Protein AF-0000000079763597 (afdb_homodimer)

Sequence (606 aa):
MRILIYGAGVIGSLYAALFAEAGYDTSIYARGKRFEALRNNGLLYKKNQEVIKAEIRILGELPNDDIYDFVLLTVRENQLYEALTELKNNKSNTIVTMINSLDSYNKWENIVGKGRILPAFPGAGGSINDDGILDAALTPRLIQPTTFAEISGNKSERTKQFSEILRHAHIPYQKVTDMHLWQLCHLAMVVPIADAYYESDDPEKVEKEWKIMRKTAERLKRNFNFLRKQKGKLSPWKMNIFRFLPLSFLTIMLAVTFGSSFGDKFMYQHAMKAPDEMRELHKQFYAYMKRMKKCGCKAKKVLMRILIYGAGVIGSLYAALFAEAGYDTSIYARGKRFEALRNNGLLYKKNQEVIKAEIRILGELPNDDIYDFVLLTVRENQLYEALTELKNNKSNTIVTMINSLDSYNKWENIVGKGRILPAFPGAGGSINDDGILDAALTPRLIQPTTFAEISGNKSERTKQFSEILRHAHIPYQKVTDMHLWQLCHLAMVVPIADAYYESDDPEKVEKEWKIMRKTAERLKRNFNFLRKQKGKLSPWKMNIFRFLPLSFLTIMLAVTFGSSFGDKFMYQHAMKAPDEMRELHKQFYAYMKRMKKCGCKAKKVL

Secondary structure (DSSP, 8-state):
-EEEEE--SHHHHHHHHHHHHTT-EEEEE--HHHHHHHHHH--EEEETTEEEE---EEES---TT---SEEEE---GGGHHHHHHHHTT---S-EEEE----S-HHHHHHHH-TT-EEEEE--EEEEE-TTS-EEEEEPPTTT--EEE--TTS---HHHHHHHHHHHHTT--EEE-S-HHHHHHHHHHHHHHHHHHHHH-SSGGGGGG-HHHHHHHHHHHHHHHHHHHHHHSS-SSGGGGHHHHS-HHHHHHHHHHHHTBHHHIIIIIHHHHH-HHHHHHHHHHHHHHHHHHHHHT-------/-EEEEE--SHHHHHHHHHHHHTT-EEEEE--HHHHHHHHHH--EEEETTEEEE---EEES---TT---SEEEE---GGGHHHHHHHHTT---S-EEEE----S-HHHHHHHH-TT-EEEEE--EEEEE-TTS-EEEEEPPTTT--EEE--TTS---HHHHHHHHHHHHTT--EEE-S-HHHHHHHHHHHHHHHHHHHHH-SSGGGGGG-HHHHHHHHHHHHHHHHHHHHHHSS-SSGGGGHHHHS-HHHHHHHHHHHHTBHHHIIIIIHHHHH-HHHHHHHHHHHHHHHHHHHHHT-------

Solvent-accessible surface area (backbone atoms only — not comparable to full-atom values): 31583 Å² total; per-residue (Å²): 114,37,36,34,26,41,28,69,44,58,68,20,44,50,52,44,38,37,38,22,72,54,65,40,52,30,34,38,36,31,58,72,71,60,30,52,49,34,72,74,70,41,54,35,32,51,54,97,92,36,81,43,72,45,74,61,45,82,32,81,70,80,61,38,82,64,65,32,68,34,33,38,37,30,48,56,61,88,44,43,66,64,53,42,58,70,44,29,69,34,63,42,56,32,37,32,35,38,42,70,64,89,68,63,65,64,66,54,25,70,56,50,35,82,84,25,64,32,48,26,34,72,22,58,34,31,41,62,44,96,87,60,40,30,48,52,48,69,40,55,60,89,77,38,28,25,34,33,21,37,85,85,28,54,89,48,71,65,59,51,51,53,50,48,54,32,53,68,38,70,42,53,64,50,78,48,52,50,46,66,54,28,38,51,46,46,47,44,50,51,38,44,55,41,48,42,37,72,71,37,97,49,47,89,56,36,40,74,37,55,69,54,32,42,51,35,33,51,48,34,26,52,43,48,47,49,44,32,68,43,63,73,54,64,38,59,66,75,63,52,50,54,56,69,48,53,66,69,58,43,20,50,52,45,23,38,33,50,42,10,56,61,24,40,35,58,45,48,40,49,43,71,72,37,48,70,52,51,52,50,50,40,52,52,50,54,49,49,52,51,51,41,62,72,62,71,47,58,72,66,79,81,120,113,39,38,34,26,43,28,69,44,57,67,21,44,50,53,44,39,37,39,22,73,55,67,40,51,30,34,38,36,31,56,70,71,60,30,52,49,37,72,74,71,41,52,34,32,52,54,94,91,36,82,43,73,45,73,60,42,82,31,83,71,79,60,38,82,64,66,31,66,35,32,38,36,29,48,56,59,87,44,41,66,64,51,42,57,69,45,31,70,33,63,41,58,33,36,33,35,39,42,70,66,90,68,61,65,63,66,54,26,72,56,49,36,80,86,26,63,32,49,27,34,71,22,58,35,31,40,62,45,94,87,59,40,31,48,55,48,70,41,55,57,89,77,39,27,23,34,34,20,37,85,86,28,52,89,49,70,66,60,53,52,52,49,49,53,32,53,68,36,70,43,51,66,49,78,48,51,51,47,67,53,28,37,51,46,47,45,44,52,50,39,44,56,43,48,43,38,72,73,36,96,49,46,88,57,36,42,74,38,56,70,53,32,42,51,35,33,51,48,34,27,50,42,48,48,49,45,31,68,41,65,72,52,62,38,60,65,75,62,53,50,52,56,69,48,52,65,68,56,43,19,51,52,45,24,39,34,50,42,10,56,63,25,41,36,59,43,47,40,48,42,73,73,38,48,69,52,51,51,52,50,40,54,52,50,54,48,48,53,52,52,39,63,73,62,69,45,58,72,68,81,82,122

Structure (mmCIF, N/CA/C/O backbone):
data_AF-0000000079763597-model_v1
#
loop_
_entity.id
_entity.type
_entity.pdbx_description
1 polymer 'Ketopantoate reductase family protein'
#
loop_
_atom_site.group_PDB
_atom_site.id
_atom_site.type_symbol
_atom_site.label_atom_id
_atom_site.label_alt_id
_atom_site.label_comp_id
_atom_site.label_asym_id
_atom_site.label_entity_id
_atom_site.label_seq_id
_atom_site.pdbx_PDB_ins_code
_atom_site.Cartn_x
_atom_site.Cartn_y
_atom_site.Cartn_z
_atom_site.occupancy
_atom_site.B_iso_or_equiv
_atom_site.auth_seq_id
_atom_site.auth_comp_id
_atom_site.auth_asym_id
_atom_site.auth_atom_id
_atom_site.pdbx_PDB_model_num
ATOM 1 N N . MET A 1 1 ? -4.863 -27.062 -29.078 1 92.56 1 MET A N 1
ATOM 2 C CA . MET A 1 1 ? -4.227 -27.375 -27.797 1 92.56 1 MET A CA 1
ATOM 3 C C . MET A 1 1 ? -5.27 -27.609 -26.719 1 92.56 1 MET A C 1
ATOM 5 O O . MET A 1 1 ? -6.27 -26.891 -26.641 1 92.56 1 MET A O 1
ATOM 9 N N . ARG A 1 2 ? -5.059 -28.719 -25.984 1 97.38 2 ARG A N 1
ATOM 10 C CA . ARG A 1 2 ? -5.965 -29.078 -24.906 1 97.38 2 ARG A CA 1
ATOM 11 C C . ARG A 1 2 ? -5.312 -28.859 -23.547 1 97.38 2 ARG A C 1
ATOM 13 O O . ARG A 1 2 ? -4.184 -29.297 -23.312 1 97.38 2 ARG A O 1
ATOM 20 N N . ILE A 1 3 ? -6.027 -28.125 -22.688 1 98.62 3 ILE A N 1
ATOM 21 C CA . ILE A 1 3 ? -5.492 -27.781 -21.375 1 98.62 3 ILE A CA 1
ATOM 22 C C . ILE A 1 3 ? -6.406 -28.328 -20.281 1 98.62 3 ILE A C 1
ATOM 24 O O . ILE A 1 3 ? -7.625 -28.141 -20.344 1 98.62 3 ILE A O 1
ATOM 28 N N . LEU A 1 4 ? -5.863 -29.031 -19.375 1 98.75 4 LEU A N 1
ATOM 29 C CA . LEU A 1 4 ? -6.602 -29.5 -18.203 1 98.75 4 LEU A CA 1
ATOM 30 C C . LEU A 1 4 ? -6.195 -28.719 -16.953 1 98.75 4 LEU A C 1
ATOM 32 O O . LEU A 1 4 ? -5.004 -28.578 -16.672 1 98.75 4 LEU A O 1
ATOM 36 N N . ILE A 1 5 ? -7.195 -28.203 -16.281 1 98.81 5 ILE A N 1
ATOM 37 C CA . ILE A 1 5 ? -6.988 -27.641 -14.961 1 98.81 5 ILE A CA 1
ATOM 38 C C . ILE A 1 5 ? -7.359 -28.672 -13.891 1 98.81 5 ILE A C 1
ATOM 40 O O . ILE A 1 5 ? -8.523 -29.047 -13.773 1 98.81 5 ILE A O 1
ATOM 44 N N . TYR A 1 6 ? -6.355 -29.109 -13.188 1 98.5 6 TYR A N 1
ATOM 45 C CA . TYR A 1 6 ? -6.594 -30 -12.062 1 98.5 6 TYR A CA 1
ATOM 46 C C . TYR A 1 6 ? -6.68 -29.219 -10.758 1 98.5 6 TYR A C 1
ATOM 48 O O . TYR A 1 6 ? -5.652 -28.828 -10.188 1 98.5 6 TYR A O 1
ATOM 56 N N . GLY A 1 7 ? -7.867 -29.062 -10.203 1 97 7 GLY A N 1
ATOM 57 C CA . GLY A 1 7 ? -8.141 -28.219 -9.047 1 97 7 GLY A CA 1
ATOM 58 C C . GLY A 1 7 ? -8.984 -27 -9.391 1 97 7 GLY A C 1
ATOM 59 O O . GLY A 1 7 ? -8.508 -26.078 -10.07 1 97 7 GLY A O 1
ATOM 60 N N . ALA A 1 8 ? -10.172 -26.938 -8.805 1 97.62 8 ALA A N 1
ATOM 61 C CA . ALA A 1 8 ? -11.133 -25.891 -9.172 1 97.62 8 ALA A CA 1
ATOM 62 C C . ALA A 1 8 ? -11.258 -24.844 -8.07 1 97.62 8 ALA A C 1
ATOM 64 O O . ALA A 1 8 ? -12.352 -24.359 -7.797 1 97.62 8 ALA A O 1
ATOM 65 N N . GLY A 1 9 ? -10.109 -24.578 -7.398 1 96.94 9 GLY A N 1
ATOM 66 C CA . GLY A 1 9 ? -10.055 -23.469 -6.473 1 96.94 9 GLY A CA 1
ATOM 67 C C . GLY A 1 9 ? -9.898 -22.125 -7.172 1 96.94 9 GLY A C 1
ATOM 68 O O . GLY A 1 9 ? -10.203 -22 -8.359 1 96.94 9 GLY A O 1
ATOM 69 N N . VAL A 1 10 ? -9.469 -21.188 -6.438 1 98 10 VAL A N 1
ATOM 70 C CA . VAL A 1 10 ? -9.375 -19.812 -6.91 1 98 10 VAL A CA 1
ATOM 71 C C . VAL A 1 10 ? -8.438 -19.75 -8.117 1 98 10 VAL A C 1
ATOM 73 O O . VAL A 1 10 ? -8.82 -19.25 -9.18 1 98 10 VAL A O 1
ATOM 76 N N . ILE A 1 11 ? -7.223 -20.281 -7.977 1 98.44 11 ILE A N 1
ATOM 77 C CA . ILE A 1 11 ? -6.195 -20.203 -9.008 1 98.44 11 ILE A CA 1
ATOM 78 C C . ILE A 1 11 ? -6.645 -20.984 -10.242 1 98.44 11 ILE A C 1
ATOM 80 O O . ILE A 1 11 ? -6.637 -20.453 -11.352 1 98.44 11 ILE A O 1
ATOM 84 N N . GLY A 1 12 ? -7.078 -22.172 -10.023 1 98.69 12 GLY A N 1
ATOM 85 C CA . GLY A 1 12 ? -7.496 -23 -11.133 1 98.69 12 GLY A CA 1
ATOM 86 C C . GLY A 1 12 ? -8.664 -22.422 -11.906 1 98.69 12 GLY A C 1
ATOM 87 O O . GLY A 1 12 ? -8.664 -22.422 -13.141 1 98.69 12 GLY A O 1
ATOM 88 N N . SER A 1 13 ? -9.633 -21.938 -11.195 1 98.69 13 SER A N 1
ATOM 89 C CA . SER A 1 13 ? -10.82 -21.359 -11.82 1 98.69 13 SER A CA 1
ATOM 90 C C . SER A 1 13 ? -10.461 -20.125 -12.656 1 98.69 13 SER A C 1
ATOM 92 O O . SER A 1 13 ? -10.969 -19.953 -13.766 1 98.69 13 SER A O 1
ATOM 94 N N . LEU A 1 14 ? -9.602 -19.328 -12.125 1 98.69 14 LEU A N 1
ATOM 95 C CA . LEU A 1 14 ? -9.211 -18.141 -12.867 1 98.69 14 LEU A CA 1
ATOM 96 C C . LEU A 1 14 ? -8.477 -18.5 -14.148 1 98.69 14 LEU A C 1
ATOM 98 O O . LEU A 1 14 ? -8.797 -18 -15.219 1 98.69 14 LEU A O 1
ATOM 102 N N . TYR A 1 15 ? -7.508 -19.406 -14.047 1 98.81 15 TYR A N 1
ATOM 103 C CA . TYR A 1 15 ? -6.723 -19.797 -15.219 1 98.81 15 TYR A CA 1
ATOM 104 C C . TYR A 1 15 ? -7.59 -20.516 -16.234 1 98.81 15 TYR A C 1
ATOM 106 O O . TYR A 1 15 ? -7.422 -20.328 -17.453 1 98.81 15 TYR A O 1
ATOM 114 N N . ALA A 1 16 ? -8.523 -21.312 -15.766 1 98.75 16 ALA A N 1
ATOM 115 C CA . ALA A 1 16 ? -9.461 -21.969 -16.672 1 98.75 16 ALA A CA 1
ATOM 116 C C . ALA A 1 16 ? -10.258 -20.938 -17.469 1 98.75 16 ALA A C 1
ATOM 118 O O . ALA A 1 16 ? -10.375 -21.047 -18.703 1 98.75 16 ALA A O 1
ATOM 119 N N . ALA A 1 17 ? -10.797 -19.953 -16.766 1 98.5 17 ALA A N 1
ATOM 120 C CA . ALA A 1 17 ? -11.594 -18.922 -17.406 1 98.5 17 ALA A CA 1
ATOM 121 C C . ALA A 1 17 ? -10.766 -18.156 -18.438 1 98.5 17 ALA A C 1
ATOM 123 O O . ALA A 1 17 ? -11.242 -17.875 -19.547 1 98.5 17 ALA A O 1
ATOM 124 N N . LEU A 1 18 ? -9.531 -17.859 -18.141 1 98.5 18 LEU A N 1
ATOM 125 C CA . LEU A 1 18 ? -8.68 -17.062 -19.016 1 98.5 18 LEU A CA 1
ATOM 126 C C . LEU A 1 18 ? -8.281 -17.859 -20.25 1 98.5 18 LEU A C 1
ATOM 128 O O . LEU A 1 18 ? -8.281 -17.312 -21.359 1 98.5 18 LEU A O 1
ATOM 132 N N . PHE A 1 19 ? -7.953 -19.109 -20.094 1 98.69 19 PHE A N 1
ATOM 133 C CA . PHE A 1 19 ? -7.605 -19.938 -21.234 1 98.69 19 PHE A CA 1
ATOM 134 C C . PHE A 1 19 ? -8.812 -20.141 -22.141 1 98.69 19 PHE A C 1
ATOM 136 O O . PHE A 1 19 ? -8.68 -20.125 -23.359 1 98.69 19 PHE A O 1
ATOM 143 N N . ALA A 1 20 ? -9.961 -20.328 -21.516 1 98.25 20 ALA A N 1
ATOM 144 C CA . ALA A 1 20 ? -11.188 -20.484 -22.297 1 98.25 20 ALA A CA 1
ATOM 145 C C . ALA A 1 20 ? -11.477 -19.219 -23.109 1 98.25 20 ALA A C 1
ATOM 147 O O . ALA A 1 20 ? -11.828 -19.297 -24.297 1 98.25 20 ALA A O 1
ATOM 148 N N . GLU A 1 21 ? -11.32 -18.109 -22.5 1 97.5 21 GLU A N 1
ATOM 149 C CA . GLU A 1 21 ? -11.531 -16.844 -23.172 1 97.5 21 GLU A CA 1
ATOM 150 C C . GLU A 1 21 ? -10.586 -16.672 -24.359 1 97.5 21 GLU A C 1
ATOM 152 O O . GLU A 1 21 ? -10.945 -16.062 -25.375 1 97.5 21 GLU A O 1
ATOM 157 N N . ALA A 1 22 ? -9.383 -17.203 -24.203 1 98 22 ALA A N 1
ATOM 158 C CA . ALA A 1 22 ? -8.375 -17.109 -25.25 1 98 22 ALA A CA 1
ATOM 159 C C . ALA A 1 22 ? -8.633 -18.125 -26.359 1 98 22 ALA A C 1
ATOM 161 O O . ALA A 1 22 ? -7.926 -18.141 -27.359 1 98 22 ALA A O 1
ATOM 162 N N . GLY A 1 23 ? -9.602 -19.031 -26.172 1 97.75 23 GLY A N 1
ATOM 163 C CA . GLY A 1 23 ? -10.023 -19.938 -27.234 1 97.75 23 GLY A CA 1
ATOM 164 C C . GLY A 1 23 ? -9.445 -21.328 -27.109 1 97.75 23 GLY A C 1
ATOM 165 O O . GLY A 1 23 ? -9.633 -22.172 -27.984 1 97.75 23 GLY A O 1
ATOM 166 N N . TYR A 1 24 ? -8.812 -21.625 -26.047 1 98.44 24 TYR A N 1
ATOM 167 C CA . TYR A 1 24 ? -8.234 -22.953 -25.875 1 98.44 24 TYR A CA 1
ATOM 168 C C . TYR A 1 24 ? -9.289 -23.938 -25.391 1 98.44 24 TYR A C 1
ATOM 170 O O . TYR A 1 24 ? -10.227 -23.578 -24.688 1 98.44 24 TYR A O 1
ATOM 178 N N . ASP A 1 25 ? -9.133 -25.172 -25.844 1 98.44 25 ASP A N 1
ATOM 179 C CA . ASP A 1 25 ? -9.953 -26.266 -25.297 1 98.44 25 ASP A CA 1
ATOM 180 C C . ASP A 1 25 ? -9.578 -26.562 -23.844 1 98.44 25 ASP A C 1
ATOM 182 O O . ASP A 1 25 ? -8.633 -27.312 -23.578 1 98.44 25 ASP A O 1
ATOM 186 N N . THR A 1 26 ? -10.398 -26 -22.938 1 98.69 26 THR A N 1
ATOM 187 C CA . THR A 1 26 ? -10.031 -26 -21.531 1 98.69 26 THR A CA 1
ATOM 188 C C . THR A 1 26 ? -11.023 -26.844 -20.719 1 98.69 26 THR A C 1
ATOM 190 O O . THR A 1 26 ? -12.234 -26.672 -20.844 1 98.69 26 THR A O 1
ATOM 193 N N . SER A 1 27 ? -10.508 -27.781 -19.984 1 98.56 27 SER A N 1
ATOM 194 C CA . SER A 1 27 ? -11.289 -28.594 -19.047 1 98.56 27 SER A CA 1
ATOM 195 C C . SER A 1 27 ? -10.852 -28.359 -17.609 1 98.56 27 SER A C 1
ATOM 197 O O . SER A 1 27 ? -9.68 -28.094 -17.344 1 98.56 27 SER A O 1
ATOM 199 N N . ILE A 1 28 ? -11.805 -28.422 -16.734 1 98.62 28 ILE A N 1
ATOM 200 C CA . ILE A 1 28 ? -11.508 -28.281 -15.312 1 98.62 28 ILE A CA 1
ATOM 201 C C . ILE A 1 28 ? -12.023 -29.516 -14.555 1 98.62 28 ILE A C 1
ATOM 203 O O . ILE A 1 28 ? -13.164 -29.938 -14.75 1 98.62 28 ILE A O 1
ATOM 207 N N . TYR A 1 29 ? -11.109 -30.094 -13.828 1 98.12 29 TYR A N 1
ATOM 208 C CA . TYR A 1 29 ? -11.438 -31.266 -13.016 1 98.12 29 TYR A CA 1
ATOM 209 C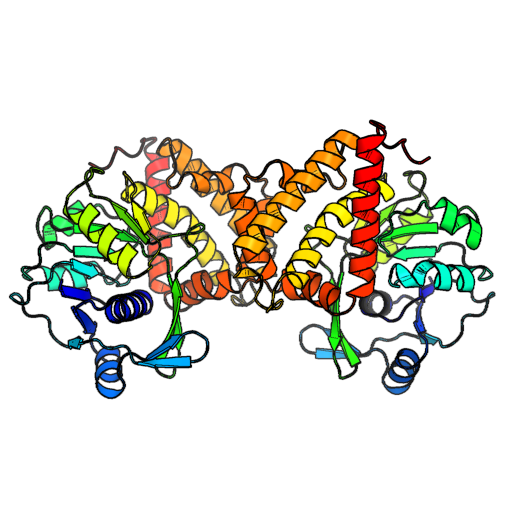 C . TYR A 1 29 ? -11.719 -30.859 -11.57 1 98.12 29 TYR A C 1
ATOM 211 O O . TYR A 1 29 ? -10.898 -30.188 -10.938 1 98.12 29 TYR A O 1
ATOM 219 N N . ALA A 1 30 ? -12.898 -31.188 -11.07 1 96.38 30 ALA A N 1
ATOM 220 C CA . ALA A 1 30 ? -13.344 -30.875 -9.719 1 96.38 30 ALA A CA 1
ATOM 221 C C . ALA A 1 30 ? -13.953 -32.094 -9.039 1 96.38 30 ALA A C 1
ATOM 223 O O . ALA A 1 30 ? -14.266 -33.094 -9.703 1 96.38 30 ALA A O 1
ATOM 224 N N . ARG A 1 31 ? -14.023 -31.938 -7.746 1 94.56 31 ARG A N 1
ATOM 225 C CA . ARG A 1 31 ? -14.609 -33.031 -6.961 1 94.56 31 ARG A CA 1
ATOM 226 C C . ARG A 1 31 ? -15.547 -32.469 -5.895 1 94.56 31 ARG A C 1
ATOM 228 O O . ARG A 1 31 ? -15.562 -31.266 -5.625 1 94.56 31 ARG A O 1
ATOM 235 N N . GLY A 1 32 ? -16.406 -33.344 -5.383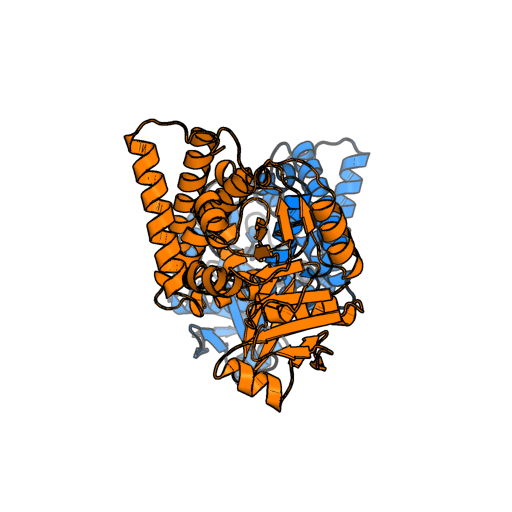 1 94.19 32 GLY A N 1
ATOM 236 C CA . GLY A 1 32 ? -17.234 -33.031 -4.234 1 94.19 32 GLY A CA 1
ATOM 237 C C . GLY A 1 32 ? -18.188 -31.875 -4.492 1 94.19 32 GLY A C 1
ATOM 238 O O . GLY A 1 32 ? -18.828 -31.812 -5.543 1 94.19 32 GLY A O 1
ATOM 239 N N . LYS A 1 33 ? -18.266 -31.031 -3.443 1 94.5 33 LYS A N 1
ATOM 240 C CA . LYS A 1 33 ? -19.219 -29.922 -3.471 1 94.5 33 LYS A CA 1
ATOM 241 C C . LYS A 1 33 ? -18.906 -28.953 -4.605 1 94.5 33 LYS A C 1
ATOM 243 O O . LYS A 1 33 ? -19.812 -28.391 -5.223 1 94.5 33 LYS A O 1
ATOM 248 N N . ARG A 1 34 ? -17.625 -28.828 -4.793 1 95.81 34 ARG A N 1
ATOM 249 C CA . ARG A 1 34 ? -17.234 -27.906 -5.852 1 95.81 34 ARG A CA 1
ATOM 250 C C . ARG A 1 34 ? -17.656 -28.422 -7.223 1 95.81 34 ARG A C 1
ATOM 252 O O . ARG A 1 34 ? -18.109 -27.656 -8.078 1 95.81 34 ARG A O 1
ATOM 259 N N . PHE A 1 35 ? -17.547 -29.688 -7.469 1 96.94 35 PHE A N 1
ATOM 260 C CA . PHE A 1 35 ? -17.984 -30.297 -8.719 1 96.94 35 PHE A CA 1
ATOM 261 C C . PHE A 1 35 ? -19.469 -30.094 -8.938 1 96.94 35 PHE A C 1
ATOM 263 O O . PHE A 1 35 ? -19.906 -29.688 -10.023 1 96.94 35 PHE A O 1
ATOM 270 N N . GLU A 1 36 ? -20.172 -30.281 -7.922 1 96.69 36 GLU A N 1
ATOM 271 C CA . GLU A 1 36 ? -21.625 -30.125 -8.008 1 96.69 36 GLU A CA 1
ATOM 272 C C . GLU A 1 36 ? -22 -28.672 -8.328 1 96.69 36 GLU A C 1
ATOM 274 O O . GLU A 1 36 ? -22.875 -28.438 -9.172 1 96.69 36 GLU A O 1
ATOM 279 N N . ALA A 1 37 ? -21.328 -27.766 -7.688 1 96.5 37 ALA A N 1
ATOM 280 C CA . ALA A 1 37 ? -21.594 -26.359 -7.914 1 96.5 37 ALA A CA 1
ATOM 281 C C . ALA A 1 37 ? -21.297 -25.953 -9.359 1 96.5 37 ALA A C 1
ATOM 283 O O . ALA A 1 37 ? -22.078 -25.25 -9.992 1 96.5 37 ALA A O 1
ATOM 284 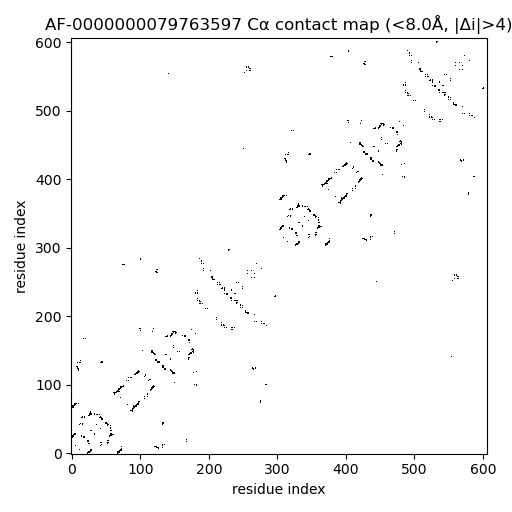N N . LEU A 1 38 ? -20.188 -26.484 -9.828 1 97.75 38 LEU A N 1
ATOM 285 C CA . LEU A 1 38 ? -19.766 -26.141 -11.188 1 97.75 38 LEU A CA 1
ATOM 286 C C . LEU A 1 38 ? -20.672 -26.797 -12.219 1 97.75 38 LEU A C 1
ATOM 288 O O . LEU A 1 38 ? -21 -26.188 -13.25 1 97.75 38 LEU A O 1
ATOM 292 N N . ARG A 1 39 ? -21.109 -27.953 -11.977 1 96.69 39 ARG A N 1
ATOM 293 C CA . ARG A 1 39 ? -22 -28.672 -12.883 1 96.69 39 ARG A CA 1
ATOM 294 C C . ARG A 1 39 ? -23.359 -27.984 -12.992 1 96.69 39 ARG A C 1
ATOM 296 O O . ARG A 1 39 ? -23.938 -27.906 -14.078 1 96.69 39 ARG A O 1
ATOM 303 N N . ASN A 1 40 ? -23.812 -27.484 -11.938 1 96.81 40 ASN A N 1
ATOM 304 C CA . ASN A 1 40 ? -25.141 -26.891 -11.875 1 96.81 40 ASN A CA 1
ATOM 305 C C . ASN A 1 40 ? -25.141 -25.469 -12.422 1 96.81 40 ASN A C 1
ATOM 307 O O . ASN A 1 40 ? -26.094 -25.062 -13.102 1 96.81 40 ASN A O 1
ATOM 311 N N . ASN A 1 41 ? -24.078 -24.688 -12.094 1 96.94 41 ASN A N 1
ATOM 312 C CA . ASN A 1 41 ? -24.125 -23.25 -12.359 1 96.94 41 ASN A CA 1
ATOM 313 C C . ASN A 1 41 ? -23.094 -22.844 -13.398 1 96.94 41 ASN A C 1
ATOM 315 O O . ASN A 1 41 ? -23.188 -21.75 -13.969 1 96.94 41 ASN A O 1
ATOM 319 N N . GLY A 1 42 ? -22.109 -23.781 -13.602 1 98 42 GLY A N 1
ATOM 320 C CA . GLY A 1 42 ? -20.953 -23.359 -14.375 1 98 42 GLY A CA 1
ATOM 321 C C . GLY A 1 42 ? -19.938 -22.578 -13.57 1 98 42 GLY A C 1
ATOM 322 O O . GLY A 1 42 ? -20.156 -22.328 -12.375 1 98 42 GLY A O 1
ATOM 323 N N . LEU A 1 43 ? -18.859 -22.281 -14.266 1 98.56 43 LEU A N 1
ATOM 324 C CA . LEU A 1 43 ? -17.859 -21.422 -13.633 1 98.56 43 LEU A CA 1
ATOM 325 C C . LEU A 1 43 ? -18.188 -19.953 -13.844 1 98.56 43 LEU A C 1
ATOM 327 O O . LEU A 1 43 ? -17.969 -19.406 -14.93 1 98.56 43 LEU A O 1
ATOM 331 N N . LEU A 1 44 ? -18.703 -19.328 -12.789 1 98.44 44 LEU A N 1
ATOM 332 C CA . LEU A 1 44 ? -19.031 -17.906 -12.797 1 98.44 44 LEU A CA 1
ATOM 333 C C . LEU A 1 44 ? -17.906 -17.078 -12.188 1 98.44 44 LEU A C 1
ATOM 335 O O . LEU A 1 44 ? -17.359 -17.438 -11.141 1 98.44 44 LEU A O 1
ATOM 339 N N . TYR A 1 45 ? -17.5 -16.031 -12.867 1 98.06 45 TYR A N 1
ATOM 340 C CA . TYR A 1 45 ? -16.422 -15.195 -12.336 1 98.06 45 TYR A CA 1
ATOM 341 C C . TYR A 1 45 ? -16.672 -13.719 -12.641 1 98.06 45 TYR A C 1
ATOM 343 O O . TYR A 1 45 ? -17.359 -13.391 -13.609 1 98.06 45 TYR A O 1
ATOM 351 N N . LYS A 1 46 ? -16.203 -12.875 -11.789 1 96.69 46 LYS A N 1
ATOM 352 C CA . LYS A 1 46 ? -16.359 -11.43 -11.953 1 96.69 46 LYS A CA 1
ATOM 353 C C . LYS A 1 46 ? -15.32 -10.883 -12.938 1 96.69 46 LYS A C 1
ATOM 355 O O . LYS A 1 46 ? -14.125 -11.148 -12.805 1 96.69 46 LYS A O 1
ATOM 360 N N . LYS A 1 47 ? -15.781 -10.156 -13.93 1 92.94 47 LYS A N 1
ATOM 361 C CA . LYS A 1 47 ? -14.961 -9.445 -14.914 1 92.94 47 LYS A CA 1
ATOM 362 C C . LYS A 1 47 ? -15.539 -8.07 -15.211 1 92.94 47 LYS A C 1
ATOM 364 O O . LYS A 1 47 ? -16.672 -7.945 -15.656 1 92.94 47 LYS A O 1
ATOM 369 N N . ASN A 1 48 ? -14.75 -6.965 -14.969 1 86.5 48 ASN A N 1
ATOM 370 C CA . ASN A 1 48 ? -15.18 -5.594 -15.211 1 86.5 48 ASN A CA 1
ATOM 371 C C . ASN A 1 48 ? -16.531 -5.305 -14.562 1 86.5 48 ASN A C 1
ATOM 373 O O . ASN A 1 48 ? -17.438 -4.793 -15.219 1 86.5 48 ASN A O 1
ATOM 377 N N . GLN A 1 49 ? -16.766 -5.812 -13.391 1 85.88 49 GLN A N 1
ATOM 378 C CA . GLN A 1 49 ? -17.938 -5.543 -12.57 1 85.88 49 GLN A CA 1
ATOM 379 C C . GLN A 1 49 ? -19.141 -6.34 -13.055 1 85.88 49 GLN A C 1
ATOM 381 O O . GLN A 1 49 ? -20.266 -6.105 -12.609 1 85.88 49 GLN A O 1
ATOM 386 N N . GLU A 1 50 ? -18.922 -7.238 -13.977 1 95 50 GLU A N 1
ATOM 387 C CA . GLU A 1 50 ? -19.969 -8.141 -14.438 1 95 50 GLU A CA 1
ATOM 388 C C . GLU A 1 50 ? -19.641 -9.594 -14.078 1 95 50 GLU A C 1
ATOM 390 O O . GLU A 1 50 ? -18.484 -9.945 -13.875 1 95 50 GLU A O 1
ATOM 395 N N . VAL A 1 51 ? -20.719 -10.367 -13.953 1 97.25 51 VAL A N 1
ATOM 396 C CA . VAL A 1 51 ? -20.562 -11.797 -13.719 1 97.25 51 VAL A CA 1
ATOM 397 C C . VAL A 1 51 ? -20.703 -12.562 -15.039 1 97.25 51 VAL A C 1
ATOM 399 O O . VAL A 1 51 ? -21.719 -12.445 -15.719 1 97.25 51 VAL A O 1
ATOM 402 N N . ILE A 1 52 ? -19.672 -13.297 -15.367 1 97.25 52 ILE A N 1
ATOM 403 C CA . ILE A 1 52 ? -19.625 -14.016 -16.641 1 97.25 52 ILE A CA 1
ATOM 404 C C . ILE A 1 52 ? -19.469 -15.516 -16.375 1 97.25 52 ILE A C 1
ATOM 406 O O . ILE A 1 52 ? -18.875 -15.922 -15.375 1 97.25 52 ILE A O 1
ATOM 410 N N . LYS A 1 53 ? -20.031 -16.266 -17.297 1 98.06 53 LYS A N 1
ATOM 411 C CA . LYS A 1 53 ? -19.859 -17.703 -17.25 1 98.06 53 LYS A CA 1
ATOM 412 C C . LYS A 1 53 ? -18.781 -18.172 -18.219 1 98.06 53 LYS A C 1
ATOM 414 O O . LYS A 1 53 ? -18.828 -17.859 -19.406 1 98.06 53 LYS A O 1
ATOM 419 N N . ALA A 1 54 ? -17.781 -18.906 -17.719 1 98.12 54 ALA A N 1
ATOM 420 C CA . ALA A 1 54 ? -16.688 -19.375 -18.547 1 98.12 54 ALA A CA 1
ATOM 421 C C . ALA A 1 54 ? -17.125 -20.531 -19.438 1 98.12 54 ALA A C 1
ATOM 423 O O . ALA A 1 54 ? -17.922 -21.375 -19.016 1 98.12 54 ALA A O 1
ATOM 424 N N . GLU A 1 55 ? -16.625 -20.562 -20.641 1 97.5 55 GLU A N 1
ATOM 425 C CA . GLU A 1 55 ? -16.891 -21.656 -21.562 1 97.5 55 GLU A CA 1
ATOM 426 C C . GLU A 1 55 ? -15.883 -22.781 -21.391 1 97.5 55 GLU A C 1
ATOM 428 O O . GLU A 1 55 ? -14.977 -22.938 -22.219 1 97.5 55 GLU A O 1
ATOM 433 N N . ILE A 1 56 ? -16.109 -23.625 -20.453 1 98.25 56 ILE A N 1
ATOM 434 C CA . ILE A 1 56 ? -15.172 -24.688 -20.141 1 98.25 56 ILE A CA 1
ATOM 435 C C . ILE A 1 56 ? -15.922 -26.016 -19.969 1 98.25 56 ILE A C 1
ATOM 437 O O . ILE A 1 56 ? -17.141 -26.016 -19.828 1 98.25 56 ILE A O 1
ATOM 441 N N . ARG A 1 57 ? -15.203 -27.062 -20.078 1 97.94 57 ARG A N 1
ATOM 442 C CA . ARG A 1 57 ? -15.742 -28.375 -19.766 1 97.94 57 ARG A CA 1
ATOM 443 C C . ARG A 1 57 ? -15.484 -28.766 -18.312 1 97.94 57 ARG A C 1
ATOM 445 O O . ARG A 1 57 ? -14.359 -28.641 -17.828 1 97.94 57 ARG A O 1
ATOM 452 N N . ILE A 1 58 ? -16.562 -29.203 -17.672 1 98.25 58 ILE A N 1
ATOM 453 C CA . ILE A 1 58 ? -16.453 -29.609 -16.266 1 98.25 58 ILE A CA 1
ATOM 454 C C . ILE A 1 58 ? -16.359 -31.125 -16.188 1 98.25 58 ILE A C 1
ATOM 456 O O . ILE A 1 58 ? -17.234 -31.828 -16.688 1 98.25 58 ILE A O 1
ATOM 460 N N . LEU A 1 59 ? -15.273 -31.578 -15.555 1 97.81 59 LEU A N 1
ATOM 461 C CA . LEU A 1 59 ? -15.031 -33.031 -15.469 1 97.81 59 LEU A CA 1
ATOM 462 C C . LEU A 1 59 ? -15.148 -33.5 -14.023 1 97.81 59 LEU A C 1
ATOM 464 O O . LEU A 1 59 ? -14.609 -32.875 -13.109 1 97.81 59 LEU A O 1
ATOM 468 N N . GLY A 1 60 ? -15.773 -34.656 -13.805 1 96.06 60 GLY A N 1
ATOM 469 C CA . GLY A 1 60 ? -15.844 -35.281 -12.5 1 96.06 60 GLY A CA 1
ATOM 470 C C . GLY A 1 60 ? -14.945 -36.5 -12.391 1 96.06 60 GLY A C 1
ATOM 471 O O . GLY A 1 60 ? -14.805 -37.062 -11.305 1 96.06 60 GLY A O 1
ATOM 472 N N . GLU A 1 61 ? -14.391 -36.844 -13.477 1 94.88 61 GLU A N 1
ATOM 473 C CA . GLU A 1 61 ? -13.445 -37.938 -13.562 1 94.88 61 GLU A CA 1
ATOM 474 C C . GLU A 1 61 ? -12.336 -37.656 -14.562 1 94.88 61 GLU A C 1
ATOM 476 O O . GLU A 1 61 ? -12.5 -36.812 -15.445 1 94.88 61 GLU A O 1
ATOM 481 N N . LEU A 1 62 ? -11.227 -38.312 -14.328 1 94.88 62 LEU A N 1
ATOM 482 C CA . LEU A 1 62 ? -10.07 -38.094 -15.195 1 94.88 62 LEU A CA 1
ATOM 483 C C . LEU A 1 62 ? -9.531 -39.406 -15.719 1 94.88 62 LEU A C 1
ATOM 485 O O . LEU A 1 62 ? -8.562 -39.938 -15.18 1 94.88 62 LEU A O 1
ATOM 489 N N . PRO A 1 63 ? -10.031 -39.781 -16.875 1 94.06 63 PRO A N 1
ATOM 490 C CA . PRO A 1 63 ? -9.508 -41.031 -17.453 1 94.06 63 PRO A CA 1
ATOM 491 C C . PRO A 1 63 ? -8.031 -40.938 -17.812 1 94.06 63 PRO A C 1
ATOM 493 O O . PRO A 1 63 ? -7.582 -39.875 -18.297 1 94.06 63 PRO A O 1
ATOM 496 N N . ASN A 1 64 ? -7.363 -42.062 -17.781 1 95.19 64 ASN A N 1
ATOM 497 C CA . ASN A 1 64 ? -5.926 -42.094 -18.031 1 95.19 64 ASN A CA 1
ATOM 498 C C . ASN A 1 64 ? -5.598 -41.781 -19.484 1 95.19 64 ASN A C 1
ATOM 500 O O . ASN A 1 64 ? -4.531 -41.25 -19.781 1 95.19 64 ASN A O 1
ATOM 504 N N . ASP A 1 65 ? -6.496 -42.062 -20.359 1 95.38 65 ASP A N 1
ATOM 505 C CA . ASP A 1 65 ? -6.211 -41.969 -21.797 1 95.38 65 ASP A CA 1
ATOM 506 C C . ASP A 1 65 ? -6.676 -40.594 -22.344 1 95.38 65 ASP A C 1
ATOM 508 O O . ASP A 1 65 ? -6.547 -40.344 -23.531 1 95.38 65 ASP A O 1
ATOM 512 N N . ASP A 1 66 ? -7.25 -39.844 -21.484 1 95.19 66 ASP A N 1
ATOM 513 C CA . ASP A 1 66 ? -7.555 -38.469 -21.875 1 95.19 66 ASP A CA 1
ATOM 514 C C . ASP A 1 66 ? -6.309 -37.594 -21.797 1 95.19 66 ASP A C 1
ATOM 516 O O . ASP A 1 66 ? -5.941 -37.094 -20.734 1 95.19 66 ASP A O 1
ATOM 520 N N . ILE A 1 67 ? -5.723 -37.344 -22.969 1 97.38 67 ILE A N 1
ATOM 521 C CA . ILE A 1 67 ? -4.395 -36.75 -23.031 1 97.38 67 ILE A CA 1
ATOM 522 C C . ILE A 1 67 ? -4.52 -35.25 -23.266 1 97.38 67 ILE A C 1
ATOM 524 O O . ILE A 1 67 ? -5.293 -34.812 -24.109 1 97.38 67 ILE A O 1
ATOM 528 N N . TYR A 1 68 ? -3.818 -34.5 -22.516 1 98.25 68 TYR A N 1
ATOM 529 C CA . TYR A 1 68 ? -3.768 -33.062 -22.609 1 98.25 68 TYR A CA 1
ATOM 530 C C . TYR A 1 68 ? -2.354 -32.562 -22.906 1 98.25 68 TYR A C 1
ATOM 532 O O . TYR A 1 68 ? -1.378 -33.25 -22.578 1 98.25 68 TYR A O 1
ATOM 540 N N . ASP A 1 69 ? -2.256 -31.438 -23.578 1 98.25 69 ASP A N 1
ATOM 541 C CA . ASP A 1 69 ? -0.948 -30.828 -23.828 1 98.25 69 ASP A CA 1
ATOM 542 C C . ASP A 1 69 ? -0.32 -30.328 -22.531 1 98.25 69 ASP A C 1
ATOM 544 O O . ASP A 1 69 ? 0.891 -30.453 -22.344 1 98.25 69 ASP A O 1
ATOM 548 N N . PHE A 1 70 ? -1.103 -29.766 -21.719 1 98.69 70 PHE A N 1
ATOM 549 C CA . PHE A 1 70 ? -0.688 -29.297 -20.406 1 98.69 70 PHE A CA 1
ATOM 550 C C . PHE A 1 70 ? -1.746 -29.609 -19.344 1 98.69 70 PHE A C 1
ATOM 552 O O . PHE A 1 70 ? -2.936 -29.375 -19.562 1 98.69 70 PHE A O 1
ATOM 559 N N . VAL A 1 71 ? -1.305 -30.141 -18.281 1 98.75 71 VAL A N 1
ATOM 560 C CA . VAL A 1 71 ? -2.105 -30.297 -17.078 1 98.75 71 VAL A CA 1
ATOM 561 C C . VAL A 1 71 ? -1.621 -29.312 -16 1 98.75 71 VAL A C 1
ATOM 563 O O . VAL A 1 71 ? -0.531 -29.484 -15.453 1 98.75 71 VAL A O 1
ATOM 566 N N . LEU A 1 72 ? -2.398 -28.297 -15.703 1 98.88 72 LEU A N 1
ATOM 567 C CA . LEU A 1 72 ? -2.053 -27.375 -14.617 1 98.88 72 LEU A CA 1
ATOM 568 C C . LEU A 1 72 ? -2.572 -27.891 -13.281 1 98.88 72 LEU A C 1
ATOM 570 O O . LEU A 1 72 ? -3.783 -28.016 -13.086 1 98.88 72 LEU A O 1
ATOM 574 N N . LEU A 1 73 ? -1.646 -28.234 -12.469 1 98.62 73 LEU A N 1
ATOM 575 C CA . LEU A 1 73 ? -1.979 -28.688 -11.125 1 98.62 73 LEU A CA 1
ATOM 576 C C . LEU A 1 73 ? -2.1 -27.516 -10.156 1 98.62 73 LEU A C 1
ATOM 578 O O . LEU A 1 73 ? -1.093 -27.016 -9.648 1 98.62 73 LEU A O 1
ATOM 582 N N . THR A 1 74 ? -3.336 -27.094 -9.844 1 98.31 74 THR A N 1
ATOM 583 C CA . THR A 1 74 ? -3.617 -25.891 -9.055 1 98.31 74 THR A CA 1
ATOM 584 C C . THR A 1 74 ? -4.293 -26.25 -7.742 1 98.31 74 THR A C 1
ATOM 586 O O . THR A 1 74 ? -5.418 -25.828 -7.473 1 98.31 74 THR A O 1
ATOM 589 N N . VAL A 1 75 ? -3.609 -27.016 -6.895 1 97.06 75 VAL A N 1
ATOM 590 C CA . VAL A 1 75 ? -4.102 -27.406 -5.582 1 97.06 75 VAL A CA 1
ATOM 591 C C . VAL A 1 75 ? -3.186 -26.844 -4.496 1 97.06 75 VAL A C 1
ATOM 593 O O . VAL A 1 75 ? -2.09 -26.359 -4.785 1 97.06 75 VAL A O 1
ATOM 596 N N . ARG A 1 76 ? -3.672 -26.922 -3.293 1 95.25 76 ARG A N 1
ATOM 597 C CA . ARG A 1 76 ? -2.852 -26.531 -2.15 1 95.25 76 ARG A CA 1
ATOM 598 C C . ARG A 1 76 ? -1.723 -27.531 -1.921 1 95.25 76 ARG A C 1
ATOM 600 O O . ARG A 1 76 ? -1.813 -28.688 -2.342 1 95.25 76 ARG A O 1
ATOM 607 N N . GLU A 1 77 ? -0.719 -27.109 -1.305 1 95.25 77 GLU A N 1
ATOM 608 C CA . GLU A 1 77 ? 0.453 -27.938 -1.069 1 95.25 77 GLU A CA 1
ATOM 609 C C . GLU A 1 77 ? 0.08 -29.219 -0.312 1 95.25 77 GLU A C 1
ATOM 611 O O . GLU A 1 77 ? 0.616 -30.281 -0.59 1 95.25 77 GLU A O 1
ATOM 616 N N . ASN A 1 78 ? -0.897 -29.125 0.565 1 93.81 78 ASN A N 1
ATOM 617 C CA . ASN A 1 78 ? -1.257 -30.281 1.374 1 93.81 78 ASN A CA 1
ATOM 618 C C . ASN A 1 78 ? -2.123 -31.266 0.592 1 93.81 78 ASN A C 1
ATOM 620 O O . ASN A 1 78 ? -2.451 -32.344 1.09 1 93.81 78 ASN A O 1
ATOM 624 N N . GLN A 1 79 ? -2.428 -30.953 -0.604 1 95.44 79 GLN A N 1
ATOM 625 C CA . GLN A 1 79 ? -3.178 -31.844 -1.484 1 95.44 79 GLN A CA 1
ATOM 626 C C . GLN A 1 79 ? -2.311 -32.344 -2.639 1 95.44 79 GLN A C 1
ATOM 628 O O . GLN A 1 79 ? -2.779 -33.094 -3.502 1 95.44 79 GLN A O 1
ATOM 633 N N . LEU A 1 80 ? -1.103 -31.938 -2.666 1 96.94 80 LEU A N 1
ATOM 634 C CA . LEU A 1 80 ? -0.196 -32.156 -3.789 1 96.94 80 LEU A CA 1
ATOM 635 C C . LEU A 1 80 ? 0.004 -33.625 -4.051 1 96.94 80 LEU A C 1
ATOM 637 O O . LEU A 1 80 ? -0.201 -34.125 -5.168 1 96.94 80 LEU A O 1
ATOM 641 N N . TYR A 1 81 ? 0.292 -34.375 -3.08 1 97.38 81 TYR A N 1
ATOM 642 C CA . TYR A 1 81 ? 0.668 -35.781 -3.271 1 97.38 81 TYR A CA 1
ATOM 643 C C . TYR A 1 81 ? -0.545 -36.625 -3.633 1 97.38 81 TYR A C 1
ATOM 645 O O . TYR A 1 81 ? -0.435 -37.594 -4.402 1 97.38 81 TYR A O 1
ATOM 653 N N . GLU A 1 82 ? -1.668 -36.281 -3.039 1 97 82 GLU A N 1
ATOM 654 C CA . GLU A 1 82 ? -2.898 -36.938 -3.463 1 97 82 GLU A CA 1
ATOM 655 C C . GLU A 1 82 ? -3.18 -36.688 -4.941 1 97 82 GLU A C 1
ATOM 657 O O . GLU A 1 82 ? -3.551 -37.594 -5.672 1 97 82 GLU A O 1
ATOM 662 N N . ALA A 1 83 ? -3.01 -35.5 -5.379 1 97.5 83 ALA A N 1
ATOM 663 C CA . ALA A 1 83 ? -3.238 -35.125 -6.773 1 97.5 83 ALA A CA 1
ATOM 664 C C . ALA A 1 83 ? -2.248 -35.812 -7.699 1 97.5 83 ALA A C 1
ATOM 666 O O . ALA A 1 83 ? -2.633 -36.344 -8.75 1 97.5 83 ALA A O 1
ATOM 667 N N . LEU A 1 84 ? -0.969 -35.875 -7.324 1 98.19 84 LEU A N 1
ATOM 668 C CA . LEU A 1 84 ? 0.054 -36.531 -8.125 1 98.19 84 LEU A CA 1
ATOM 669 C C . LEU A 1 84 ? -0.245 -38.031 -8.273 1 98.19 84 LEU A C 1
ATOM 671 O O . LEU A 1 84 ? -0.086 -38.594 -9.352 1 98.19 84 LEU A O 1
ATOM 675 N N . THR A 1 85 ? -0.692 -38.594 -7.203 1 97.94 85 THR A N 1
ATOM 676 C CA . THR A 1 85 ? -1.023 -40 -7.223 1 97.94 85 THR A CA 1
ATOM 677 C C . THR A 1 85 ? -2.168 -40.281 -8.195 1 97.94 85 THR A C 1
ATOM 679 O O . THR A 1 85 ? -2.137 -41.25 -8.938 1 97.94 85 THR A O 1
ATOM 682 N N . GLU A 1 86 ? -3.109 -39.406 -8.18 1 96.62 86 GLU A N 1
ATOM 683 C CA . GLU A 1 86 ? -4.246 -39.562 -9.086 1 96.62 86 GLU A CA 1
ATOM 684 C C . GLU A 1 86 ? -3.82 -39.375 -10.539 1 96.62 86 GLU A C 1
ATOM 686 O O . GLU A 1 86 ? -4.395 -40 -11.438 1 96.62 86 GLU A O 1
ATOM 691 N N . LEU A 1 87 ? -2.789 -38.625 -10.805 1 97.44 87 LEU A N 1
ATOM 692 C CA . LEU A 1 87 ? -2.332 -38.312 -12.156 1 97.44 87 LEU A CA 1
ATOM 693 C C . LEU A 1 87 ? -1.271 -39.312 -12.609 1 97.44 87 LEU A C 1
ATOM 695 O O . LEU A 1 87 ? -0.814 -39.281 -13.758 1 97.44 87 LEU A O 1
ATOM 699 N N . LYS A 1 88 ? -0.934 -40.188 -11.781 1 97.44 88 LYS A N 1
ATOM 700 C CA . LYS A 1 88 ? 0.188 -41.094 -12 1 97.44 88 LYS A CA 1
ATOM 701 C C . LYS A 1 88 ? 0.061 -41.812 -13.336 1 97.44 88 LYS A C 1
ATOM 703 O O . LYS A 1 88 ? 1.023 -41.906 -14.102 1 97.44 88 LYS A O 1
ATOM 708 N N . ASN A 1 89 ? -1.16 -42.25 -13.633 1 95.69 89 ASN A N 1
ATOM 709 C CA . ASN A 1 89 ? -1.336 -43.125 -14.797 1 95.69 89 ASN A CA 1
ATOM 710 C C . ASN A 1 89 ? -1.913 -42.344 -15.984 1 95.69 89 ASN A C 1
ATOM 712 O O . ASN A 1 89 ? -2.092 -42.906 -17.062 1 95.69 89 ASN A O 1
ATOM 716 N N . ASN A 1 90 ? -2.246 -41.062 -15.688 1 96.81 90 ASN A N 1
ATOM 717 C CA . ASN A 1 90 ? -2.662 -40.219 -16.828 1 96.81 90 ASN A CA 1
ATOM 718 C C . ASN A 1 90 ? -1.536 -40.062 -17.844 1 96.81 90 ASN A C 1
ATOM 720 O O . ASN A 1 90 ? -0.38 -39.875 -17.469 1 96.81 90 ASN A O 1
ATOM 724 N N . LYS A 1 91 ? -1.824 -40.094 -19.109 1 96.5 91 LYS A N 1
ATOM 725 C CA . LYS A 1 91 ? -0.797 -40.188 -20.141 1 96.5 91 LYS A CA 1
ATOM 726 C C . LYS A 1 91 ? -0.35 -38.812 -20.625 1 96.5 91 LYS A C 1
ATOM 728 O O . LYS A 1 91 ? 0.514 -38.719 -21.5 1 96.5 91 LYS A O 1
ATOM 733 N N . SER A 1 92 ? -0.921 -37.75 -20.109 1 96.88 92 SER A N 1
ATOM 734 C CA . SER A 1 92 ? -0.438 -36.406 -20.453 1 96.88 92 SER A CA 1
ATOM 735 C C . SER A 1 92 ? 1.033 -36.25 -20.078 1 96.88 92 SER A C 1
ATOM 737 O O . SER A 1 92 ? 1.471 -36.719 -19.031 1 96.88 92 SER A O 1
ATOM 739 N N . ASN A 1 93 ? 1.771 -35.562 -20.875 1 94.88 93 ASN A N 1
ATOM 740 C CA . ASN A 1 93 ? 3.225 -35.562 -20.734 1 94.88 93 ASN A CA 1
ATOM 741 C C . ASN A 1 93 ? 3.703 -34.406 -19.844 1 94.88 93 ASN A C 1
ATOM 743 O O . ASN A 1 93 ? 4.824 -34.438 -19.328 1 94.88 93 ASN A O 1
ATOM 747 N N . THR A 1 94 ? 2.916 -33.375 -19.766 1 98.31 94 THR A N 1
ATOM 748 C CA . THR A 1 94 ? 3.404 -32.219 -19.031 1 98.31 94 THR A CA 1
ATOM 749 C C . THR A 1 94 ? 2.436 -31.828 -17.906 1 98.31 94 THR A C 1
ATOM 751 O O . THR A 1 94 ? 1.292 -31.453 -18.172 1 98.31 94 THR A O 1
ATOM 754 N N . ILE A 1 95 ? 2.934 -31.953 -16.719 1 98.69 95 ILE A N 1
ATOM 755 C CA . ILE A 1 95 ? 2.219 -31.5 -15.531 1 98.69 95 ILE A CA 1
ATOM 756 C C . ILE A 1 95 ? 2.873 -30.234 -14.984 1 98.69 95 ILE A C 1
ATOM 758 O O . ILE A 1 95 ? 4.004 -30.281 -14.484 1 98.69 95 ILE A O 1
ATOM 762 N N . VAL A 1 96 ? 2.146 -29.109 -15.148 1 98.88 96 VAL A N 1
ATOM 763 C CA . VAL A 1 96 ? 2.619 -27.844 -14.617 1 98.88 96 VAL A CA 1
ATOM 764 C C . VAL A 1 96 ? 2.17 -27.688 -13.164 1 98.88 96 VAL A C 1
ATOM 766 O O . VAL A 1 96 ? 0.984 -27.484 -12.898 1 98.88 96 VAL A O 1
ATOM 769 N N . THR A 1 97 ? 3.105 -27.734 -12.227 1 98.62 97 THR A N 1
ATOM 770 C CA . THR A 1 97 ? 2.752 -27.656 -10.812 1 98.62 97 THR A CA 1
ATOM 771 C C . THR A 1 97 ? 2.695 -26.203 -10.352 1 98.62 97 THR A C 1
ATOM 773 O O . THR A 1 97 ? 3.732 -25.594 -10.102 1 98.62 97 THR A O 1
ATOM 776 N N . MET A 1 98 ? 1.498 -25.703 -10.172 1 97.94 98 MET A N 1
ATOM 777 C CA . MET A 1 98 ? 1.248 -24.328 -9.758 1 97.94 98 MET A CA 1
ATOM 778 C C . MET A 1 98 ? 1.142 -24.219 -8.242 1 97.94 98 MET A C 1
ATOM 780 O O . MET A 1 98 ? 0.129 -23.766 -7.715 1 97.94 98 MET A O 1
ATOM 784 N N . ILE A 1 99 ? 2.203 -24.688 -7.555 1 95.88 99 ILE A N 1
ATOM 785 C CA . ILE A 1 99 ? 2.201 -24.844 -6.105 1 95.88 99 ILE A CA 1
ATOM 786 C C . ILE A 1 99 ? 3.537 -24.375 -5.535 1 95.88 99 ILE A C 1
ATOM 788 O O . ILE A 1 99 ? 4.551 -24.359 -6.238 1 95.88 99 ILE A O 1
ATOM 792 N N . ASN A 1 100 ? 3.422 -23.906 -4.316 1 95.31 100 ASN A N 1
ATOM 793 C CA . ASN A 1 100 ? 4.668 -23.656 -3.598 1 95.31 100 ASN A CA 1
ATOM 794 C C . ASN A 1 100 ? 5.016 -24.797 -2.662 1 95.31 100 ASN A C 1
ATOM 796 O O . ASN A 1 100 ? 4.152 -25.297 -1.934 1 95.31 100 ASN A O 1
ATOM 800 N N . SER A 1 101 ? 6.168 -25.359 -2.795 1 94.5 101 SER A N 1
ATOM 801 C CA . SER A 1 101 ? 6.641 -26.469 -1.982 1 94.5 101 SER A CA 1
ATOM 802 C C . SER A 1 101 ? 8.148 -26.406 -1.771 1 94.5 101 SER A C 1
ATOM 804 O O . SER A 1 101 ? 8.875 -25.906 -2.629 1 94.5 101 SER A O 1
ATOM 806 N N . LEU A 1 102 ? 8.562 -26.922 -0.646 1 95.12 102 LEU A N 1
ATOM 807 C CA . LEU A 1 102 ? 9.992 -27.016 -0.362 1 95.12 102 LEU A CA 1
ATOM 808 C C . LEU A 1 102 ? 10.539 -28.375 -0.782 1 95.12 102 LEU A C 1
ATOM 810 O O . LEU A 1 102 ? 11.758 -28.562 -0.803 1 95.12 102 LEU A O 1
ATOM 814 N N . ASP A 1 103 ? 9.711 -29.219 -1.19 1 94.5 103 ASP A N 1
ATOM 815 C CA . ASP A 1 103 ? 10.125 -30.578 -1.521 1 94.5 103 ASP A CA 1
ATOM 816 C C . ASP A 1 103 ? 10.93 -30.609 -2.818 1 94.5 103 ASP A C 1
ATOM 818 O O . ASP A 1 103 ? 10.758 -29.75 -3.68 1 94.5 103 ASP A O 1
ATOM 822 N N . SER A 1 104 ? 11.742 -31.625 -2.869 1 95.06 104 SER A N 1
ATOM 823 C CA . SER A 1 104 ? 12.461 -31.859 -4.117 1 95.06 104 SER A CA 1
ATOM 824 C C . SER A 1 104 ? 11.516 -32.375 -5.203 1 95.06 104 SER A C 1
ATOM 826 O O . SER A 1 104 ? 10.625 -33.188 -4.926 1 95.06 104 SER A O 1
ATOM 828 N N . TYR A 1 105 ? 11.797 -31.984 -6.379 1 97.25 105 TYR A N 1
ATOM 829 C CA . TYR A 1 105 ? 10.945 -32.406 -7.496 1 97.25 105 TYR A CA 1
ATOM 830 C C . TYR A 1 105 ? 11.125 -33.875 -7.793 1 97.25 105 TYR A C 1
ATOM 832 O O . TYR A 1 105 ? 10.266 -34.5 -8.422 1 97.25 105 TYR A O 1
ATOM 840 N N . ASN A 1 106 ? 12.211 -34.375 -7.305 1 96.75 106 ASN A N 1
ATOM 841 C CA . ASN A 1 106 ? 12.422 -35.812 -7.457 1 96.75 106 ASN A CA 1
ATOM 842 C C . ASN A 1 106 ? 11.305 -36.625 -6.801 1 96.75 106 ASN A C 1
ATOM 844 O O . ASN A 1 106 ? 10.906 -37.688 -7.309 1 96.75 106 ASN A O 1
ATOM 848 N N . LYS A 1 107 ? 10.875 -36.125 -5.73 1 97.19 107 LYS A N 1
ATOM 849 C CA . LYS A 1 107 ? 9.766 -36.781 -5.039 1 97.19 107 LYS A CA 1
ATOM 850 C C . LYS A 1 107 ? 8.516 -36.812 -5.91 1 97.19 107 LYS A C 1
ATOM 852 O O . LYS A 1 107 ? 7.777 -37.812 -5.902 1 97.19 107 LYS A O 1
ATOM 857 N N . TRP A 1 108 ? 8.273 -35.781 -6.648 1 98.06 108 TRP A N 1
ATOM 858 C CA . TRP A 1 108 ? 7.109 -35.688 -7.523 1 98.06 108 TRP A CA 1
ATOM 859 C C . TRP A 1 108 ? 7.266 -36.594 -8.742 1 98.06 108 TRP A C 1
ATOM 861 O O . TRP A 1 108 ? 6.34 -37.312 -9.102 1 98.06 108 TRP A O 1
ATOM 871 N N . GLU A 1 109 ? 8.469 -36.531 -9.289 1 97.81 109 GLU A N 1
ATOM 872 C CA . GLU A 1 109 ? 8.742 -37.312 -10.492 1 97.81 109 GLU A CA 1
ATOM 873 C C . GLU A 1 109 ? 8.711 -38.812 -10.195 1 97.81 109 GLU A C 1
ATOM 875 O O . GLU A 1 109 ? 8.336 -39.625 -11.047 1 97.81 109 GLU A O 1
ATOM 880 N N . ASN A 1 110 ? 9.023 -39.156 -9.016 1 97.75 110 ASN A N 1
ATOM 881 C CA . ASN A 1 110 ? 8.961 -40.562 -8.609 1 97.75 110 ASN A CA 1
ATOM 882 C C . ASN A 1 110 ? 7.523 -41.094 -8.633 1 97.75 110 ASN A C 1
ATOM 884 O O . ASN A 1 110 ? 7.297 -42.281 -8.781 1 97.75 110 ASN A O 1
ATOM 888 N N . ILE A 1 111 ? 6.617 -40.219 -8.539 1 98.12 111 ILE A N 1
ATOM 889 C CA . ILE A 1 111 ? 5.215 -40.625 -8.523 1 98.12 111 ILE A CA 1
ATOM 890 C C . ILE A 1 111 ? 4.66 -40.625 -9.945 1 98.12 111 ILE A C 1
ATOM 892 O O . ILE A 1 111 ? 4.094 -41.625 -10.398 1 98.12 111 ILE A O 1
ATOM 896 N N . VAL A 1 112 ? 4.895 -39.594 -10.727 1 98.25 112 VAL A N 1
ATOM 897 C CA . VAL A 1 112 ? 4.18 -39.406 -11.992 1 98.25 112 VAL A CA 1
ATOM 898 C C . VAL A 1 112 ? 5.086 -39.812 -13.156 1 98.25 112 VAL A C 1
ATOM 900 O O . VAL A 1 112 ? 4.617 -39.969 -14.289 1 98.25 112 VAL A O 1
ATOM 903 N N . GLY A 1 113 ? 6.391 -39.906 -12.922 1 97.31 113 GLY A N 1
ATOM 904 C CA . GLY A 1 113 ? 7.344 -40.25 -13.977 1 97.31 113 GLY A CA 1
ATOM 905 C C . GLY A 1 113 ? 8.336 -39.125 -14.242 1 97.31 113 GLY A C 1
ATOM 906 O O . GLY A 1 113 ? 7.973 -37.938 -14.195 1 97.31 113 GLY A O 1
ATOM 907 N N . LYS A 1 114 ? 9.594 -39.531 -14.547 1 96.5 114 LYS A N 1
ATOM 908 C CA . LYS A 1 114 ? 10.664 -38.594 -14.828 1 96.5 114 LYS A CA 1
ATOM 909 C C . LYS A 1 114 ? 10.367 -37.781 -16.094 1 96.5 114 LYS A C 1
ATOM 911 O O . LYS A 1 114 ? 9.898 -38.312 -17.094 1 96.5 114 LYS A O 1
ATOM 916 N N . GLY A 1 115 ? 10.594 -36.438 -15.922 1 96.44 115 GLY A N 1
ATOM 917 C CA . GLY A 1 115 ? 10.484 -35.594 -17.094 1 96.44 115 GLY A CA 1
ATOM 918 C C . GLY A 1 115 ? 9.094 -35 -17.281 1 96.44 115 GLY A C 1
ATOM 919 O O . GLY A 1 115 ? 8.875 -34.188 -18.156 1 96.44 115 GLY A O 1
ATOM 920 N N . ARG A 1 116 ? 8.148 -35.312 -16.469 1 98.12 116 ARG A N 1
ATOM 921 C CA . ARG A 1 116 ? 6.766 -34.906 -16.703 1 98.12 116 ARG A CA 1
ATOM 922 C C . ARG A 1 116 ? 6.441 -33.625 -15.938 1 98.12 116 ARG A C 1
ATOM 924 O O . ARG A 1 116 ? 5.434 -32.969 -16.219 1 98.12 116 ARG A O 1
ATOM 931 N N . ILE A 1 117 ? 7.285 -33.25 -14.977 1 98.5 117 ILE A N 1
ATOM 932 C CA . ILE A 1 117 ? 6.977 -32.125 -14.094 1 98.5 117 ILE A CA 1
ATOM 933 C C . ILE A 1 117 ? 7.562 -30.844 -14.656 1 98.5 117 ILE A C 1
ATOM 935 O O . ILE A 1 117 ? 8.734 -30.797 -15.039 1 98.5 117 ILE A O 1
ATOM 939 N N . LEU A 1 118 ? 6.762 -29.844 -14.812 1 98.69 118 LEU A N 1
ATOM 940 C CA . LEU A 1 118 ? 7.184 -28.469 -15.039 1 98.69 118 LEU A CA 1
ATOM 941 C C . LEU A 1 118 ? 6.82 -27.578 -13.852 1 98.69 118 LEU A C 1
ATOM 943 O O . LEU A 1 118 ? 5.672 -27.156 -13.719 1 98.69 118 LEU A O 1
ATOM 947 N N . PRO A 1 119 ? 7.805 -27.312 -12.961 1 98.56 119 PRO A N 1
ATOM 948 C CA . PRO A 1 119 ? 7.508 -26.5 -11.789 1 98.56 119 PRO A CA 1
ATOM 949 C C . PRO A 1 119 ? 7.094 -25.078 -12.148 1 98.56 119 PRO A C 1
ATOM 951 O O . PRO A 1 119 ? 7.688 -24.469 -13.039 1 98.56 119 PRO A O 1
ATOM 954 N N . ALA A 1 120 ? 6.09 -24.578 -11.477 1 98.75 120 ALA A N 1
ATOM 955 C CA . ALA A 1 120 ? 5.562 -23.234 -11.727 1 98.75 120 ALA A CA 1
ATOM 956 C C . ALA A 1 120 ? 4.914 -22.656 -10.477 1 98.75 120 ALA A C 1
ATOM 958 O O . ALA A 1 120 ? 4.879 -23.312 -9.43 1 98.75 120 ALA A O 1
ATOM 959 N N . PHE A 1 121 ? 4.57 -21.438 -10.516 1 98.69 121 PHE A N 1
ATOM 960 C CA . PHE A 1 121 ? 3.801 -20.734 -9.5 1 98.69 121 PHE A CA 1
ATOM 961 C C . PHE A 1 121 ? 2.934 -19.656 -10.141 1 98.69 121 PHE A C 1
ATOM 963 O O . PHE A 1 121 ? 3.383 -18.938 -11.031 1 98.69 121 PHE A O 1
ATOM 970 N N . PRO A 1 122 ? 1.737 -19.562 -9.688 1 98.56 122 PRO A N 1
ATOM 971 C CA . PRO A 1 122 ? 0.804 -18.625 -10.32 1 98.56 122 PRO A CA 1
ATOM 972 C C . PRO A 1 122 ? 1.044 -17.188 -9.906 1 98.56 122 PRO A C 1
ATOM 974 O O . PRO A 1 122 ? 1.649 -16.922 -8.859 1 98.56 122 PRO A O 1
ATOM 977 N N . GLY A 1 123 ? 0.675 -16.281 -10.773 1 98.12 123 GLY A N 1
ATOM 978 C CA . GLY A 1 123 ? 0.553 -14.859 -10.453 1 98.12 123 GLY A CA 1
ATOM 979 C C . GLY A 1 123 ? -0.886 -14.391 -10.383 1 98.12 123 GLY A C 1
ATOM 980 O O . GLY A 1 123 ? -1.33 -13.594 -11.211 1 98.12 123 GLY A O 1
ATOM 981 N N . ALA A 1 124 ? -1.55 -14.828 -9.344 1 98.12 124 ALA A N 1
ATOM 982 C CA . ALA A 1 124 ? -2.977 -14.547 -9.211 1 98.12 124 ALA A CA 1
ATOM 983 C C . ALA A 1 124 ? -3.428 -14.688 -7.758 1 98.12 124 ALA A C 1
ATOM 985 O O . ALA A 1 124 ? -2.705 -15.242 -6.926 1 98.12 124 ALA A O 1
ATOM 986 N N . GLY A 1 125 ? -4.551 -14.18 -7.461 1 96.94 125 GLY A N 1
ATOM 987 C CA . GLY A 1 125 ? -5.191 -14.289 -6.156 1 96.94 125 GLY A CA 1
ATOM 988 C C . GLY A 1 125 ? -6.648 -13.867 -6.172 1 96.94 125 GLY A C 1
ATOM 989 O O . GLY A 1 125 ? -7.16 -13.414 -7.199 1 96.94 125 GLY A O 1
ATOM 990 N N . GLY A 1 126 ? -7.289 -14.102 -5.016 1 97.5 126 GLY A N 1
ATOM 991 C CA . GLY A 1 126 ? -8.703 -13.766 -4.891 1 97.5 126 GLY A CA 1
ATOM 992 C C . GLY A 1 126 ? -9.461 -14.711 -3.984 1 97.5 126 GLY A C 1
ATOM 993 O O . GLY A 1 126 ? -8.898 -15.258 -3.035 1 97.5 126 GLY A O 1
ATOM 994 N N . SER A 1 127 ? -10.75 -14.789 -4.324 1 97.12 127 SER A N 1
ATOM 995 C CA . SER A 1 127 ? -11.617 -15.641 -3.512 1 97.12 127 SER A CA 1
ATOM 996 C C . SER A 1 127 ? -12.82 -16.125 -4.309 1 97.12 127 SER A C 1
ATOM 998 O O . SER A 1 127 ? -13.141 -15.562 -5.359 1 97.12 127 SER A O 1
ATOM 1000 N N . ILE A 1 128 ? -13.312 -17.203 -3.842 1 96.81 128 ILE A N 1
ATOM 1001 C CA . ILE A 1 128 ? -14.641 -17.641 -4.266 1 96.81 128 ILE A CA 1
ATOM 1002 C C . ILE A 1 128 ? -15.664 -17.266 -3.195 1 96.81 128 ILE A C 1
ATOM 1004 O O . ILE A 1 128 ? -15.586 -17.75 -2.061 1 96.81 128 ILE A O 1
ATOM 1008 N N . ASN A 1 129 ? -16.609 -16.453 -3.578 1 94.62 129 ASN A N 1
ATOM 1009 C CA . ASN A 1 129 ? -17.594 -15.961 -2.631 1 94.62 129 ASN A CA 1
ATOM 1010 C C . ASN A 1 129 ? -18.594 -17.047 -2.225 1 94.62 129 ASN A C 1
ATOM 1012 O O . ASN A 1 129 ? -18.625 -18.109 -2.838 1 94.62 129 ASN A O 1
ATOM 1016 N N . ASP A 1 130 ? -19.359 -16.766 -1.224 1 92.19 130 ASP A N 1
ATOM 1017 C CA . ASP A 1 130 ? -20.328 -17.734 -0.693 1 92.19 130 ASP A CA 1
ATOM 1018 C C . ASP A 1 130 ? -21.344 -18.125 -1.752 1 92.19 130 ASP A C 1
ATOM 1020 O O . ASP A 1 130 ? -21.891 -19.234 -1.721 1 92.19 130 ASP A O 1
ATOM 1024 N N . ASP A 1 131 ? -21.594 -17.266 -2.701 1 92.75 131 ASP A N 1
ATOM 1025 C CA . ASP A 1 131 ? -22.547 -17.547 -3.771 1 92.75 131 ASP A CA 1
ATOM 1026 C C . ASP A 1 131 ? -21.906 -18.375 -4.879 1 92.75 131 ASP A C 1
ATOM 1028 O O . ASP A 1 131 ? -22.547 -18.688 -5.883 1 92.75 131 ASP A O 1
ATOM 1032 N N . GLY A 1 132 ? -20.625 -18.656 -4.738 1 95.06 132 GLY A N 1
ATOM 1033 C CA . GLY A 1 132 ? -19.938 -19.516 -5.691 1 95.06 132 GLY A CA 1
ATOM 1034 C C . GLY A 1 132 ? -19.281 -18.75 -6.816 1 95.06 132 GLY A C 1
ATOM 1035 O O . GLY A 1 132 ? -18.625 -19.328 -7.684 1 95.06 132 GLY A O 1
ATOM 1036 N N . ILE A 1 133 ? -19.375 -17.422 -6.766 1 97.56 133 ILE A N 1
ATOM 1037 C CA . ILE A 1 133 ? -18.828 -16.594 -7.832 1 97.56 133 ILE A CA 1
ATOM 1038 C C . ILE A 1 133 ? -17.359 -16.297 -7.547 1 97.56 133 ILE A C 1
ATOM 1040 O O . ILE A 1 133 ? -17 -15.898 -6.438 1 97.56 133 ILE A O 1
ATOM 1044 N N . LEU A 1 134 ? -16.531 -16.547 -8.555 1 98.25 134 LEU A N 1
ATOM 1045 C CA . LEU A 1 134 ? -15.102 -16.297 -8.445 1 98.25 134 LEU A CA 1
ATOM 1046 C C . LEU A 1 134 ? -14.805 -14.812 -8.562 1 98.25 134 LEU A C 1
ATOM 1048 O O . LEU A 1 134 ? -15.227 -14.156 -9.516 1 98.25 134 LEU A O 1
ATOM 1052 N N . ASP A 1 135 ? -14.195 -14.266 -7.566 1 97.75 135 ASP A N 1
ATOM 1053 C CA . ASP A 1 135 ? -13.625 -12.922 -7.57 1 97.75 135 ASP A CA 1
ATOM 1054 C C . ASP A 1 135 ? -12.102 -12.969 -7.449 1 97.75 135 ASP A C 1
ATOM 1056 O O . ASP A 1 135 ? -11.562 -12.898 -6.344 1 97.75 135 ASP A O 1
ATOM 1060 N N . ALA A 1 136 ? -11.438 -13.117 -8.625 1 97.88 136 ALA A N 1
ATOM 1061 C CA . ALA A 1 136 ? -9.992 -13.328 -8.695 1 97.88 136 ALA A CA 1
ATOM 1062 C C . ALA A 1 136 ? -9.359 -12.438 -9.766 1 97.88 136 ALA A C 1
ATOM 1064 O O . ALA A 1 136 ? -10.062 -11.883 -10.609 1 97.88 136 ALA A O 1
ATOM 1065 N N . ALA A 1 137 ? -8.133 -12.188 -9.672 1 97.06 137 ALA A N 1
ATOM 1066 C CA . ALA A 1 137 ? -7.398 -11.359 -10.617 1 97.06 137 ALA A CA 1
ATOM 1067 C C . ALA A 1 137 ? -5.949 -11.82 -10.75 1 97.06 137 ALA A C 1
ATOM 1069 O O . ALA A 1 137 ? -5.426 -12.492 -9.852 1 97.06 137 ALA A O 1
ATOM 1070 N N . LEU A 1 138 ? -5.371 -11.508 -11.867 1 97.75 138 LEU A N 1
ATOM 1071 C CA . LEU A 1 138 ? -3.934 -11.688 -12.039 1 97.75 138 LEU A CA 1
ATOM 1072 C C . LEU A 1 138 ? -3.156 -10.602 -11.305 1 97.75 138 LEU A C 1
ATOM 1074 O O . LEU A 1 138 ? -3.596 -9.453 -11.242 1 97.75 138 LEU A O 1
ATOM 1078 N N . THR A 1 139 ? -2.055 -11.008 -10.742 1 96.44 139 THR A N 1
ATOM 1079 C CA . THR A 1 139 ? -1.155 -10 -10.188 1 96.44 139 THR A CA 1
ATOM 1080 C C . THR A 1 139 ? -0.5 -9.188 -11.297 1 96.44 139 THR A C 1
ATOM 1082 O O . THR A 1 139 ? -0.235 -9.711 -12.383 1 96.44 139 THR A O 1
ATOM 1085 N N . PRO A 1 140 ? -0.218 -7.938 -11.016 1 92.56 140 PRO A N 1
ATOM 1086 C CA . PRO A 1 140 ? 0.534 -7.172 -12.008 1 92.56 140 PRO A CA 1
ATOM 1087 C C . PRO A 1 140 ? 1.874 -7.816 -12.359 1 92.56 140 PRO A C 1
ATOM 1089 O O . PRO A 1 140 ? 2.555 -8.352 -11.484 1 92.56 140 PRO A O 1
ATOM 1092 N N . ARG A 1 141 ? 2.229 -7.68 -13.609 1 93.88 141 ARG A N 1
ATOM 1093 C CA . ARG A 1 141 ? 3.434 -8.312 -14.141 1 93.88 141 ARG A CA 1
ATOM 1094 C C . ARG A 1 141 ? 4.66 -7.918 -13.32 1 93.88 141 ARG A C 1
ATOM 1096 O O . ARG A 1 141 ? 5.504 -8.766 -13.023 1 93.88 141 ARG A O 1
ATOM 1103 N N . LEU A 1 142 ? 4.684 -6.695 -12.93 1 91.19 142 LEU A N 1
ATOM 1104 C CA . LEU A 1 142 ? 5.859 -6.168 -12.242 1 91.19 142 LEU A CA 1
ATOM 1105 C C . LEU A 1 142 ? 5.961 -6.727 -10.828 1 91.19 142 LEU A C 1
ATOM 1107 O O . LEU A 1 142 ? 7.035 -6.711 -10.227 1 91.19 142 LEU A O 1
ATOM 1111 N N . ILE A 1 143 ? 4.844 -7.176 -10.312 1 93.5 143 ILE A N 1
ATOM 1112 C CA . ILE A 1 143 ? 4.852 -7.633 -8.922 1 93.5 143 ILE A CA 1
ATOM 1113 C C . ILE A 1 143 ? 5.113 -9.133 -8.875 1 93.5 143 ILE A C 1
ATOM 1115 O O . ILE A 1 143 ? 6.117 -9.578 -8.305 1 93.5 143 ILE A O 1
ATOM 1119 N N . GLN A 1 144 ? 4.305 -9.93 -9.523 1 96 144 GLN A N 1
ATOM 1120 C CA . GLN A 1 144 ? 4.484 -11.375 -9.516 1 96 144 GLN A CA 1
ATOM 1121 C C . GLN A 1 144 ? 3.76 -12.023 -10.695 1 96 144 GLN A C 1
ATOM 1123 O O . GLN A 1 144 ? 2.615 -12.461 -10.555 1 96 144 GLN A O 1
ATOM 1128 N N . PRO A 1 145 ? 4.445 -12.227 -11.797 1 97.81 145 PRO A N 1
ATOM 1129 C CA . PRO A 1 145 ? 3.842 -12.969 -12.906 1 97.81 145 PRO A CA 1
ATOM 1130 C C . PRO A 1 145 ? 3.854 -14.477 -12.672 1 97.81 145 PRO A C 1
ATOM 1132 O O . PRO A 1 145 ? 4.504 -14.961 -11.75 1 97.81 145 PRO A O 1
ATOM 1135 N N . THR A 1 146 ? 3.012 -15.148 -13.438 1 98.81 146 THR A N 1
ATOM 1136 C CA . THR A 1 146 ? 3.174 -16.594 -13.461 1 98.81 146 THR A CA 1
ATOM 1137 C C . THR A 1 146 ? 4.617 -16.984 -13.781 1 98.81 146 THR A C 1
ATOM 1139 O O . THR A 1 146 ? 5.199 -16.484 -14.742 1 98.81 146 THR A O 1
ATOM 1142 N N . THR A 1 147 ? 5.203 -17.844 -12.93 1 98.81 147 THR A N 1
ATOM 1143 C CA . THR A 1 147 ? 6.621 -18.156 -13.047 1 98.81 147 THR A CA 1
ATOM 1144 C C . THR A 1 147 ? 6.836 -19.656 -13.18 1 98.81 147 THR A C 1
ATOM 1146 O O . THR A 1 147 ? 6.18 -20.453 -12.5 1 98.81 147 THR A O 1
ATOM 1149 N N . PHE A 1 148 ? 7.727 -20.031 -14.07 1 98.75 148 PHE A N 1
ATOM 1150 C CA . PHE A 1 148 ? 8 -21.453 -14.25 1 98.75 148 PHE A CA 1
ATOM 1151 C C . PHE A 1 148 ? 9.414 -21.672 -14.773 1 98.75 148 PHE A C 1
ATOM 1153 O O . PHE A 1 148 ? 10.07 -20.719 -15.211 1 98.75 148 PHE A O 1
ATOM 1160 N N . ALA A 1 149 ? 9.859 -22.891 -14.656 1 98.38 149 ALA A N 1
ATOM 1161 C CA . ALA A 1 149 ? 11.172 -23.297 -15.156 1 98.38 149 ALA A CA 1
ATOM 1162 C C . ALA A 1 149 ? 11.25 -24.812 -15.32 1 98.38 149 ALA A C 1
ATOM 1164 O O . ALA A 1 149 ? 10.586 -25.547 -14.594 1 98.38 149 ALA A O 1
ATOM 1165 N N . GLU A 1 150 ? 12.078 -25.219 -16.297 1 98.19 150 GLU A N 1
ATOM 1166 C CA . GLU A 1 150 ? 12.492 -26.625 -16.266 1 98.19 150 GLU A CA 1
ATOM 1167 C C . GLU A 1 150 ? 13.258 -26.938 -14.992 1 98.19 150 GLU A C 1
ATOM 1169 O O . GLU A 1 150 ? 13.977 -26.094 -14.461 1 98.19 150 GLU A O 1
ATOM 1174 N N . ILE A 1 151 ? 13.07 -28.172 -14.594 1 97.5 151 ILE A N 1
ATOM 1175 C CA . ILE A 1 151 ? 13.805 -28.609 -13.406 1 97.5 151 ILE A CA 1
ATOM 1176 C C . ILE A 1 151 ? 15.305 -28.391 -13.625 1 97.5 151 ILE A C 1
ATOM 1178 O O . ILE A 1 151 ? 16.016 -27.984 -12.711 1 97.5 151 ILE A O 1
ATOM 1182 N N . SER A 1 152 ? 15.797 -28.531 -14.859 1 95.5 152 SER A N 1
ATOM 1183 C CA . SER A 1 152 ? 17.203 -28.359 -15.195 1 95.5 152 SER A CA 1
ATOM 1184 C C . SER A 1 152 ? 17.578 -26.891 -15.273 1 95.5 152 SER A C 1
ATOM 1186 O O . SER A 1 152 ? 18.766 -26.531 -15.25 1 95.5 152 SER A O 1
ATOM 1188 N N . GLY A 1 153 ? 16.594 -26.047 -15.461 1 95.75 153 GLY A N 1
ATOM 1189 C CA . GLY A 1 153 ? 16.859 -24.641 -15.656 1 95.75 153 GLY A CA 1
ATOM 1190 C C . GLY A 1 153 ? 17.062 -24.266 -17.109 1 95.75 153 GLY A C 1
ATOM 1191 O O . GLY A 1 153 ? 17.125 -23.078 -17.453 1 95.75 153 GLY A O 1
ATOM 1192 N N . ASN A 1 154 ? 17.016 -25.234 -17.969 1 94.88 154 ASN A N 1
ATOM 1193 C CA . ASN A 1 154 ? 17.266 -25.016 -19.391 1 94.88 154 ASN A CA 1
ATOM 1194 C C . ASN A 1 154 ? 15.977 -24.672 -20.125 1 94.88 154 ASN A C 1
ATOM 1196 O O . ASN A 1 154 ? 14.875 -24.969 -19.656 1 94.88 154 ASN A O 1
ATOM 1200 N N . LYS A 1 155 ? 16.188 -24.047 -21.281 1 95.06 155 LYS A N 1
ATOM 1201 C CA . LYS A 1 155 ? 15.055 -23.828 -22.172 1 95.06 155 LYS A CA 1
ATOM 1202 C C . LYS A 1 155 ? 14.633 -25.125 -22.859 1 95.06 155 LYS A C 1
ATOM 1204 O O . LYS A 1 155 ? 15.469 -26 -23.109 1 95.06 155 LYS A O 1
ATOM 1209 N N . SER A 1 156 ? 13.375 -25.25 -23.062 1 97.25 156 SER A N 1
ATOM 1210 C CA . SER A 1 156 ? 12.836 -26.422 -23.75 1 97.25 156 SER A CA 1
ATOM 1211 C C . SER A 1 156 ? 11.664 -26.047 -24.641 1 97.25 156 SER A C 1
ATOM 1213 O O . SER A 1 156 ? 11.156 -24.922 -24.578 1 97.25 156 SER A O 1
ATOM 1215 N N . GLU A 1 157 ? 11.297 -26.953 -25.453 1 97.25 157 GLU A N 1
ATOM 1216 C CA . GLU A 1 157 ? 10.156 -26.75 -26.328 1 97.25 157 GLU A CA 1
ATOM 1217 C C . GLU A 1 157 ? 8.867 -26.562 -25.531 1 97.25 157 GLU A C 1
ATOM 1219 O O . GLU A 1 157 ? 8.023 -25.734 -25.891 1 97.25 157 GLU A O 1
ATOM 1224 N N . ARG A 1 158 ? 8.703 -27.312 -24.484 1 97.06 158 ARG A N 1
ATOM 1225 C CA . ARG A 1 158 ? 7.453 -27.203 -23.734 1 97.06 158 ARG A CA 1
ATOM 1226 C C . ARG A 1 158 ? 7.387 -25.875 -22.984 1 97.06 158 ARG A C 1
ATOM 1228 O O . ARG A 1 158 ? 6.312 -25.281 -22.844 1 97.06 158 ARG A O 1
ATOM 1235 N N . THR A 1 159 ? 8.562 -25.375 -22.484 1 98.19 159 THR A N 1
ATOM 1236 C CA . THR A 1 159 ? 8.523 -24.062 -21.844 1 98.19 159 THR A CA 1
ATOM 1237 C C . THR A 1 159 ? 8.195 -22.969 -22.875 1 98.19 159 THR A C 1
ATOM 1239 O O . THR A 1 159 ? 7.527 -21.984 -22.547 1 98.19 159 THR A O 1
ATOM 1242 N N . LYS A 1 160 ? 8.695 -23.125 -24.047 1 98.19 160 LYS A N 1
ATOM 1243 C CA . LYS A 1 160 ? 8.344 -22.188 -25.125 1 98.19 160 LYS A CA 1
ATOM 1244 C C . LYS A 1 160 ? 6.844 -22.234 -25.422 1 98.19 160 LYS A C 1
ATOM 1246 O O . LYS A 1 160 ? 6.195 -21.203 -25.531 1 98.19 160 LYS A O 1
ATOM 1251 N N . GLN A 1 161 ? 6.367 -23.422 -25.547 1 98.19 161 GLN A N 1
ATOM 1252 C CA . GLN A 1 161 ? 4.949 -23.594 -25.828 1 98.19 161 GLN A CA 1
ATOM 1253 C C . GLN A 1 161 ? 4.09 -23.031 -24.703 1 98.19 161 GLN A C 1
ATOM 1255 O O . GLN A 1 161 ? 3.072 -22.391 -24.938 1 98.19 161 GLN A O 1
ATOM 1260 N N . PHE A 1 162 ? 4.5 -23.312 -23.5 1 98.38 162 PHE A N 1
ATOM 1261 C CA . PHE A 1 162 ? 3.748 -22.812 -22.344 1 98.38 162 PHE A CA 1
ATOM 1262 C C . PHE A 1 162 ? 3.744 -21.297 -22.312 1 98.38 162 PHE A C 1
ATOM 1264 O O . PHE A 1 162 ? 2.719 -20.672 -22.016 1 98.38 162 PHE A O 1
ATOM 1271 N N . SER A 1 163 ? 4.855 -20.656 -22.641 1 98.38 163 SER A N 1
ATOM 1272 C CA . SER A 1 163 ? 4.926 -19.203 -22.719 1 98.38 163 SER A CA 1
ATOM 1273 C C . SER A 1 163 ? 3.967 -18.672 -23.781 1 98.38 163 SER A C 1
ATOM 1275 O O . SER A 1 163 ? 3.332 -17.625 -23.578 1 98.38 163 SER A O 1
ATOM 1277 N N . GLU A 1 164 ? 3.854 -19.312 -24.797 1 98.12 164 GLU A N 1
ATOM 1278 C CA . GLU A 1 164 ? 3.006 -18.875 -25.891 1 98.12 164 GLU A CA 1
ATOM 1279 C C . GLU A 1 164 ? 1.531 -18.891 -25.5 1 98.12 164 GLU A C 1
ATOM 1281 O O . GLU A 1 164 ? 0.783 -17.969 -25.828 1 98.12 164 GLU A O 1
ATOM 1286 N N . ILE A 1 165 ? 1.157 -19.938 -24.844 1 97.88 165 ILE A N 1
ATOM 1287 C CA . ILE A 1 165 ? -0.254 -20 -24.484 1 97.88 165 ILE A CA 1
ATOM 1288 C C . ILE A 1 165 ? -0.571 -18.953 -23.422 1 97.88 165 ILE A C 1
ATOM 1290 O O . ILE A 1 165 ? -1.651 -18.359 -23.422 1 97.88 165 ILE A O 1
ATOM 1294 N N . LEU A 1 166 ? 0.368 -18.703 -22.484 1 98.75 166 LEU A N 1
ATOM 1295 C CA . LEU A 1 166 ? 0.167 -17.641 -21.5 1 98.75 166 LEU A CA 1
ATOM 1296 C C . LEU A 1 166 ? 0.079 -16.281 -22.172 1 98.75 166 LEU A C 1
ATOM 1298 O O . LEU A 1 166 ? -0.79 -15.469 -21.828 1 98.75 166 LEU A O 1
ATOM 1302 N N . ARG A 1 167 ? 0.943 -16.078 -23.094 1 98.31 167 ARG A N 1
ATOM 1303 C CA . ARG A 1 167 ? 0.948 -14.82 -23.844 1 98.31 167 ARG A CA 1
ATOM 1304 C C . ARG A 1 167 ? -0.367 -14.625 -24.594 1 98.31 167 ARG A C 1
ATOM 1306 O O . ARG A 1 167 ? -0.957 -13.539 -24.531 1 98.31 167 ARG A O 1
ATOM 1313 N N . HIS A 1 168 ? -0.802 -15.641 -25.25 1 98.44 168 HIS A N 1
ATOM 1314 C CA . HIS A 1 168 ? -2.039 -15.57 -26.016 1 98.44 168 HIS A CA 1
ATOM 1315 C C . HIS A 1 168 ? -3.24 -15.32 -25.109 1 98.44 168 HIS A C 1
ATOM 1317 O O . HIS A 1 168 ? -4.191 -14.641 -25.5 1 98.44 168 HIS A O 1
ATOM 1323 N N . ALA A 1 169 ? -3.152 -15.883 -23.938 1 98.44 169 ALA A N 1
ATOM 1324 C CA . ALA A 1 169 ? -4.238 -15.727 -22.969 1 98.44 169 ALA A CA 1
ATOM 1325 C C . ALA A 1 169 ? -4.082 -14.422 -22.188 1 98.44 169 ALA A C 1
ATOM 1327 O O . ALA A 1 169 ? -4.855 -14.156 -21.266 1 98.44 169 ALA A O 1
ATOM 1328 N N . HIS A 1 170 ? -3.029 -13.648 -22.422 1 97.75 170 HIS A N 1
ATOM 1329 C CA . HIS A 1 170 ? -2.736 -12.375 -21.781 1 97.75 170 HIS A CA 1
ATOM 1330 C C . HIS A 1 170 ? -2.49 -12.562 -20.281 1 97.75 170 HIS A C 1
ATOM 1332 O O . HIS A 1 170 ? -2.975 -11.781 -19.469 1 97.75 170 HIS A O 1
ATOM 1338 N N . ILE A 1 171 ? -1.845 -13.641 -19.953 1 98.56 171 ILE A N 1
ATOM 1339 C CA . ILE A 1 171 ? -1.391 -13.914 -18.594 1 98.56 171 ILE A CA 1
ATOM 1340 C C . ILE A 1 171 ? 0.086 -13.547 -18.469 1 98.56 171 ILE A C 1
ATOM 1342 O O . ILE A 1 171 ? 0.94 -14.133 -19.141 1 98.56 171 ILE A O 1
ATOM 1346 N N . PRO A 1 172 ? 0.375 -12.555 -17.594 1 98.31 172 PRO A N 1
ATOM 1347 C CA . PRO A 1 172 ? 1.79 -12.234 -17.391 1 98.31 172 PRO A CA 1
ATOM 1348 C C . PRO A 1 172 ? 2.604 -13.438 -16.922 1 98.31 172 PRO A C 1
ATOM 1350 O O . PRO A 1 172 ? 2.133 -14.211 -16.078 1 98.31 172 PRO A O 1
ATOM 1353 N N . TYR A 1 173 ? 3.816 -13.578 -17.484 1 98.44 173 TYR A N 1
ATOM 1354 C CA . TYR A 1 173 ? 4.621 -14.734 -17.109 1 98.44 173 TYR A CA 1
ATOM 1355 C C . TYR A 1 173 ? 6.109 -14.398 -17.156 1 98.44 173 TYR A C 1
ATOM 1357 O O . TYR A 1 173 ? 6.504 -13.359 -17.688 1 98.44 173 TYR A O 1
ATOM 1365 N N . GLN A 1 174 ? 6.906 -15.234 -16.531 1 97.94 174 GLN A N 1
ATOM 1366 C CA . GLN A 1 174 ? 8.359 -15.172 -16.594 1 97.94 174 GLN A CA 1
ATOM 1367 C C . GLN A 1 174 ? 8.977 -16.562 -16.469 1 97.94 174 GLN A C 1
ATOM 1369 O O . GLN A 1 174 ? 8.414 -17.438 -15.805 1 97.94 174 GLN A O 1
ATOM 1374 N N . LYS A 1 175 ? 10.07 -16.734 -17.125 1 97.81 175 LYS A N 1
ATOM 1375 C CA . LYS A 1 175 ? 10.891 -17.938 -16.984 1 97.81 175 LYS A CA 1
ATOM 1376 C C . LYS A 1 175 ? 12.117 -17.672 -16.109 1 97.81 175 LYS A C 1
ATOM 1378 O O . LYS A 1 175 ? 12.758 -16.625 -16.234 1 97.81 175 LYS A O 1
ATOM 1383 N N . VAL A 1 176 ? 12.289 -18.531 -15.188 1 97.69 176 VAL A N 1
ATOM 1384 C CA . VAL A 1 176 ? 13.492 -18.453 -14.367 1 97.69 176 VAL A CA 1
ATOM 1385 C C . VAL A 1 176 ? 14.359 -19.688 -14.609 1 97.69 176 VAL A C 1
ATOM 1387 O O . VAL A 1 176 ? 13.953 -20.609 -15.32 1 97.69 176 VAL A O 1
ATOM 1390 N N . THR A 1 177 ? 15.57 -19.688 -14.047 1 97.12 177 THR A N 1
ATOM 1391 C CA . THR A 1 177 ? 16.484 -20.812 -14.281 1 97.12 177 THR A CA 1
ATOM 1392 C C . THR A 1 177 ? 16.469 -21.781 -13.109 1 97.12 177 THR A C 1
ATOM 1394 O O . THR A 1 177 ? 16.859 -22.938 -13.258 1 97.12 177 THR A O 1
ATOM 1397 N N . ASP A 1 178 ? 16.062 -21.297 -12.008 1 97.44 178 ASP A N 1
ATOM 1398 C CA . ASP A 1 178 ? 16.016 -22.094 -10.789 1 97.44 178 ASP A CA 1
ATOM 1399 C C . ASP A 1 178 ? 14.703 -21.891 -10.047 1 97.44 178 ASP A C 1
ATOM 1401 O O . ASP A 1 178 ? 14.602 -21.047 -9.156 1 97.44 178 ASP A O 1
ATOM 1405 N N . MET A 1 179 ? 13.773 -22.781 -10.344 1 98 179 MET A N 1
ATOM 1406 C CA . MET A 1 179 ? 12.438 -22.625 -9.773 1 98 179 MET A CA 1
ATOM 1407 C C . MET A 1 179 ? 12.445 -22.938 -8.281 1 98 179 MET A C 1
ATOM 1409 O O . MET A 1 179 ? 11.68 -22.344 -7.516 1 98 179 MET A O 1
ATOM 1413 N N . HIS A 1 180 ? 13.242 -23.844 -7.887 1 97.5 180 HIS A N 1
ATOM 1414 C CA . HIS A 1 180 ? 13.289 -24.203 -6.473 1 97.5 180 HIS A CA 1
ATOM 1415 C C . HIS A 1 180 ? 13.742 -23.016 -5.625 1 97.5 180 HIS A C 1
ATOM 1417 O O . HIS A 1 180 ? 13.164 -22.75 -4.566 1 97.5 180 HIS A O 1
ATOM 1423 N N . LEU A 1 181 ? 14.797 -22.328 -6.102 1 97.75 181 LEU A N 1
ATOM 1424 C CA . LEU A 1 181 ? 15.234 -21.125 -5.406 1 97.75 181 LEU A CA 1
ATOM 1425 C C . LEU A 1 181 ? 14.133 -20.078 -5.383 1 97.75 181 LEU A C 1
ATOM 1427 O O . LEU A 1 181 ? 13.914 -19.422 -4.359 1 97.75 181 LEU A O 1
ATOM 1431 N N . TRP A 1 182 ? 13.461 -19.922 -6.48 1 98.31 182 TRP A N 1
ATOM 1432 C CA . TRP A 1 182 ? 12.352 -18.984 -6.566 1 98.31 182 TRP A CA 1
ATOM 1433 C C . TRP A 1 182 ? 11.289 -19.297 -5.523 1 98.31 182 TRP A C 1
ATOM 1435 O O . TRP A 1 182 ? 10.82 -18.406 -4.812 1 98.31 182 TRP A O 1
ATOM 1445 N N . GLN A 1 183 ? 10.945 -20.531 -5.438 1 98.25 183 GLN A N 1
ATOM 1446 C CA . GLN A 1 183 ? 9.914 -20.969 -4.5 1 98.25 183 GLN A CA 1
ATOM 1447 C C . GLN A 1 183 ? 10.359 -20.766 -3.057 1 98.25 183 GLN A C 1
ATOM 1449 O O . GLN A 1 183 ? 9.562 -20.391 -2.199 1 98.25 183 GLN A O 1
ATOM 1454 N N . LEU A 1 184 ? 11.594 -21.047 -2.848 1 97.88 184 LEU A N 1
ATOM 1455 C CA . LEU A 1 184 ? 12.156 -20.828 -1.516 1 97.88 184 LEU A CA 1
ATOM 1456 C C . LEU A 1 184 ? 12.07 -19.359 -1.118 1 97.88 184 LEU A C 1
ATOM 1458 O O . LEU A 1 184 ? 11.656 -19.047 -0.001 1 97.88 184 LEU A O 1
ATOM 1462 N N . CYS A 1 185 ? 12.461 -18.5 -2.002 1 98.56 185 CYS A N 1
ATOM 1463 C CA . CYS A 1 185 ? 12.391 -17.062 -1.753 1 98.56 185 CYS A CA 1
ATOM 1464 C C . CYS A 1 185 ? 10.953 -16.609 -1.574 1 98.56 185 CYS A C 1
ATOM 1466 O O . CYS A 1 185 ? 10.664 -15.742 -0.742 1 98.56 185 CYS A O 1
ATOM 1468 N N . HIS A 1 186 ? 10.086 -17.172 -2.34 1 98.56 186 HIS A N 1
ATOM 1469 C CA . HIS A 1 186 ? 8.68 -16.828 -2.193 1 98.56 186 HIS A CA 1
ATOM 1470 C C . HIS A 1 186 ? 8.164 -17.203 -0.807 1 98.56 186 HIS A C 1
ATOM 1472 O O . HIS A 1 186 ? 7.391 -16.453 -0.203 1 98.56 186 HIS A O 1
ATOM 1478 N N . LEU A 1 187 ? 8.562 -18.328 -0.329 1 98.38 187 LEU A N 1
ATOM 1479 C CA . LEU A 1 187 ? 8.156 -18.75 1.007 1 98.38 187 LEU A CA 1
ATOM 1480 C C . LEU A 1 187 ? 8.695 -17.797 2.066 1 98.38 187 LEU A C 1
ATOM 1482 O O . LEU A 1 187 ? 8.008 -17.5 3.043 1 98.38 187 LEU A O 1
ATOM 1486 N N . ALA A 1 188 ? 9.922 -17.359 1.857 1 98.69 188 ALA A N 1
ATOM 1487 C CA . ALA A 1 188 ? 10.555 -16.422 2.791 1 98.69 188 ALA A CA 1
ATOM 1488 C C . ALA A 1 188 ? 9.727 -15.156 2.943 1 98.69 188 ALA A C 1
ATOM 1490 O O . ALA A 1 188 ? 9.797 -14.477 3.973 1 98.69 188 ALA A O 1
ATOM 1491 N N . MET A 1 189 ? 8.977 -14.836 1.928 1 98.56 189 MET A N 1
ATOM 1492 C CA . MET A 1 189 ? 8.156 -13.633 1.92 1 98.56 189 MET A CA 1
ATOM 1493 C C . MET A 1 189 ? 6.758 -13.93 2.455 1 98.56 189 MET A C 1
ATOM 1495 O O . MET A 1 189 ? 6.273 -13.234 3.352 1 98.56 189 MET A O 1
ATOM 1499 N N . VAL A 1 190 ? 6.078 -15.008 2.008 1 98.25 190 VAL A N 1
ATOM 1500 C CA . VAL A 1 190 ? 4.648 -15.188 2.24 1 98.25 190 VAL A CA 1
ATOM 1501 C C . VAL A 1 190 ? 4.418 -15.742 3.643 1 98.25 190 VAL A C 1
ATOM 1503 O O . VAL A 1 190 ? 3.375 -15.492 4.254 1 98.25 190 VAL A O 1
ATOM 1506 N N . VAL A 1 191 ? 5.375 -16.469 4.172 1 98.5 191 VAL A N 1
ATOM 1507 C CA . VAL A 1 191 ? 5.195 -17.094 5.48 1 98.5 191 VAL A CA 1
ATOM 1508 C C . VAL A 1 191 ? 5.094 -16.016 6.555 1 98.5 191 VAL A C 1
ATOM 1510 O O . VAL A 1 191 ? 4.113 -15.961 7.301 1 98.5 191 VAL A O 1
ATOM 1513 N N . PRO A 1 192 ? 6.059 -15.07 6.641 1 98.75 192 PRO A N 1
ATOM 1514 C CA . PRO A 1 192 ? 5.898 -14.023 7.648 1 98.75 192 PRO A CA 1
ATOM 1515 C C . PRO A 1 192 ? 4.66 -13.164 7.414 1 98.75 192 PRO A C 1
ATOM 1517 O O . PRO A 1 192 ? 4.062 -12.664 8.375 1 98.75 192 PRO A O 1
ATOM 1520 N N . ILE A 1 193 ? 4.332 -12.945 6.195 1 98.69 193 ILE A N 1
ATOM 1521 C CA . ILE A 1 193 ? 3.148 -12.156 5.883 1 98.69 193 ILE A CA 1
ATOM 1522 C C . ILE A 1 193 ? 1.902 -12.859 6.418 1 98.69 193 ILE A C 1
ATOM 1524 O O . ILE A 1 193 ? 1.061 -12.234 7.066 1 98.69 193 ILE A O 1
ATOM 1528 N N . ALA A 1 194 ? 1.774 -14.141 6.195 1 98.62 194 ALA A N 1
ATOM 1529 C CA . ALA A 1 194 ? 0.646 -14.898 6.723 1 98.62 194 ALA A CA 1
ATOM 1530 C C . ALA A 1 194 ? 0.661 -14.914 8.25 1 98.62 194 ALA A C 1
ATOM 1532 O O . ALA A 1 194 ? -0.385 -14.781 8.891 1 98.62 194 ALA A O 1
ATOM 1533 N N . ASP A 1 195 ? 1.821 -15.062 8.828 1 98.69 195 ASP A N 1
ATOM 1534 C CA . ASP A 1 195 ? 1.968 -15.062 10.281 1 98.69 195 ASP A CA 1
ATOM 1535 C C . ASP A 1 195 ? 1.411 -13.781 10.891 1 98.69 195 ASP A C 1
ATOM 1537 O O . ASP A 1 195 ? 0.841 -13.797 11.984 1 98.69 195 ASP A O 1
ATOM 1541 N N . ALA A 1 196 ? 1.602 -12.672 10.227 1 98.75 196 ALA A N 1
ATOM 1542 C CA . ALA A 1 196 ? 1.125 -11.383 10.719 1 98.75 196 ALA A CA 1
ATOM 1543 C C . ALA A 1 196 ? -0.391 -11.391 10.891 1 98.75 196 ALA A C 1
ATOM 1545 O O . ALA A 1 196 ? -0.91 -10.883 11.891 1 98.75 196 ALA A O 1
ATOM 1546 N N . TYR A 1 197 ? -1.084 -11.984 9.922 1 98.62 197 TYR A N 1
ATOM 1547 C CA . TYR A 1 197 ? -2.535 -12.078 10.023 1 98.62 197 TYR A CA 1
ATOM 1548 C C . TYR A 1 197 ? -2.938 -12.938 11.219 1 98.62 197 TYR A C 1
ATOM 1550 O O . TYR A 1 197 ? -3.887 -12.602 11.938 1 98.62 197 TYR A O 1
ATOM 1558 N N . TYR A 1 198 ? -2.215 -14.039 11.453 1 98.31 198 TYR A N 1
ATOM 1559 C CA . TYR A 1 198 ? -2.588 -15.008 12.477 1 98.31 198 TYR A CA 1
ATOM 1560 C C . TYR A 1 198 ? -2.234 -14.5 13.867 1 98.31 198 TYR A C 1
ATOM 1562 O O . TYR A 1 198 ? -2.805 -14.945 14.867 1 98.31 198 TYR A O 1
ATOM 1570 N N . GLU A 1 199 ? -1.312 -13.578 13.953 1 97.94 199 GLU A N 1
ATOM 1571 C CA . GLU A 1 199 ? -0.899 -13.016 15.234 1 97.94 199 GLU A CA 1
ATOM 1572 C C . GLU A 1 199 ? -1.878 -11.945 15.703 1 97.94 199 GLU A C 1
ATOM 1574 O O . GLU A 1 199 ? -1.906 -11.594 16.891 1 97.94 199 GLU A O 1
ATOM 1579 N N . SER A 1 200 ? -2.643 -11.43 14.859 1 97.81 200 SER A N 1
ATOM 1580 C CA . SER A 1 200 ? -3.535 -10.312 15.172 1 97.81 200 SER A CA 1
ATOM 1581 C C . SER A 1 200 ? -4.887 -10.812 15.672 1 97.81 200 SER A C 1
ATOM 1583 O O . SER A 1 200 ? -5.398 -11.82 15.188 1 97.81 200 SER A O 1
ATOM 1585 N N . ASP A 1 201 ? -5.473 -10.078 16.578 1 96.5 201 ASP A N 1
ATOM 1586 C CA . ASP A 1 201 ? -6.836 -10.352 17.031 1 96.5 201 ASP A CA 1
ATOM 1587 C C . ASP A 1 201 ? -7.855 -9.867 16 1 96.5 201 ASP A C 1
ATOM 1589 O O . ASP A 1 201 ? -9.016 -10.273 16.031 1 96.5 201 ASP A O 1
ATOM 1593 N N . ASP A 1 202 ? -7.414 -8.984 15.133 1 96.19 202 ASP A N 1
ATOM 1594 C CA . ASP A 1 202 ? -8.219 -8.453 14.039 1 96.19 202 ASP A CA 1
ATOM 1595 C C . ASP A 1 202 ? -7.449 -8.477 12.719 1 96.19 202 ASP A C 1
ATOM 1597 O O . ASP A 1 202 ? -7.031 -7.43 12.219 1 96.19 202 ASP A O 1
ATOM 1601 N N . PRO A 1 203 ? -7.383 -9.617 12.047 1 97.25 203 PRO A N 1
ATOM 1602 C CA . PRO A 1 203 ? -6.527 -9.797 10.867 1 97.25 203 PRO A CA 1
ATOM 1603 C C . PRO A 1 203 ? -6.859 -8.828 9.734 1 97.25 203 PRO A C 1
ATOM 1605 O O . PRO A 1 203 ? -5.969 -8.43 8.984 1 97.25 203 PRO A O 1
ATOM 1608 N N . GLU A 1 204 ? -8.117 -8.461 9.641 1 95.5 204 GLU A N 1
ATOM 1609 C CA . GLU A 1 204 ? -8.555 -7.586 8.562 1 95.5 204 GLU A CA 1
ATOM 1610 C C . GLU A 1 204 ? -7.949 -6.191 8.703 1 95.5 204 GLU A C 1
ATOM 1612 O O . GLU A 1 204 ? -7.848 -5.449 7.727 1 95.5 204 GLU A O 1
ATOM 1617 N N . LYS A 1 205 ? -7.555 -5.781 9.898 1 95.69 205 LYS A N 1
ATOM 1618 C CA . LYS A 1 205 ? -7.023 -4.449 10.172 1 95.69 205 LYS A CA 1
ATOM 1619 C C . LYS A 1 205 ? -5.613 -4.527 10.758 1 95.69 205 LYS A C 1
ATOM 1621 O O . LYS A 1 205 ? -5.215 -3.674 11.547 1 95.69 205 LYS A O 1
ATOM 1626 N N . VAL A 1 206 ? -4.902 -5.562 10.406 1 97.75 206 VAL A N 1
ATOM 1627 C CA . VAL A 1 206 ? -3.6 -5.812 11.016 1 97.75 206 VAL A CA 1
ATOM 1628 C C . VAL A 1 206 ? -2.625 -4.703 10.633 1 97.75 206 VAL A C 1
ATOM 1630 O O . VAL A 1 206 ? -1.645 -4.457 11.336 1 97.75 206 VAL A O 1
ATOM 1633 N N . GLU A 1 207 ? -2.891 -3.982 9.531 1 96.81 207 GLU A N 1
ATOM 1634 C CA . GLU A 1 207 ? -2.012 -2.91 9.07 1 96.81 207 GLU A CA 1
ATOM 1635 C C . GLU A 1 207 ? -1.883 -1.814 10.125 1 96.81 207 GLU A C 1
ATOM 1637 O O . GLU A 1 207 ? -0.922 -1.042 10.117 1 96.81 207 GLU A O 1
ATOM 1642 N N . LYS A 1 208 ? -2.805 -1.746 11.102 1 94.25 208 LYS A N 1
ATOM 1643 C CA . LYS A 1 208 ? -2.801 -0.718 12.133 1 94.25 208 LYS A CA 1
ATOM 1644 C C . LYS A 1 208 ? -1.96 -1.146 13.336 1 94.25 208 LYS A C 1
ATOM 1646 O O . LYS A 1 208 ? -1.666 -0.336 14.211 1 94.25 208 LYS A O 1
ATOM 1651 N N . GLU A 1 209 ? -1.625 -2.42 13.367 1 96.69 209 GLU A N 1
ATOM 1652 C CA . GLU A 1 209 ? -0.818 -2.939 14.461 1 96.69 209 GLU A CA 1
ATOM 1653 C C . GLU A 1 209 ? 0.671 -2.844 14.148 1 96.69 209 GLU A C 1
ATOM 1655 O O . GLU A 1 209 ? 1.292 -3.832 13.75 1 96.69 209 GLU A O 1
ATOM 1660 N N . TRP A 1 210 ? 1.282 -1.834 14.555 1 95.44 210 TRP A N 1
ATOM 1661 C CA . TRP A 1 210 ? 2.633 -1.478 14.133 1 95.44 210 TRP A CA 1
ATOM 1662 C C . TRP A 1 210 ? 3.654 -2.459 14.695 1 95.44 210 TRP A C 1
ATOM 1664 O O . TRP A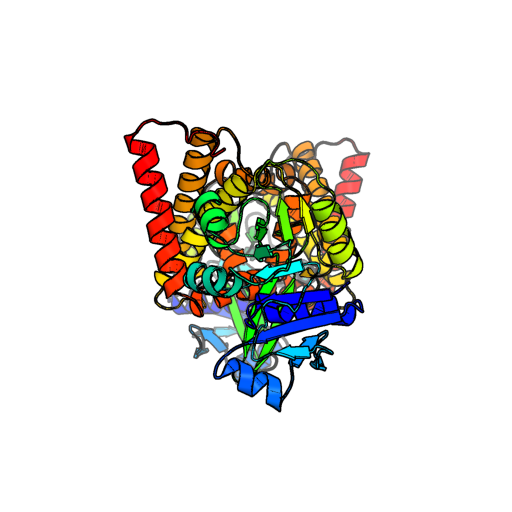 1 210 ? 4.672 -2.744 14.055 1 95.44 210 TRP A O 1
ATOM 1674 N N . LYS A 1 211 ? 3.408 -2.859 15.891 1 97.19 211 LYS A N 1
ATOM 1675 C CA . LYS A 1 211 ? 4.32 -3.842 16.469 1 97.19 211 LYS A CA 1
ATOM 1676 C C . LYS A 1 211 ? 4.395 -5.102 15.609 1 97.19 211 LYS A C 1
ATOM 1678 O O . LYS A 1 211 ? 5.477 -5.641 15.383 1 97.19 211 LYS A O 1
ATOM 1683 N N . ILE A 1 212 ? 3.207 -5.582 15.133 1 98.56 212 ILE A N 1
ATOM 1684 C CA . ILE A 1 212 ? 3.156 -6.762 14.273 1 98.56 212 ILE A CA 1
ATOM 1685 C C . ILE A 1 212 ? 3.828 -6.457 12.938 1 98.56 212 ILE A C 1
ATOM 1687 O O . ILE A 1 212 ? 4.578 -7.281 12.406 1 98.56 212 ILE A O 1
ATOM 1691 N N . MET A 1 213 ? 3.572 -5.234 12.375 1 98.44 213 MET A N 1
ATOM 1692 C CA . MET A 1 213 ? 4.188 -4.836 11.109 1 98.44 213 MET A CA 1
ATOM 1693 C C . MET A 1 213 ? 5.707 -4.797 11.234 1 98.44 213 MET A C 1
ATOM 1695 O O . MET A 1 213 ? 6.422 -5.27 10.352 1 98.44 213 MET A O 1
ATOM 1699 N N . ARG A 1 214 ? 6.203 -4.25 12.344 1 98.12 214 ARG A N 1
ATOM 1700 C CA . ARG A 1 214 ? 7.645 -4.176 12.562 1 98.12 214 ARG A CA 1
ATOM 1701 C C . ARG A 1 214 ? 8.25 -5.566 12.719 1 98.12 214 ARG A C 1
ATOM 1703 O O . ARG A 1 214 ? 9.305 -5.855 12.156 1 98.12 214 ARG A O 1
ATOM 1710 N N . LYS A 1 215 ? 7.598 -6.367 13.5 1 98.69 215 LYS A N 1
ATOM 1711 C CA . LYS A 1 215 ? 8.047 -7.742 13.68 1 98.69 215 LYS A CA 1
ATOM 1712 C C . LYS A 1 215 ? 8.109 -8.477 12.344 1 98.69 215 LYS A C 1
ATOM 1714 O O . LYS A 1 215 ? 9.055 -9.227 12.086 1 98.69 215 LYS A O 1
ATOM 1719 N N . THR A 1 216 ? 7.094 -8.32 11.547 1 98.88 216 THR A N 1
ATOM 1720 C CA . THR A 1 216 ? 7.059 -8.945 10.227 1 98.88 216 THR A CA 1
ATOM 1721 C C . THR A 1 216 ? 8.211 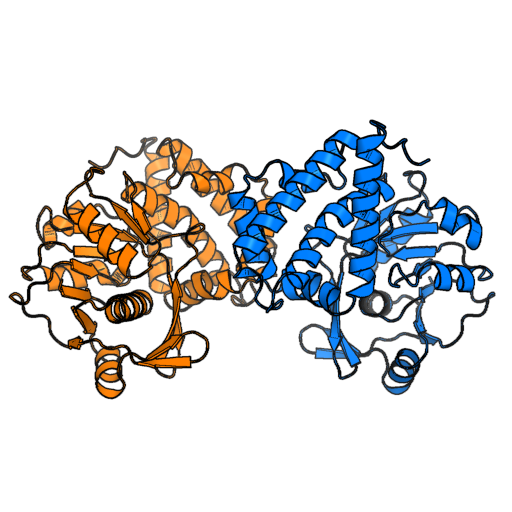-8.445 9.359 1 98.88 216 THR A C 1
ATOM 1723 O O . THR A 1 216 ? 8.859 -9.234 8.672 1 98.88 216 THR A O 1
ATOM 1726 N N . ALA A 1 217 ? 8.469 -7.141 9.414 1 98.62 217 ALA A N 1
ATOM 1727 C CA . ALA A 1 217 ? 9.594 -6.559 8.68 1 98.62 217 ALA A CA 1
ATOM 1728 C C . ALA A 1 217 ? 10.914 -7.184 9.117 1 98.62 217 ALA A C 1
ATOM 1730 O O . ALA A 1 217 ? 11.758 -7.508 8.281 1 98.62 217 ALA A O 1
ATOM 1731 N N . GLU A 1 218 ? 11.086 -7.336 10.367 1 98.81 218 GLU A N 1
ATOM 1732 C CA . GLU A 1 218 ? 12.305 -7.941 10.906 1 98.81 218 GLU A CA 1
ATOM 1733 C C . GLU A 1 218 ? 12.469 -9.375 10.406 1 98.81 218 GLU A C 1
ATOM 1735 O O . GLU A 1 218 ? 13.578 -9.797 10.07 1 98.81 218 GLU A O 1
ATOM 1740 N N . ARG A 1 219 ? 11.367 -10.094 10.422 1 98.75 219 ARG A N 1
ATOM 1741 C CA . ARG A 1 219 ? 11.398 -11.484 9.961 1 98.75 219 ARG A CA 1
ATOM 1742 C C . ARG A 1 219 ? 11.75 -11.562 8.484 1 98.75 219 ARG A C 1
ATOM 1744 O O . ARG A 1 219 ? 12.531 -12.422 8.07 1 98.75 219 ARG A O 1
ATOM 1751 N N . LEU A 1 220 ? 11.156 -10.688 7.695 1 98.81 220 LEU A N 1
ATOM 1752 C CA . LEU A 1 220 ? 11.484 -10.648 6.273 1 98.81 220 LEU A CA 1
ATOM 1753 C C . LEU A 1 220 ? 12.969 -10.383 6.062 1 98.81 220 LEU A C 1
ATOM 1755 O O . LEU A 1 220 ? 13.633 -11.094 5.301 1 98.81 220 LEU A O 1
ATOM 1759 N N . LYS A 1 221 ? 13.469 -9.391 6.754 1 98.44 221 LYS A N 1
ATOM 1760 C CA . LYS A 1 221 ? 14.883 -9.047 6.633 1 98.44 221 LYS A CA 1
ATOM 1761 C C . LYS A 1 221 ? 15.766 -10.219 7.031 1 98.44 221 LYS A C 1
ATOM 1763 O O . LYS A 1 221 ? 16.734 -10.547 6.332 1 98.44 221 LYS A O 1
ATOM 1768 N N . ARG A 1 222 ? 15.422 -10.836 8.109 1 98.38 222 ARG A N 1
ATOM 1769 C CA . ARG A 1 222 ? 16.172 -11.992 8.586 1 98.38 222 ARG A CA 1
ATOM 1770 C C . ARG A 1 222 ? 16.156 -13.125 7.566 1 98.38 222 ARG A C 1
ATOM 1772 O O . ARG A 1 222 ? 17.203 -13.695 7.242 1 98.38 222 ARG A O 1
ATOM 1779 N N . ASN A 1 223 ? 14.945 -13.492 7.062 1 98.69 223 ASN A N 1
ATOM 1780 C CA . ASN A 1 223 ? 14.789 -14.594 6.121 1 98.69 223 ASN A CA 1
ATOM 1781 C C . ASN A 1 223 ? 15.609 -14.367 4.852 1 98.69 223 ASN A C 1
ATOM 1783 O O . ASN A 1 223 ? 16.312 -15.266 4.391 1 98.69 223 ASN A O 1
ATOM 1787 N N . PHE A 1 224 ? 15.57 -13.164 4.336 1 98.62 224 PHE A N 1
ATOM 1788 C CA . PHE A 1 224 ? 16.203 -12.906 3.045 1 98.62 224 PHE A CA 1
ATOM 1789 C C . PHE A 1 224 ? 17.703 -12.734 3.205 1 98.62 224 PHE A C 1
ATOM 1791 O O . PHE A 1 224 ? 18.484 -13.109 2.32 1 98.62 224 PHE A O 1
ATOM 1798 N N . ASN A 1 225 ? 18.141 -12.148 4.344 1 98.12 225 ASN A N 1
ATOM 1799 C CA . ASN A 1 225 ? 19.578 -12.148 4.609 1 98.12 225 ASN A CA 1
ATOM 1800 C C . ASN A 1 225 ? 20.125 -13.562 4.723 1 98.12 225 ASN A C 1
ATOM 1802 O O . ASN A 1 225 ? 21.203 -13.859 4.195 1 98.12 225 ASN A O 1
ATOM 1806 N N . PHE A 1 226 ? 19.406 -14.383 5.363 1 97.81 226 PHE A N 1
ATOM 1807 C CA . PHE A 1 226 ? 19.797 -15.781 5.516 1 97.81 226 PHE A CA 1
ATOM 1808 C C . PHE A 1 226 ? 19.891 -16.469 4.156 1 97.81 226 PHE A C 1
ATOM 1810 O O . PHE A 1 226 ? 20.906 -17.094 3.846 1 97.81 226 PHE A O 1
ATOM 1817 N N . LEU A 1 227 ? 18.844 -16.391 3.305 1 97.88 227 LEU A N 1
ATOM 1818 C CA . LEU A 1 227 ? 18.797 -17.062 2.018 1 97.88 227 LEU A CA 1
ATOM 1819 C C . LEU A 1 227 ? 19.906 -16.562 1.101 1 97.88 227 LEU A C 1
ATOM 1821 O O . LEU A 1 227 ? 20.516 -17.328 0.365 1 97.88 227 LEU A O 1
ATOM 1825 N N . ARG A 1 228 ? 20.125 -15.227 1.166 1 97.62 228 ARG A N 1
ATOM 1826 C CA . ARG A 1 228 ? 21.203 -14.656 0.351 1 97.62 228 ARG A CA 1
ATOM 1827 C C . ARG A 1 228 ? 22.562 -15.234 0.754 1 97.62 228 ARG A C 1
ATOM 1829 O O . ARG A 1 228 ? 23.375 -15.562 -0.1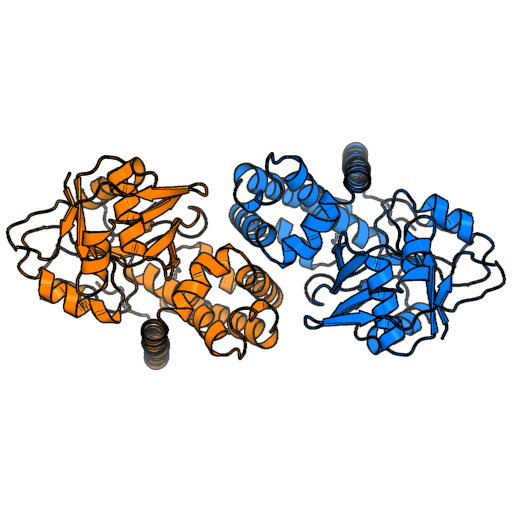05 1 97.62 228 ARG A O 1
ATOM 1836 N N . LYS A 1 229 ? 22.766 -15.305 1.976 1 96.19 229 LYS A N 1
ATOM 1837 C CA . LYS A 1 229 ? 24.016 -15.875 2.475 1 96.19 229 LYS A CA 1
ATOM 1838 C C . LYS A 1 229 ? 24.125 -17.344 2.115 1 96.19 229 LYS A C 1
ATOM 1840 O O . LYS A 1 229 ? 25.188 -17.812 1.7 1 96.19 229 LYS A O 1
ATOM 1845 N N . GLN A 1 230 ? 23.062 -18.078 2.25 1 95.19 230 GLN A N 1
ATOM 1846 C CA . GLN A 1 230 ? 23.062 -19.516 2.076 1 95.19 230 GLN A CA 1
ATOM 1847 C C . GLN A 1 230 ? 23.125 -19.906 0.598 1 95.19 230 GLN A C 1
ATOM 1849 O O . GLN A 1 230 ? 23.812 -20.859 0.227 1 95.19 230 GLN A O 1
ATOM 1854 N N . LYS A 1 231 ? 22.422 -19.141 -0.264 1 95.88 231 LYS A N 1
ATOM 1855 C CA . LYS A 1 231 ? 22.25 -19.547 -1.657 1 95.88 231 LYS A CA 1
ATOM 1856 C C . LYS A 1 231 ? 23.109 -18.688 -2.582 1 95.88 231 LYS A C 1
ATOM 1858 O O . LYS A 1 231 ? 23.266 -19 -3.766 1 95.88 231 LYS A O 1
ATOM 1863 N N . GLY A 1 232 ? 23.656 -17.594 -2.088 1 95.56 232 GLY A N 1
ATOM 1864 C CA . GLY A 1 232 ? 24.5 -16.688 -2.861 1 95.56 232 GLY A CA 1
ATOM 1865 C C . GLY A 1 232 ? 23.703 -15.695 -3.686 1 95.56 232 GLY A C 1
ATOM 1866 O O . GLY A 1 232 ? 24.234 -14.648 -4.082 1 95.56 232 GLY A O 1
ATOM 1867 N N . LYS A 1 233 ? 22.469 -16.031 -3.996 1 97.19 233 LYS A N 1
ATOM 1868 C CA . LYS A 1 233 ? 21.578 -15.156 -4.754 1 97.19 233 LYS A CA 1
ATOM 1869 C C . LYS A 1 233 ? 20.125 -15.383 -4.383 1 97.19 233 LYS A C 1
ATOM 1871 O O . LYS A 1 233 ? 19.781 -16.375 -3.738 1 97.19 233 LYS A O 1
ATOM 1876 N N . LEU A 1 234 ? 19.328 -14.398 -4.711 1 97.75 234 LEU A N 1
ATOM 1877 C CA . LEU A 1 234 ? 17.875 -14.508 -4.543 1 97.75 234 LEU A CA 1
ATOM 1878 C C . LEU A 1 234 ? 17.172 -14.539 -5.898 1 97.75 234 LEU A C 1
ATOM 1880 O O . LEU A 1 234 ? 17.719 -14.07 -6.898 1 97.75 234 LEU A O 1
ATOM 1884 N N . SER A 1 235 ? 16.047 -15.133 -5.949 1 97.25 235 SER A N 1
ATOM 1885 C CA . SER A 1 235 ? 15.188 -15.164 -7.133 1 97.25 235 SER A CA 1
ATOM 1886 C C . SER A 1 235 ? 13.727 -14.891 -6.77 1 97.25 235 SER A C 1
ATOM 1888 O O . SER A 1 235 ?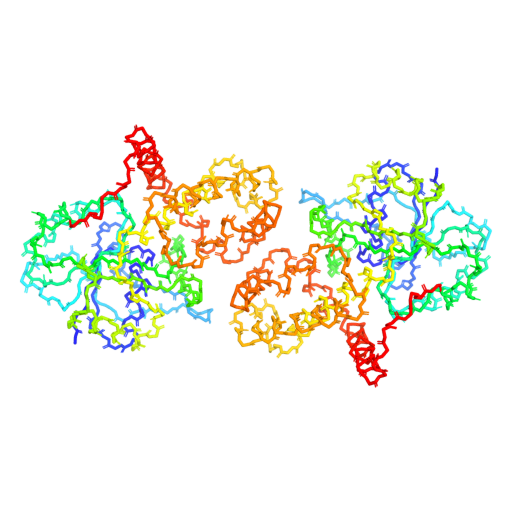 13.156 -15.586 -5.93 1 97.25 235 SER A O 1
ATOM 1890 N N . PRO A 1 236 ? 13.219 -13.875 -7.41 1 95.62 236 PRO A N 1
ATOM 1891 C CA . PRO A 1 236 ? 13.828 -12.914 -8.328 1 95.62 236 PRO A CA 1
ATOM 1892 C C . PRO A 1 236 ? 14.766 -11.938 -7.625 1 95.62 236 PRO A C 1
ATOM 1894 O O . PRO A 1 236 ? 14.742 -11.828 -6.398 1 95.62 236 PRO A O 1
ATOM 1897 N N . TRP A 1 237 ? 15.539 -11.297 -8.375 1 94.31 237 TRP A N 1
ATOM 1898 C CA . TRP A 1 237 ? 16.547 -10.391 -7.828 1 94.31 237 TRP A CA 1
ATOM 1899 C C . TRP A 1 237 ? 15.898 -9.281 -7.008 1 94.31 237 TRP A C 1
ATOM 1901 O O . TRP A 1 237 ? 16.5 -8.789 -6.043 1 94.31 237 TRP A O 1
ATOM 1911 N N . LYS A 1 238 ? 14.727 -8.859 -7.352 1 93 238 LYS A N 1
ATOM 1912 C CA . LYS A 1 238 ? 14.055 -7.738 -6.703 1 93 238 LYS A CA 1
ATOM 1913 C C . LYS A 1 238 ? 13.789 -8.031 -5.23 1 93 238 LYS A C 1
ATOM 1915 O O . LYS A 1 238 ? 13.531 -7.117 -4.445 1 93 238 LYS A O 1
ATOM 1920 N N . MET A 1 239 ? 13.867 -9.297 -4.805 1 96 239 MET A N 1
ATOM 1921 C CA . MET A 1 239 ? 13.648 -9.68 -3.412 1 96 239 MET A CA 1
ATOM 1922 C C . MET A 1 239 ? 14.742 -9.102 -2.514 1 96 239 MET A C 1
ATOM 1924 O O . MET A 1 239 ? 14.57 -9.031 -1.296 1 96 239 MET A O 1
ATOM 1928 N N . ASN A 1 240 ? 15.836 -8.633 -3.1 1 95.56 240 ASN A N 1
ATOM 1929 C CA . ASN A 1 240 ? 16.906 -8.008 -2.338 1 95.56 240 ASN A CA 1
ATOM 1930 C C . ASN A 1 240 ? 16.438 -6.73 -1.647 1 95.56 240 ASN A C 1
ATOM 1932 O O . ASN A 1 240 ? 17.109 -6.23 -0.739 1 95.56 240 ASN A O 1
ATOM 1936 N N . ILE A 1 241 ? 15.32 -6.23 -2.062 1 93 241 ILE A N 1
ATOM 1937 C CA . ILE A 1 241 ? 14.781 -5.016 -1.468 1 93 241 ILE A CA 1
ATOM 1938 C C . ILE A 1 241 ? 14.555 -5.23 0.026 1 93 241 ILE A C 1
ATOM 1940 O O . ILE A 1 241 ? 14.719 -4.305 0.825 1 93 241 ILE A O 1
ATOM 1944 N N . PHE A 1 242 ? 14.148 -6.414 0.433 1 96.69 242 PHE A N 1
ATOM 1945 C CA . PHE A 1 242 ? 13.859 -6.715 1.83 1 96.69 242 PHE A CA 1
ATOM 1946 C C . PHE A 1 242 ? 15.141 -6.68 2.664 1 96.69 242 PHE A C 1
ATOM 1948 O O . PHE A 1 242 ? 15.086 -6.531 3.885 1 96.69 242 PHE A O 1
ATOM 1955 N N . ARG A 1 243 ? 16.266 -6.82 1.99 1 96.25 243 ARG A N 1
ATOM 1956 C CA . ARG A 1 243 ? 17.547 -6.77 2.678 1 96.25 243 ARG A CA 1
ATOM 1957 C C . ARG A 1 243 ? 18.047 -5.336 2.814 1 96.25 243 ARG A C 1
ATOM 1959 O O . ARG A 1 243 ? 18.516 -4.934 3.881 1 96.25 243 ARG A O 1
ATOM 1966 N N . PHE A 1 244 ? 17.844 -4.543 1.779 1 93.38 244 PHE A N 1
ATOM 1967 C CA . PHE A 1 244 ? 18.5 -3.252 1.674 1 93.38 244 PHE A CA 1
ATOM 1968 C C . PHE A 1 244 ? 17.688 -2.16 2.34 1 93.38 244 PHE A C 1
ATOM 1970 O O . PHE A 1 244 ? 18.234 -1.179 2.846 1 93.38 244 PHE A O 1
ATOM 1977 N N . LEU A 1 245 ? 16.406 -2.24 2.309 1 93.62 245 LEU A N 1
ATOM 1978 C CA . LEU A 1 245 ? 15.562 -1.19 2.869 1 93.62 245 LEU A CA 1
ATOM 1979 C C . LEU A 1 245 ? 15.703 -1.132 4.387 1 93.62 245 LEU A C 1
ATOM 1981 O O . LEU A 1 245 ? 15.727 -2.17 5.051 1 93.62 245 LEU A O 1
ATOM 1985 N N . PRO A 1 246 ? 15.797 0.068 4.898 1 93.75 246 PRO A N 1
ATOM 1986 C CA . PRO A 1 246 ? 15.766 0.191 6.359 1 93.75 246 PRO A CA 1
ATOM 1987 C C . PRO A 1 246 ? 14.477 -0.36 6.969 1 93.75 246 PRO A C 1
ATOM 1989 O O . PRO A 1 246 ? 13.43 -0.339 6.324 1 93.75 246 PRO A O 1
ATOM 1992 N N . LEU A 1 247 ? 14.633 -0.812 8.18 1 96.06 247 LEU A N 1
ATOM 1993 C CA . LEU A 1 247 ? 13.531 -1.481 8.867 1 96.06 247 LEU A CA 1
ATOM 1994 C C . LEU A 1 247 ? 12.297 -0.589 8.914 1 96.06 247 LEU A C 1
ATOM 1996 O O . LEU A 1 247 ? 11.18 -1.061 8.711 1 96.06 247 LEU A O 1
ATOM 2000 N N . SER A 1 248 ? 12.422 0.669 9.141 1 94.12 248 SER A N 1
ATOM 2001 C CA . SER A 1 248 ? 11.297 1.59 9.25 1 94.12 248 SER A CA 1
ATOM 2002 C C . SER A 1 248 ? 10.547 1.706 7.93 1 94.12 248 SER A C 1
ATOM 2004 O O . SER A 1 248 ? 9.312 1.747 7.906 1 94.12 248 SER A O 1
ATOM 2006 N N . PHE A 1 249 ? 11.273 1.722 6.824 1 93.94 249 PHE A N 1
ATOM 2007 C CA . PHE A 1 249 ? 10.656 1.815 5.504 1 93.94 249 PHE A CA 1
ATOM 2008 C C . PHE A 1 249 ? 9.906 0.534 5.168 1 93.94 249 PHE A C 1
ATOM 2010 O O . PHE A 1 249 ? 8.805 0.582 4.609 1 93.94 249 PHE A O 1
ATOM 2017 N N . LEU A 1 250 ? 10.594 -0.529 5.52 1 96.38 250 LEU A N 1
ATOM 2018 C CA . LEU A 1 250 ? 9.945 -1.812 5.281 1 96.38 250 LEU A CA 1
ATOM 2019 C C . LEU A 1 250 ? 8.656 -1.928 6.09 1 96.38 250 LEU A C 1
ATOM 2021 O O . LEU A 1 250 ? 7.652 -2.451 5.602 1 96.38 250 LEU A O 1
ATOM 2025 N N . THR A 1 251 ? 8.68 -1.447 7.309 1 97.44 251 THR A N 1
ATOM 2026 C CA . THR A 1 251 ? 7.508 -1.477 8.18 1 97.44 251 THR A CA 1
ATOM 2027 C C . THR A 1 251 ? 6.367 -0.655 7.582 1 97.44 251 THR A C 1
ATOM 2029 O O . THR A 1 251 ? 5.219 -1.104 7.551 1 97.44 251 THR A O 1
ATOM 2032 N N . ILE A 1 252 ? 6.668 0.488 7.07 1 96.19 252 ILE A N 1
ATOM 2033 C CA . ILE A 1 252 ? 5.68 1.366 6.453 1 96.19 252 ILE A CA 1
ATOM 2034 C C . ILE A 1 252 ? 5.109 0.701 5.203 1 96.19 252 ILE A C 1
ATOM 2036 O O . ILE A 1 252 ? 3.891 0.687 5 1 96.19 252 ILE A O 1
ATOM 2040 N N . MET A 1 253 ? 6.004 0.173 4.406 1 96.56 253 MET A N 1
ATOM 2041 C CA . MET A 1 253 ? 5.59 -0.502 3.182 1 96.56 253 MET A CA 1
ATOM 2042 C C . MET A 1 253 ? 4.617 -1.637 3.488 1 96.56 253 MET A C 1
ATOM 2044 O O . MET A 1 253 ? 3.605 -1.795 2.803 1 96.56 253 MET A O 1
ATOM 2048 N N . LEU A 1 254 ? 4.906 -2.367 4.516 1 98.06 254 LEU A N 1
ATOM 2049 C CA . LEU A 1 254 ? 4.043 -3.473 4.906 1 98.06 254 LEU A CA 1
ATOM 2050 C C . LEU A 1 254 ? 2.686 -2.961 5.379 1 98.06 254 LEU A C 1
ATOM 2052 O O . LEU A 1 254 ? 1.645 -3.492 4.984 1 98.06 254 LEU A O 1
ATOM 2056 N N . ALA A 1 255 ? 2.73 -1.96 6.195 1 97.88 255 ALA A N 1
ATOM 2057 C CA . ALA A 1 255 ? 1.48 -1.405 6.707 1 97.88 255 ALA A CA 1
ATOM 2058 C C . ALA A 1 255 ? 0.576 -0.948 5.566 1 97.88 255 ALA A C 1
ATOM 2060 O O . ALA A 1 255 ? -0.621 -1.246 5.559 1 97.88 255 ALA A O 1
ATOM 2061 N N . VAL A 1 256 ? 1.134 -0.274 4.633 1 97.56 256 VAL A N 1
ATOM 2062 C CA . VAL A 1 256 ? 0.377 0.239 3.496 1 97.56 256 VAL A CA 1
ATOM 2063 C C . VAL A 1 256 ? -0.123 -0.923 2.641 1 97.56 256 VAL A C 1
ATOM 2065 O O . VAL A 1 256 ? -1.279 -0.934 2.211 1 97.56 256 VAL A O 1
ATOM 2068 N N . THR A 1 257 ? 0.713 -1.908 2.414 1 98.25 257 THR A N 1
ATOM 2069 C CA . THR A 1 257 ? 0.361 -3.057 1.587 1 98.25 257 THR A CA 1
ATOM 2070 C C . THR A 1 257 ? -0.768 -3.859 2.229 1 98.25 257 THR A C 1
ATOM 2072 O O . THR A 1 257 ? -1.743 -4.211 1.562 1 98.25 257 THR A O 1
ATOM 2075 N N . PHE A 1 258 ? -0.652 -4.094 3.545 1 98.56 258 PHE A N 1
ATOM 2076 C CA . PHE A 1 258 ? -1.657 -4.871 4.258 1 98.56 258 PHE A CA 1
ATOM 2077 C C . PHE A 1 258 ? -3.008 -4.168 4.23 1 98.56 258 PHE A C 1
ATOM 2079 O O . PHE A 1 258 ? -4.055 -4.82 4.25 1 98.56 258 PHE A O 1
ATOM 2086 N N . GLY A 1 259 ? -2.938 -2.877 4.148 1 97.94 259 GLY A N 1
ATOM 2087 C CA . GLY A 1 259 ? -4.172 -2.109 4.129 1 97.94 259 GLY A CA 1
ATOM 2088 C C . GLY A 1 259 ? -4.637 -1.766 2.725 1 97.94 259 GLY A C 1
ATOM 2089 O O . GLY A 1 259 ? -5.484 -0.89 2.543 1 97.94 259 GLY A O 1
ATOM 2090 N N . SER A 1 260 ? -4.098 -2.41 1.697 1 97.88 260 SER A N 1
ATOM 2091 C CA . SER A 1 260 ? -4.402 -2.104 0.304 1 97.88 260 SER A CA 1
ATOM 2092 C C . SER A 1 260 ? -5.344 -3.145 -0.296 1 97.88 260 SER A C 1
ATOM 2094 O O . SER A 1 260 ? -5.508 -4.234 0.256 1 97.88 260 SER A O 1
ATOM 2096 N N . SER A 1 261 ? -5.957 -2.766 -1.446 1 96.62 261 SER A N 1
ATOM 2097 C CA . SER A 1 261 ? -6.75 -3.727 -2.203 1 96.62 261 SER A CA 1
ATOM 2098 C C . SER A 1 261 ? -5.891 -4.887 -2.693 1 96.62 261 SER A C 1
ATOM 2100 O O . SER A 1 261 ? -6.363 -6.023 -2.773 1 96.62 261 SER A O 1
ATOM 2102 N N . PHE A 1 262 ? -4.613 -4.609 -2.996 1 96.81 262 PHE A N 1
ATOM 2103 C CA . PHE A 1 262 ? -3.68 -5.668 -3.357 1 96.81 262 PHE A CA 1
ATOM 2104 C C . PHE A 1 262 ? -3.521 -6.664 -2.215 1 96.81 262 PHE A C 1
ATOM 2106 O O . PHE A 1 262 ? -3.639 -7.875 -2.418 1 96.81 262 PHE A O 1
ATOM 2113 N N . GLY A 1 263 ? -3.201 -6.117 -1.025 1 97.69 263 GLY A N 1
ATOM 2114 C CA . GLY A 1 263 ? -3.029 -6.98 0.133 1 97.69 263 GLY A CA 1
ATOM 2115 C C . GLY A 1 263 ? -4.262 -7.809 0.448 1 97.69 263 GLY A C 1
ATOM 2116 O O . GLY A 1 263 ? -4.148 -8.977 0.83 1 97.69 263 GLY A O 1
ATOM 2117 N N . ASP A 1 264 ? -5.359 -7.188 0.286 1 97.44 264 ASP A N 1
ATOM 2118 C CA . ASP A 1 264 ? -6.609 -7.887 0.562 1 97.44 264 ASP A CA 1
ATOM 2119 C C . ASP A 1 264 ? -6.824 -9.031 -0.422 1 97.44 264 ASP A C 1
ATOM 2121 O O . ASP A 1 264 ? -7.082 -10.172 -0.014 1 97.44 264 ASP A O 1
ATOM 2125 N N . LYS A 1 265 ? -6.629 -8.75 -1.668 1 96.25 265 LYS A N 1
ATOM 2126 C CA . LYS A 1 265 ? -6.969 -9.711 -2.717 1 96.25 265 LYS A CA 1
ATOM 2127 C C . LYS A 1 265 ? -5.922 -10.812 -2.816 1 96.25 265 LYS A C 1
ATOM 2129 O O . LYS A 1 265 ? -6.262 -11.977 -3.029 1 96.25 265 LYS A O 1
ATOM 2134 N N . PHE A 1 266 ? -4.664 -10.508 -2.605 1 97.12 266 PHE A N 1
ATOM 2135 C CA . PHE A 1 266 ? -3.609 -11.445 -2.973 1 97.12 266 PHE A CA 1
ATOM 2136 C C . PHE A 1 266 ? -2.934 -12.016 -1.73 1 97.12 266 PHE A C 1
ATOM 2138 O O . PHE A 1 266 ? -2.182 -12.984 -1.816 1 97.12 266 PHE A O 1
ATOM 2145 N N . MET A 1 267 ? -3.131 -11.414 -0.535 1 97.56 267 MET A N 1
ATOM 2146 C CA . MET A 1 267 ? -2.492 -11.875 0.693 1 97.56 267 MET A CA 1
ATOM 2147 C C . MET A 1 267 ? -3.533 -12.344 1.705 1 97.56 267 MET A C 1
ATOM 2149 O O . MET A 1 267 ? -3.572 -13.523 2.064 1 97.56 267 MET A O 1
ATOM 2153 N N . TYR A 1 268 ? -4.469 -11.523 2.061 1 97.94 268 TYR A N 1
ATOM 2154 C CA . TYR A 1 268 ? -5.43 -11.742 3.135 1 97.94 268 TYR A CA 1
ATOM 2155 C C . TYR A 1 268 ? -6.348 -12.914 2.805 1 97.94 268 TYR A C 1
ATOM 2157 O O . TYR A 1 268 ? -6.551 -13.805 3.633 1 97.94 268 TYR A O 1
ATOM 2165 N N . GLN A 1 269 ? -6.891 -12.891 1.62 1 95.88 269 GLN A N 1
ATOM 2166 C CA . GLN A 1 269 ? -7.867 -13.906 1.238 1 95.88 269 GLN A CA 1
ATOM 2167 C C . GLN A 1 269 ? -7.258 -15.305 1.309 1 95.88 269 GLN A C 1
ATOM 2169 O O . GLN A 1 269 ? -7.867 -16.219 1.859 1 95.88 269 GLN A O 1
ATOM 2174 N N . HIS A 1 270 ? -6.07 -15.453 0.796 1 94.62 270 HIS A N 1
ATOM 2175 C CA . HIS A 1 270 ? -5.426 -16.766 0.81 1 94.62 270 HIS A CA 1
ATOM 2176 C C . HIS A 1 270 ? -5.059 -17.188 2.229 1 94.62 270 HIS A C 1
ATOM 2178 O O . HIS A 1 270 ? -5.344 -18.312 2.641 1 94.62 270 HIS A O 1
ATOM 2184 N N . ALA A 1 271 ? -4.477 -16.297 2.982 1 96.25 271 ALA A N 1
ATOM 2185 C CA . ALA A 1 271 ? -4.043 -16.594 4.344 1 96.25 271 ALA A CA 1
ATOM 2186 C C . ALA A 1 271 ? -5.223 -17 5.219 1 96.25 271 ALA A C 1
ATOM 2188 O O . ALA A 1 271 ? -5.105 -17.922 6.031 1 96.25 271 ALA A O 1
ATOM 2189 N N . MET A 1 272 ? -6.363 -16.375 5.02 1 95.94 272 MET A N 1
ATOM 2190 C CA . MET A 1 272 ? -7.504 -16.609 5.898 1 95.94 272 MET A CA 1
ATOM 2191 C C . MET A 1 272 ? -8.312 -17.812 5.434 1 95.94 272 MET A C 1
ATOM 2193 O O . MET A 1 272 ? -8.953 -18.484 6.242 1 95.94 272 MET A O 1
ATOM 2197 N N . LYS A 1 273 ? -8.203 -18.156 4.184 1 94.31 273 LYS A N 1
ATOM 2198 C CA . LYS A 1 273 ? -9.008 -19.25 3.646 1 94.31 273 LYS A CA 1
ATOM 2199 C C . LYS A 1 273 ? -8.242 -20.562 3.688 1 94.31 273 LYS A C 1
ATOM 2201 O O . LYS A 1 273 ? -8.836 -21.641 3.6 1 94.31 273 LYS A O 1
ATOM 2206 N N . ALA A 1 274 ? -6.902 -20.484 3.766 1 95.25 274 ALA A N 1
ATOM 2207 C CA . ALA A 1 274 ? -6.094 -21.688 3.797 1 95.25 274 ALA A CA 1
ATOM 2208 C C . ALA A 1 274 ? -5.086 -21.656 4.945 1 95.25 274 ALA A C 1
ATOM 2210 O O . ALA A 1 274 ? -3.891 -21.875 4.734 1 95.25 274 ALA A O 1
ATOM 2211 N N . PRO A 1 275 ? -5.586 -21.531 6.184 1 96.12 275 PRO A N 1
ATOM 2212 C CA . PRO A 1 275 ? -4.652 -21.422 7.305 1 96.12 275 PRO A CA 1
ATOM 2213 C C . PRO A 1 275 ? -3.859 -22.703 7.551 1 96.12 275 PRO A C 1
ATOM 2215 O O . PRO A 1 275 ? -2.701 -22.641 7.973 1 96.12 275 PRO A O 1
ATOM 2218 N N . ASP A 1 276 ? -4.48 -23.844 7.34 1 96.5 276 ASP A N 1
ATOM 2219 C CA . ASP A 1 276 ? -3.789 -25.109 7.543 1 96.5 276 ASP A CA 1
ATOM 2220 C C . ASP A 1 276 ? -2.594 -25.25 6.605 1 96.5 276 ASP A C 1
ATOM 2222 O O . ASP A 1 276 ? -1.513 -25.672 7.023 1 96.5 276 ASP A O 1
ATOM 2226 N N . GLU A 1 277 ? -2.773 -24.891 5.383 1 96.56 277 GLU A N 1
ATOM 2227 C CA . GLU A 1 277 ? -1.671 -24.906 4.426 1 96.56 277 GLU A CA 1
ATOM 2228 C C . GLU A 1 277 ? -0.546 -23.969 4.859 1 96.56 277 GLU A C 1
ATOM 2230 O O . GLU A 1 277 ? 0.626 -24.359 4.848 1 96.56 277 GLU A O 1
ATOM 2235 N N . MET A 1 278 ? -0.921 -22.781 5.258 1 97.06 278 MET A N 1
ATOM 2236 C CA . MET A 1 278 ? 0.077 -21.766 5.59 1 97.06 278 MET A CA 1
ATOM 2237 C C . MET A 1 278 ? 0.855 -22.156 6.84 1 97.06 278 MET A C 1
ATOM 2239 O O . MET A 1 278 ? 2.055 -21.891 6.941 1 97.06 278 MET A O 1
ATOM 2243 N N . ARG A 1 279 ? 0.206 -22.812 7.734 1 96.62 279 ARG A N 1
ATOM 2244 C CA . ARG A 1 279 ? 0.88 -23.281 8.938 1 96.62 279 ARG A CA 1
ATOM 2245 C C . ARG A 1 279 ? 1.878 -24.391 8.617 1 96.62 279 ARG A C 1
ATOM 2247 O O . ARG A 1 279 ? 2.961 -24.438 9.203 1 96.62 279 ARG A O 1
ATOM 2254 N N . GLU A 1 280 ? 1.447 -25.188 7.723 1 96.44 280 GLU A N 1
ATOM 2255 C CA . GLU A 1 280 ? 2.354 -26.25 7.293 1 96.44 280 GLU A CA 1
ATOM 2256 C C . GLU A 1 280 ? 3.576 -25.688 6.582 1 96.44 280 GLU A C 1
ATOM 2258 O O . GLU A 1 280 ? 4.703 -26.109 6.828 1 96.44 280 GLU A O 1
ATOM 2263 N N . LEU A 1 281 ? 3.381 -24.719 5.754 1 97.44 281 LEU A N 1
ATOM 2264 C CA . LEU A 1 281 ? 4.477 -24.078 5.035 1 97.44 281 LEU A CA 1
ATOM 2265 C C . LEU A 1 281 ? 5.398 -23.328 5.996 1 97.44 281 LEU A C 1
ATOM 2267 O O . LEU A 1 281 ? 6.617 -23.328 5.812 1 97.44 281 LEU A O 1
ATOM 2271 N N . HIS A 1 282 ? 4.789 -22.75 7.016 1 98.12 282 HIS A N 1
ATOM 2272 C CA . HIS A 1 282 ? 5.562 -22.094 8.07 1 98.12 282 HIS A CA 1
ATOM 2273 C C . HIS A 1 282 ? 6.504 -23.094 8.75 1 98.12 282 HIS A C 1
ATOM 2275 O O . HIS A 1 282 ? 7.699 -22.812 8.891 1 98.12 282 HIS A O 1
ATOM 2281 N N . LYS A 1 283 ? 5.957 -24.172 9.141 1 97.88 283 LYS A N 1
ATOM 2282 C CA . LYS A 1 283 ? 6.75 -25.203 9.812 1 97.88 283 LYS A CA 1
ATOM 2283 C C . LYS A 1 283 ? 7.879 -25.703 8.914 1 97.88 283 LYS A C 1
ATOM 2285 O O . LYS A 1 283 ? 9.023 -25.812 9.352 1 97.88 283 LYS A O 1
ATOM 2290 N N . GLN A 1 284 ? 7.551 -25.984 7.707 1 96.94 284 GLN A N 1
ATOM 2291 C CA . GLN A 1 284 ? 8.523 -26.516 6.758 1 96.94 284 GLN A CA 1
ATOM 2292 C C . GLN A 1 284 ? 9.641 -25.5 6.496 1 96.94 284 GLN A C 1
ATOM 2294 O O . GLN A 1 284 ? 10.82 -25.859 6.496 1 96.94 284 GLN A O 1
ATOM 2299 N N . PHE A 1 285 ? 9.305 -24.281 6.316 1 98.25 285 PHE A N 1
ATOM 2300 C CA . PHE A 1 285 ? 10.273 -23.266 5.949 1 98.25 285 PHE A CA 1
ATOM 2301 C C . PHE A 1 285 ? 11.25 -23 7.094 1 98.25 285 PHE A C 1
ATOM 2303 O O . PHE A 1 285 ? 12.461 -22.984 6.887 1 98.25 285 PHE A O 1
ATOM 2310 N N . TYR A 1 286 ? 10.711 -22.812 8.258 1 97.94 286 TYR A N 1
ATOM 2311 C CA . TYR A 1 286 ? 11.594 -22.5 9.375 1 97.94 286 TYR A CA 1
ATOM 2312 C C . TYR A 1 286 ? 12.367 -23.734 9.828 1 97.94 286 TYR A C 1
ATOM 2314 O O . TYR A 1 286 ? 13.469 -23.609 10.359 1 97.94 286 TYR A O 1
ATOM 2322 N N . ALA A 1 287 ? 11.812 -24.891 9.641 1 97.06 287 ALA A N 1
ATOM 2323 C CA . ALA A 1 287 ? 12.609 -26.094 9.844 1 97.06 287 ALA A CA 1
ATOM 2324 C C . ALA A 1 287 ? 13.781 -26.156 8.875 1 97.06 287 ALA A C 1
ATOM 2326 O O . ALA A 1 287 ? 14.891 -26.531 9.25 1 97.06 287 ALA A O 1
ATOM 2327 N N . TYR A 1 288 ? 13.492 -25.828 7.672 1 96.25 288 TYR A N 1
ATOM 2328 C CA . TYR A 1 288 ? 14.547 -25.75 6.66 1 96.25 288 TYR A CA 1
ATOM 2329 C C . TYR A 1 288 ? 15.641 -24.781 7.078 1 96.25 288 TYR A C 1
ATOM 2331 O O . TYR A 1 288 ? 16.828 -25.094 6.996 1 96.25 288 TYR A O 1
ATOM 2339 N N . MET A 1 289 ? 15.273 -23.594 7.504 1 96.12 289 MET A N 1
ATOM 2340 C CA . MET A 1 289 ? 16.25 -22.594 7.902 1 96.12 289 MET A CA 1
ATOM 2341 C C . MET A 1 289 ? 17.094 -23.078 9.078 1 96.12 289 MET A C 1
ATOM 2343 O O . MET A 1 289 ? 18.312 -22.906 9.094 1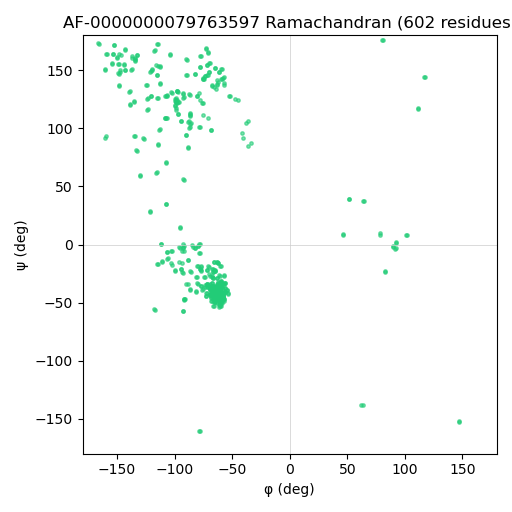 96.12 289 MET A O 1
ATOM 2347 N N . LYS A 1 290 ? 16.438 -23.703 10.023 1 95.19 290 LYS A N 1
ATOM 2348 C CA . LYS A 1 290 ? 17.125 -24.219 11.195 1 95.19 290 LYS A CA 1
ATOM 2349 C C . LYS A 1 290 ? 18.141 -25.297 10.805 1 95.19 290 LYS A C 1
ATOM 2351 O O . LYS A 1 290 ? 19.266 -25.297 11.305 1 95.19 290 LYS A O 1
ATOM 2356 N N . ARG A 1 291 ? 17.734 -26.141 9.953 1 93.38 291 ARG A N 1
ATOM 2357 C CA . ARG A 1 291 ? 18.594 -27.219 9.508 1 93.38 291 ARG A CA 1
ATOM 2358 C C . ARG A 1 291 ? 19.828 -26.672 8.789 1 93.38 291 ARG A C 1
ATOM 2360 O O . ARG A 1 291 ? 20.938 -27.156 8.992 1 93.38 291 ARG A O 1
ATOM 2367 N N . MET A 1 292 ? 19.609 -25.703 7.977 1 91.88 292 MET A N 1
ATOM 2368 C CA . MET A 1 292 ? 20.703 -25.125 7.207 1 91.88 292 MET A CA 1
ATOM 2369 C C . MET A 1 292 ? 21.672 -24.359 8.117 1 91.88 292 MET A C 1
ATOM 2371 O O . MET A 1 292 ? 22.859 -24.312 7.852 1 91.88 292 MET A O 1
ATOM 2375 N N . LYS A 1 293 ? 21.203 -23.734 9.109 1 87.44 293 LYS A N 1
ATOM 2376 C CA . LYS A 1 293 ? 22.031 -23.016 10.062 1 87.44 293 LYS A CA 1
ATOM 2377 C C . LYS A 1 293 ? 22.938 -23.969 10.844 1 87.44 293 LYS A C 1
ATOM 2379 O O . LYS A 1 293 ? 24.094 -23.656 11.117 1 87.44 293 LYS A O 1
ATOM 2384 N N . LYS A 1 294 ? 22.453 -25.062 11.242 1 84.75 294 LYS A N 1
ATOM 2385 C CA . LYS A 1 294 ? 23.188 -26.047 12.031 1 84.75 294 LYS A CA 1
ATOM 2386 C C . LYS A 1 294 ? 24.281 -26.703 11.203 1 84.75 294 LYS A C 1
ATOM 2388 O O . LYS A 1 294 ? 25.391 -26.938 11.703 1 84.75 294 LYS A O 1
ATOM 2393 N N . CYS A 1 295 ? 23.938 -27.016 10.086 1 78.56 295 CYS A N 1
ATOM 2394 C CA . CYS A 1 295 ? 24.891 -27.75 9.266 1 78.56 295 CYS A CA 1
ATOM 2395 C C . CYS A 1 295 ? 25.938 -26.812 8.688 1 78.56 295 CYS A C 1
ATOM 2397 O O . CYS A 1 295 ? 26.984 -27.281 8.203 1 78.56 295 CYS A O 1
ATOM 2399 N N . GLY A 1 296 ? 25.938 -25.578 8.922 1 69.06 296 GLY A N 1
ATOM 2400 C CA . GLY A 1 296 ? 26.844 -24.672 8.242 1 69.06 296 GLY A CA 1
ATOM 2401 C C . GLY A 1 296 ? 26.906 -24.891 6.742 1 69.06 296 GLY A C 1
ATOM 2402 O O . GLY A 1 296 ? 27.875 -24.5 6.09 1 69.06 296 GLY A O 1
ATOM 2403 N N . CYS A 1 297 ? 26.047 -25.719 6.273 1 63.66 297 CYS A N 1
ATOM 2404 C CA . CYS A 1 297 ? 26.047 -26.172 4.887 1 63.66 297 CYS A CA 1
ATOM 2405 C C . CYS A 1 297 ? 25.438 -25.109 3.967 1 63.66 297 CYS A C 1
ATOM 2407 O O . CYS A 1 297 ? 24.578 -24.328 4.387 1 63.66 297 CYS A O 1
ATOM 2409 N N . LYS A 1 298 ? 26.203 -24.844 2.891 1 60.41 298 LYS A N 1
ATOM 2410 C CA . LYS A 1 298 ? 25.578 -24.172 1.76 1 60.41 298 LYS A CA 1
ATOM 2411 C C . LYS A 1 298 ? 24.703 -25.125 0.963 1 60.41 298 LYS A C 1
ATOM 2413 O O . LYS A 1 298 ? 25.062 -26.266 0.726 1 60.41 298 LYS A O 1
ATOM 2418 N N . ALA A 1 299 ? 23.281 -24.859 1.038 1 51.72 299 ALA A N 1
ATOM 2419 C CA . ALA A 1 299 ? 22.344 -25.75 0.358 1 51.72 299 ALA A CA 1
ATOM 2420 C C . ALA A 1 299 ? 22.906 -26.219 -0.982 1 51.72 299 ALA A C 1
ATOM 2422 O O . ALA A 1 299 ? 23.359 -25.406 -1.791 1 51.72 299 ALA A O 1
ATOM 2423 N N . LYS A 1 300 ? 23.406 -27.438 -1.192 1 44.94 300 LYS A N 1
ATOM 2424 C CA . LYS A 1 300 ? 23.812 -28 -2.48 1 44.94 300 LYS A CA 1
ATOM 2425 C C . LYS A 1 300 ? 22.766 -27.719 -3.555 1 44.94 300 LYS A C 1
ATOM 2427 O O . LYS A 1 300 ? 21.562 -27.688 -3.27 1 44.94 300 LYS A O 1
ATOM 2432 N N . LYS A 1 301 ? 23.141 -27.062 -4.734 1 44.28 301 LYS A N 1
ATOM 2433 C CA . LYS A 1 301 ? 22.25 -26.984 -5.898 1 44.28 301 LYS A CA 1
ATOM 2434 C C . LYS A 1 301 ? 21.406 -28.234 -6.027 1 44.28 301 LYS A C 1
ATOM 2436 O O . LYS A 1 301 ? 21.938 -29.344 -6.156 1 44.28 301 LYS A O 1
ATOM 2441 N N . VAL A 1 302 ? 20.234 -28.219 -5.32 1 32.88 302 VAL A N 1
ATOM 2442 C CA . VAL A 1 302 ? 19.406 -29.391 -5.594 1 32.88 302 VAL A CA 1
ATOM 2443 C C . VAL A 1 302 ? 19.438 -29.719 -7.086 1 32.88 302 VAL A C 1
ATOM 2445 O O . VAL A 1 302 ? 19 -28.906 -7.91 1 32.88 302 VAL A O 1
ATOM 2448 N N . LEU A 1 303 ? 20.266 -30.594 -7.477 1 31.53 303 LEU A N 1
ATOM 2449 C CA . LEU A 1 303 ? 20.172 -31.172 -8.812 1 31.53 303 LEU A CA 1
ATOM 2450 C C . LEU A 1 303 ? 18.828 -31.859 -9.023 1 31.53 303 LEU A C 1
ATOM 2452 O O . LEU A 1 303 ? 18.312 -32.5 -8.117 1 31.53 303 LEU A O 1
ATOM 2456 N N . MET B 1 1 ? -4.504 26.391 29.406 1 92.38 1 MET B N 1
ATOM 2457 C CA . MET B 1 1 ? -4.105 26.781 28.062 1 92.38 1 MET B CA 1
ATOM 2458 C C . MET B 1 1 ? -5.312 26.859 27.125 1 92.38 1 MET B C 1
ATOM 2460 O O . MET B 1 1 ? -6.199 26 27.188 1 92.38 1 MET B O 1
ATOM 2464 N N . ARG B 1 2 ? -5.371 27.984 26.391 1 97.31 2 ARG B N 1
ATOM 2465 C CA . ARG B 1 2 ? -6.461 28.203 25.438 1 97.31 2 ARG B CA 1
ATOM 2466 C C . ARG B 1 2 ? -5.98 28.047 24 1 97.31 2 ARG B C 1
ATOM 2468 O O . ARG B 1 2 ? -4.969 28.641 23.609 1 97.31 2 ARG B O 1
ATOM 2475 N N . ILE B 1 3 ? -6.707 27.219 23.25 1 98.62 3 ILE B N 1
ATOM 2476 C CA . ILE B 1 3 ? -6.316 26.938 21.859 1 98.62 3 ILE B CA 1
ATOM 2477 C C . ILE B 1 3 ? -7.445 27.344 20.922 1 98.62 3 ILE B C 1
ATOM 2479 O O . ILE B 1 3 ? -8.609 26.984 21.141 1 98.62 3 ILE B O 1
ATOM 2483 N N . LEU B 1 4 ? -7.129 28.109 19.953 1 98.75 4 LEU B N 1
ATOM 2484 C CA . LEU B 1 4 ? -8.086 28.453 18.906 1 98.75 4 LEU B CA 1
ATOM 2485 C C . LEU B 1 4 ? -7.746 27.734 17.594 1 98.75 4 LEU B C 1
ATOM 2487 O O . LEU B 1 4 ? -6.602 27.766 17.141 1 98.75 4 LEU B O 1
ATOM 2491 N N . ILE B 1 5 ? -8.75 27.078 17.078 1 98.81 5 ILE B N 1
ATOM 2492 C CA . ILE B 1 5 ? -8.656 26.531 15.719 1 98.81 5 ILE B CA 1
ATOM 2493 C C . ILE B 1 5 ? -9.312 27.484 14.727 1 98.81 5 ILE B C 1
ATOM 2495 O O . ILE B 1 5 ? -10.523 27.703 14.781 1 98.81 5 ILE B O 1
ATOM 2499 N N . TYR B 1 6 ? -8.492 28.062 13.891 1 98.5 6 TYR B N 1
ATOM 2500 C CA . TYR B 1 6 ? -9.016 28.906 12.82 1 98.5 6 TYR B CA 1
ATOM 2501 C C . TYR B 1 6 ? -9.172 28.094 11.531 1 98.5 6 TYR B C 1
ATOM 2503 O O . TYR B 1 6 ? -8.188 27.844 10.828 1 98.5 6 TYR B O 1
ATOM 2511 N N . GLY B 1 7 ? -10.391 27.766 11.148 1 97 7 GLY B N 1
ATOM 2512 C CA . GLY B 1 7 ? -10.703 26.875 10.039 1 97 7 GLY B CA 1
ATOM 2513 C C . GLY B 1 7 ? -11.312 25.547 10.477 1 97 7 GLY B C 1
ATOM 2514 O O . GLY B 1 7 ? -10.633 24.719 11.07 1 97 7 GLY B O 1
ATOM 2515 N N . ALA B 1 8 ? -12.547 25.328 10.062 1 97.62 8 ALA B N 1
ATOM 2516 C CA . ALA B 1 8 ? -13.297 24.172 10.555 1 97.62 8 ALA B CA 1
ATOM 2517 C C . ALA B 1 8 ? -13.422 23.109 9.469 1 97.62 8 ALA B C 1
ATOM 2519 O O . ALA B 1 8 ? -14.469 22.453 9.352 1 97.62 8 ALA B O 1
ATOM 2520 N N . GLY B 1 9 ? -12.359 23 8.641 1 96.94 9 GLY B N 1
ATOM 2521 C CA . GLY B 1 9 ? -12.273 21.891 7.707 1 96.94 9 GLY B CA 1
ATOM 2522 C C . GLY B 1 9 ? -11.844 20.594 8.367 1 96.94 9 GLY B C 1
ATOM 2523 O O . GLY B 1 9 ? -11.953 20.438 9.586 1 96.94 9 GLY B O 1
ATOM 2524 N N . VAL B 1 10 ? -11.391 19.719 7.57 1 98 10 VAL B N 1
ATOM 2525 C CA . VAL B 1 10 ? -11.031 18.375 8.016 1 98 10 VAL B CA 1
ATOM 2526 C C . VAL B 1 10 ? -9.938 18.438 9.07 1 98 10 VAL B C 1
ATOM 2528 O O . VAL B 1 10 ? -10.094 17.906 10.172 1 98 10 VAL B O 1
ATOM 2531 N N . ILE B 1 11 ? -8.844 19.141 8.773 1 98.44 11 ILE B N 1
ATOM 2532 C CA . ILE B 1 11 ? -7.68 19.219 9.656 1 98.44 11 ILE B CA 1
ATOM 2533 C C . ILE B 1 11 ? -8.055 19.938 10.945 1 98.44 11 ILE B C 1
ATOM 2535 O O . ILE B 1 11 ? -7.82 19.438 12.039 1 98.44 11 ILE B O 1
ATOM 2539 N N . GLY B 1 12 ? -8.68 21.062 10.797 1 98.69 12 GLY B N 1
ATOM 2540 C CA . GLY B 1 12 ? -9.055 21.828 11.969 1 98.69 12 GLY B CA 1
ATOM 2541 C C . GLY B 1 12 ? -10.008 21.109 12.891 1 98.69 12 GLY B C 1
ATOM 2542 O O . GLY B 1 12 ? -9.828 21.109 14.109 1 98.69 12 GLY B O 1
ATOM 2543 N N . SER B 1 13 ? -10.984 20.469 12.312 1 98.69 13 SER B N 1
ATOM 2544 C CA . SER B 1 13 ? -11.977 19.734 13.094 1 98.69 13 SER B CA 1
ATOM 2545 C C . SER B 1 13 ? -11.344 18.578 13.859 1 98.69 13 SER B C 1
ATOM 2547 O O . SER B 1 13 ? -11.664 18.359 15.023 1 98.69 13 SER B O 1
ATOM 2549 N N . LEU B 1 14 ? -10.461 17.906 13.203 1 98.69 14 LEU B N 1
ATOM 2550 C CA . LEU B 1 14 ? -9.812 16.781 13.875 1 98.69 14 LEU B CA 1
ATOM 2551 C C . LEU B 1 14 ? -8.961 17.266 15.047 1 98.69 14 LEU B C 1
ATOM 2553 O O . LEU B 1 14 ? -9.062 16.734 16.156 1 98.69 14 LEU B O 1
ATOM 2557 N N . TYR B 1 15 ? -8.148 18.297 14.82 1 98.81 15 TYR B N 1
ATOM 2558 C CA . TYR B 1 15 ? -7.27 18.797 15.867 1 98.81 15 TYR B CA 1
ATOM 2559 C C . TYR B 1 15 ? -8.078 19.406 17.016 1 98.81 15 TYR B C 1
ATOM 2561 O O . TYR B 1 15 ? -7.719 19.25 18.188 1 98.81 15 TYR B O 1
ATOM 2569 N N . ALA B 1 16 ? -9.18 20.047 16.688 1 98.75 16 ALA B N 1
ATOM 2570 C CA . ALA B 1 16 ? -10.062 20.578 17.719 1 98.75 16 ALA B CA 1
ATOM 2571 C C . ALA B 1 16 ? -10.586 19.453 18.609 1 98.75 16 ALA B C 1
ATOM 2573 O O . ALA B 1 16 ? -10.539 19.562 19.844 1 98.75 16 ALA B O 1
ATOM 2574 N N . ALA B 1 17 ? -11.07 18.406 17.969 1 98.5 17 ALA B N 1
ATOM 2575 C CA . ALA B 1 17 ? -11.617 17.281 18.703 1 98.5 17 ALA B CA 1
ATOM 2576 C C . ALA B 1 17 ? -10.555 16.641 19.609 1 98.5 17 ALA B C 1
ATOM 2578 O O . ALA B 1 17 ? -10.828 16.312 20.766 1 98.5 17 ALA B O 1
ATOM 2579 N N . LEU B 1 18 ? -9.352 16.531 19.141 1 98.5 18 LEU B N 1
ATOM 2580 C CA . LEU B 1 18 ? -8.281 15.867 19.875 1 98.5 18 LEU B CA 1
ATOM 2581 C C . LEU B 1 18 ? -7.82 16.719 21.047 1 98.5 18 LEU B C 1
ATOM 2583 O O . LEU B 1 18 ? -7.594 16.188 22.141 1 98.5 18 LEU B O 1
ATOM 2587 N N . PHE B 1 19 ? -7.695 18 20.859 1 98.69 19 PHE B N 1
ATOM 2588 C CA . PHE B 1 19 ? -7.312 18.891 21.953 1 98.69 19 PHE B CA 1
ATOM 2589 C C . PHE B 1 19 ? -8.398 18.938 23.016 1 98.69 19 PHE B C 1
ATOM 2591 O O . PHE B 1 19 ? -8.094 18.938 24.219 1 98.69 19 PHE B O 1
ATOM 2598 N N . ALA B 1 20 ? -9.641 18.938 22.562 1 98.25 20 ALA B N 1
ATOM 2599 C CA . ALA B 1 20 ? -10.75 18.922 23.516 1 98.25 20 ALA B CA 1
ATOM 2600 C C . ALA B 1 20 ? -10.742 17.641 24.344 1 98.25 20 ALA B C 1
ATOM 2602 O O . ALA B 1 20 ? -10.945 17.688 25.562 1 98.25 20 ALA B O 1
ATOM 2603 N N . GLU B 1 21 ? -10.523 16.562 23.703 1 97.5 21 GLU B N 1
ATOM 2604 C CA . GLU B 1 21 ? -10.461 15.281 24.391 1 97.5 21 GLU B CA 1
ATOM 2605 C C . GLU B 1 21 ? -9.344 15.266 25.422 1 97.5 21 GLU B C 1
ATOM 2607 O O . GLU B 1 21 ? -9.477 14.617 26.469 1 97.5 21 GLU B O 1
ATOM 2612 N N . ALA B 1 22 ? -8.273 15.945 25.094 1 98 22 ALA B N 1
ATOM 2613 C CA . ALA B 1 22 ? -7.121 16 26 1 98 22 ALA B CA 1
ATOM 2614 C C . ALA B 1 22 ? -7.367 16.984 27.141 1 98 22 ALA B C 1
ATOM 2616 O O . ALA B 1 22 ? -6.535 17.109 28.047 1 98 22 ALA B O 1
ATOM 2617 N N . GLY B 1 23 ? -8.461 17.75 27.109 1 97.69 23 GLY B N 1
ATOM 2618 C CA . GLY B 1 23 ? -8.852 18.594 28.234 1 97.69 23 GLY B CA 1
ATOM 2619 C C . GLY B 1 23 ? -8.5 20.047 28.031 1 97.69 23 GLY B C 1
ATOM 2620 O O . GLY B 1 23 ? -8.68 20.875 28.938 1 97.69 23 GLY B O 1
ATOM 2621 N N . TYR B 1 24 ? -8.07 20.422 26.891 1 98.44 24 TYR B N 1
ATOM 2622 C CA . TYR B 1 24 ? -7.711 21.812 26.656 1 98.44 24 TYR B CA 1
ATOM 2623 C C . TYR B 1 24 ? -8.945 22.656 26.344 1 98.44 24 TYR B C 1
ATOM 2625 O O . TYR B 1 24 ? -9.914 22.141 25.766 1 98.44 24 TYR B O 1
ATOM 2633 N N . ASP B 1 25 ? -8.914 23.891 26.766 1 98.38 25 ASP B N 1
ATOM 2634 C CA . ASP B 1 25 ? -9.938 24.859 26.359 1 98.38 25 ASP B CA 1
ATOM 2635 C C . ASP B 1 25 ? -9.812 25.188 24.875 1 98.38 25 ASP B C 1
ATOM 2637 O O . ASP B 1 25 ? -9.023 26.047 24.484 1 98.38 25 ASP B O 1
ATOM 2641 N N . THR B 1 26 ? -10.664 24.5 24.094 1 98.69 26 THR B N 1
ATOM 2642 C CA . THR B 1 26 ? -10.508 24.547 22.641 1 98.69 26 THR B CA 1
ATOM 2643 C C . THR B 1 26 ? -11.703 25.234 21.984 1 98.69 26 THR B C 1
ATOM 2645 O O . THR B 1 26 ? -12.859 24.906 22.281 1 98.69 26 THR B O 1
ATOM 2648 N N . SER B 1 27 ? -11.438 26.234 21.188 1 98.56 27 SER B N 1
ATOM 2649 C CA . SER B 1 27 ? -12.445 26.922 20.391 1 98.56 27 SER B CA 1
ATOM 2650 C C . SER B 1 27 ? -12.188 26.734 18.891 1 98.56 27 SER B C 1
ATOM 2652 O O . SER B 1 27 ? -11.039 26.625 18.469 1 98.56 27 SER B O 1
ATOM 2654 N N . ILE B 1 28 ? -13.242 26.656 18.156 1 98.62 28 ILE B N 1
ATOM 2655 C CA . ILE B 1 28 ? -13.133 26.547 16.703 1 98.62 28 ILE B CA 1
ATOM 2656 C C . ILE B 1 28 ? -13.914 27.672 16.031 1 98.62 28 ILE B C 1
ATOM 2658 O O . ILE B 1 28 ? -15.062 27.938 16.391 1 98.62 28 ILE B O 1
ATOM 2662 N N . TYR B 1 29 ? -13.203 28.375 15.195 1 98.12 29 TYR B N 1
ATOM 2663 C CA . TYR B 1 29 ? -13.805 29.469 14.438 1 98.12 29 TYR B CA 1
ATOM 2664 C C . TYR B 1 29 ? -14.227 29.016 13.055 1 98.12 29 TYR B C 1
ATOM 2666 O O . TYR B 1 29 ? -13.422 28.469 12.297 1 98.12 29 TYR B O 1
ATOM 2674 N N . ALA B 1 30 ? -15.492 29.172 12.727 1 96.38 30 ALA B N 1
ATOM 2675 C CA . ALA B 1 30 ? -16.078 28.781 11.438 1 96.38 30 ALA B CA 1
ATOM 2676 C C . ALA B 1 30 ? -16.938 29.906 10.867 1 96.38 30 ALA B C 1
ATOM 2678 O O . ALA B 1 30 ? -17.297 30.844 11.578 1 96.38 30 ALA B O 1
ATOM 2679 N N . ARG B 1 31 ? -17.156 29.719 9.602 1 94.5 31 ARG B N 1
ATOM 2680 C CA . ARG B 1 31 ? -17.984 30.703 8.914 1 94.5 31 ARG B CA 1
ATOM 2681 C C . ARG B 1 31 ? -18.984 30.031 7.984 1 94.5 31 ARG B C 1
ATOM 2683 O O . ARG B 1 31 ? -18.875 28.828 7.707 1 94.5 31 ARG B O 1
ATOM 2690 N N . GLY B 1 32 ? -20.047 30.766 7.605 1 94.19 32 GLY B N 1
ATOM 2691 C CA . GLY B 1 32 ? -20.969 30.312 6.578 1 94.19 32 GLY B CA 1
ATOM 2692 C C . GLY B 1 32 ? -21.703 29.047 6.957 1 94.19 32 GLY B C 1
ATOM 2693 O O . GLY B 1 32 ? -22.188 28.906 8.086 1 94.19 32 GLY B O 1
ATOM 2694 N N . LYS B 1 33 ? -21.797 28.188 5.926 1 94.5 33 LYS B N 1
ATOM 2695 C CA . LYS B 1 33 ? -22.578 26.953 6.078 1 94.5 33 LYS B CA 1
ATOM 2696 C C . LYS B 1 33 ? -21.969 26.047 7.148 1 94.5 33 LYS B C 1
ATOM 2698 O O . LYS B 1 33 ? -22.688 25.375 7.883 1 94.5 33 LYS B O 1
ATOM 2703 N N . ARG B 1 34 ? -20.672 26.094 7.152 1 95.88 34 ARG B N 1
ATOM 2704 C CA . ARG B 1 34 ? -20.016 25.25 8.141 1 95.88 34 ARG B CA 1
ATOM 2705 C C . ARG B 1 34 ? -20.312 25.734 9.555 1 95.88 34 ARG B C 1
ATOM 2707 O O . ARG B 1 34 ? -20.516 24.922 10.461 1 95.88 34 ARG B O 1
ATOM 2714 N N . PHE B 1 35 ? -20.344 27.016 9.805 1 96.94 35 PHE B N 1
ATOM 2715 C CA . PHE B 1 35 ? -20.672 27.578 11.109 1 96.94 35 PHE B CA 1
ATOM 2716 C C . PHE B 1 35 ? -22.078 27.156 11.531 1 96.94 35 PHE B C 1
ATOM 2718 O O . PHE B 1 35 ? -22.297 26.703 12.664 1 96.94 35 PHE B O 1
ATOM 2725 N N . GLU B 1 36 ? -22.938 27.219 10.617 1 96.69 36 GLU B N 1
ATOM 2726 C CA . GLU B 1 36 ? -24.328 26.859 10.898 1 96.69 36 GLU B CA 1
ATOM 2727 C C . GLU B 1 36 ? -24.453 25.391 11.266 1 96.69 36 GLU B C 1
ATOM 2729 O O . GLU B 1 36 ? -25.156 25.031 12.211 1 96.69 36 GLU B O 1
ATOM 2734 N N . ALA B 1 37 ? -23.75 24.578 10.539 1 96.5 37 ALA B N 1
ATOM 2735 C CA . ALA B 1 37 ? -23.797 23.141 10.781 1 96.5 37 ALA B CA 1
ATOM 2736 C C . ALA B 1 37 ? -23.234 22.812 12.164 1 96.5 37 ALA B C 1
ATOM 2738 O O . ALA B 1 37 ? -23.797 22 12.898 1 96.5 37 ALA B O 1
ATOM 2739 N N . LEU B 1 38 ? -22.156 23.484 12.484 1 97.75 38 LEU B N 1
ATOM 2740 C CA . LEU B 1 38 ? -21.5 23.219 13.766 1 97.75 38 LEU B CA 1
ATOM 2741 C C . LEU B 1 38 ? -22.344 23.75 14.922 1 97.75 38 LEU B C 1
ATOM 2743 O O . LEU B 1 38 ? -22.422 23.125 15.977 1 97.75 38 LEU B O 1
ATOM 2747 N N . ARG B 1 39 ? -22.969 24.828 14.75 1 96.69 39 ARG B N 1
ATOM 2748 C CA . ARG B 1 39 ? -23.812 25.438 15.781 1 96.69 39 ARG B CA 1
ATOM 2749 C C . ARG B 1 39 ? -25.031 24.562 16.078 1 96.69 39 ARG B C 1
ATOM 2751 O O . ARG B 1 39 ? -25.438 24.422 17.219 1 96.69 39 ARG B O 1
ATOM 2758 N N . ASN B 1 40 ? -25.562 23.984 15.078 1 96.75 40 ASN B N 1
ATOM 2759 C CA . ASN B 1 40 ? -26.797 23.203 15.195 1 96.75 40 ASN B CA 1
ATOM 2760 C C . ASN B 1 40 ? -26.531 21.797 15.719 1 96.75 40 ASN B C 1
ATOM 2762 O O . ASN B 1 40 ? -27.297 21.266 16.531 1 96.75 40 ASN B O 1
ATOM 2766 N N . ASN B 1 41 ? -25.406 21.188 15.234 1 96.88 41 ASN B N 1
ATOM 2767 C CA . ASN B 1 41 ? -25.219 19.766 15.484 1 96.88 41 ASN B CA 1
ATOM 2768 C C . ASN B 1 41 ? -24 19.516 16.375 1 96.88 41 ASN B C 1
ATOM 2770 O O . ASN B 1 41 ? -23.859 18.422 16.938 1 96.88 41 ASN B O 1
ATOM 2774 N N . GLY B 1 42 ? -23.141 20.578 16.453 1 98 42 GLY B N 1
ATOM 2775 C CA . GLY B 1 42 ? -21.844 20.328 17.047 1 98 42 GLY B CA 1
ATOM 2776 C C . GLY B 1 42 ? -20.859 19.688 16.094 1 98 42 GLY B C 1
ATOM 2777 O O . GLY B 1 42 ? -21.188 19.406 14.945 1 98 42 GLY B O 1
ATOM 2778 N N . LEU B 1 43 ? -19.656 19.547 16.625 1 98.56 43 LEU B N 1
ATOM 2779 C CA . LEU B 1 43 ? -18.641 18.828 15.852 1 98.56 43 LEU B CA 1
ATOM 2780 C C . LEU B 1 43 ? -18.734 17.328 16.094 1 98.56 43 LEU B C 1
ATOM 2782 O O . LEU B 1 43 ? -18.281 16.844 17.141 1 98.56 43 LEU B O 1
ATOM 2786 N N . LEU B 1 44 ? -19.281 16.641 15.117 1 98.44 44 LEU B N 1
ATOM 2787 C CA . LEU B 1 44 ? -19.406 15.188 15.172 1 98.44 44 LEU B CA 1
ATOM 2788 C C . LEU B 1 44 ? -18.281 14.523 14.398 1 98.44 44 LEU B C 1
ATOM 2790 O O . LEU B 1 44 ? -17.938 14.945 13.289 1 98.44 44 LEU B O 1
ATOM 2794 N N . TYR B 1 45 ? -17.641 13.531 15 1 98.06 45 TYR B N 1
ATOM 2795 C CA . TYR B 1 45 ? -16.547 12.852 14.32 1 98.06 45 TYR B CA 1
ATOM 2796 C C . TYR B 1 45 ? -16.547 11.359 14.648 1 98.06 45 TYR B C 1
ATOM 2798 O O . TYR B 1 45 ? -17.047 10.945 15.695 1 98.06 45 TYR B O 1
ATOM 2806 N N . LYS B 1 46 ? -16.078 10.602 13.719 1 96.69 46 LYS B N 1
ATOM 2807 C CA . LYS B 1 46 ? -16 9.148 13.898 1 96.69 46 LYS B CA 1
ATOM 2808 C C . LYS B 1 46 ? -14.773 8.766 14.719 1 96.69 46 LYS B C 1
ATOM 2810 O O . LYS B 1 46 ? -13.656 9.188 14.414 1 96.69 46 LYS B O 1
ATOM 2815 N N . LYS B 1 47 ? -14.992 7.984 15.781 1 92.88 47 LYS B N 1
ATOM 2816 C CA . LYS B 1 47 ? -13.953 7.406 16.625 1 92.88 47 LYS B CA 1
ATOM 2817 C C . LYS B 1 47 ? -14.281 5.961 17 1 92.88 47 LYS B C 1
ATOM 2819 O O . LYS B 1 47 ? -15.32 5.684 17.594 1 92.88 47 LYS B O 1
ATOM 2824 N N . ASN B 1 48 ? -13.383 4.973 16.625 1 86.44 48 ASN B N 1
ATOM 2825 C CA . ASN B 1 48 ? -13.578 3.559 16.906 1 86.44 48 ASN B CA 1
ATOM 2826 C C . ASN B 1 48 ? -14.953 3.074 16.453 1 86.44 48 ASN B C 1
ATOM 2828 O O . ASN B 1 48 ? -15.688 2.451 17.219 1 86.44 48 ASN B O 1
ATOM 2832 N N . GLN B 1 49 ? -15.414 3.527 15.344 1 86 49 GLN B N 1
ATOM 2833 C CA . GLN B 1 49 ? -16.641 3.086 14.688 1 86 49 GLN B CA 1
ATOM 2834 C C . GLN B 1 49 ? -17.875 3.707 15.352 1 86 49 GLN B C 1
ATOM 2836 O O . GLN B 1 49 ? -19 3.311 15.062 1 86 49 GLN B O 1
ATOM 2841 N N . GLU B 1 50 ? -17.656 4.652 16.219 1 95.06 50 GLU B N 1
ATOM 2842 C CA . GLU B 1 50 ? -18.75 5.406 16.828 1 95.06 50 GLU B CA 1
ATOM 2843 C C . GLU B 1 50 ? -18.688 6.883 16.438 1 95.06 50 GLU B C 1
ATOM 2845 O O . GLU B 1 50 ? -17.609 7.391 16.094 1 95.06 50 GLU B O 1
ATOM 2850 N N . VAL B 1 51 ? -19.859 7.492 16.484 1 97.25 51 VAL B N 1
ATOM 2851 C CA . VAL B 1 51 ? -19.922 8.93 16.25 1 97.25 51 VAL B CA 1
ATOM 2852 C C . VAL B 1 51 ? -19.984 9.672 17.578 1 97.25 51 VAL B C 1
ATOM 2854 O O . VAL B 1 51 ? -20.875 9.43 18.391 1 97.25 51 VAL B O 1
ATOM 2857 N N . ILE B 1 52 ? -19.031 10.555 17.766 1 97.25 52 ILE B N 1
ATOM 2858 C CA . ILE B 1 52 ? -18.906 11.289 19.031 1 97.25 52 ILE B CA 1
ATOM 2859 C C . ILE B 1 52 ? -19 12.789 18.766 1 97.25 52 ILE B C 1
ATOM 2861 O O . ILE B 1 52 ? -18.609 13.266 17.688 1 97.25 52 ILE B O 1
ATOM 2865 N N . LYS B 1 53 ? -19.531 13.453 19.75 1 98 53 LYS B N 1
ATOM 2866 C CA . LYS B 1 53 ? -19.578 14.914 19.688 1 98 53 LYS B CA 1
ATOM 2867 C C . LYS B 1 53 ? -18.438 15.531 20.5 1 98 53 LYS B C 1
ATOM 2869 O O . LYS B 1 53 ? -18.281 15.234 21.688 1 98 53 LYS B O 1
ATOM 2874 N N . ALA B 1 54 ? -17.656 16.391 19.875 1 98.06 54 ALA B N 1
ATOM 2875 C CA . ALA B 1 54 ? -16.516 17.016 20.547 1 98.06 54 ALA B CA 1
ATOM 2876 C C . ALA B 1 54 ? -17 18.109 21.5 1 98.06 54 ALA B C 1
ATOM 2878 O O . ALA B 1 54 ? -17.953 18.844 21.203 1 98.06 54 ALA B O 1
ATOM 2879 N N . GLU B 1 55 ? -16.344 18.234 22.625 1 97.44 55 GLU B N 1
ATOM 2880 C CA . GLU B 1 55 ? -16.625 19.297 23.578 1 97.44 55 GLU B CA 1
ATOM 2881 C C . GLU B 1 55 ? -15.805 20.547 23.281 1 97.44 55 GLU B C 1
ATOM 2883 O O . GLU B 1 55 ? -14.828 20.828 23.984 1 97.44 55 GLU B O 1
ATOM 2888 N N . ILE B 1 56 ? -16.281 21.328 22.406 1 98.25 56 ILE B N 1
ATOM 2889 C CA . ILE B 1 56 ? -15.547 22.516 21.953 1 98.25 56 ILE B CA 1
ATOM 2890 C C . ILE B 1 56 ? -16.5 23.719 21.906 1 98.25 56 ILE B C 1
ATOM 2892 O O . ILE B 1 56 ? -17.719 23.547 21.938 1 98.25 56 ILE B O 1
ATOM 2896 N N . ARG B 1 57 ? -15.93 24.859 21.922 1 97.88 57 ARG B N 1
ATOM 2897 C CA . ARG B 1 57 ? -16.688 26.094 21.719 1 97.88 57 ARG B CA 1
ATOM 2898 C C . ARG B 1 57 ? -16.688 26.484 20.25 1 97.88 57 ARG B C 1
ATOM 2900 O O . ARG B 1 57 ? -15.633 26.516 19.609 1 97.88 57 ARG B O 1
ATOM 2907 N N . ILE B 1 58 ? -17.875 26.75 19.75 1 98.25 58 ILE B N 1
ATOM 2908 C CA . ILE B 1 58 ? -18.031 27.156 18.359 1 98.25 58 ILE B CA 1
ATOM 2909 C C . ILE B 1 58 ? -18.156 28.672 18.266 1 98.25 58 ILE B C 1
ATOM 2911 O O . ILE B 1 58 ? -19.047 29.266 18.906 1 98.25 58 ILE B O 1
ATOM 2915 N N . LEU B 1 59 ? -17.25 29.281 17.5 1 97.81 59 LEU B N 1
ATOM 2916 C CA . LEU B 1 59 ? -17.219 30.734 17.391 1 97.81 59 LEU B CA 1
ATOM 2917 C C . LEU B 1 59 ? -17.609 31.188 15.977 1 97.81 59 LEU B C 1
ATOM 2919 O O . LEU B 1 59 ? -17.125 30.625 14.992 1 97.81 59 LEU B O 1
ATOM 2923 N N . GLY B 1 60 ? -18.406 32.219 15.875 1 96.06 60 GLY B N 1
ATOM 2924 C CA . GLY B 1 60 ? -18.75 32.812 14.602 1 96.06 60 GLY B CA 1
ATOM 2925 C C . GLY B 1 60 ? -18.062 34.156 14.367 1 96.06 60 GLY B C 1
ATOM 2926 O O . GLY B 1 60 ? -18.141 34.719 13.281 1 96.06 60 GLY B O 1
ATOM 2927 N N . GLU B 1 61 ? -17.406 34.594 15.375 1 94.81 61 GLU B N 1
ATOM 2928 C CA . GLU B 1 61 ? -16.625 35.812 15.336 1 94.81 61 GLU B CA 1
ATOM 2929 C C . GLU B 1 61 ? -15.352 35.688 16.172 1 94.81 61 GLU B C 1
ATOM 2931 O O . GLU B 1 61 ? -15.273 34.844 17.062 1 94.81 61 GLU B O 1
ATOM 2936 N N . LEU B 1 62 ? -14.391 36.469 15.789 1 94.88 62 LEU B N 1
ATOM 2937 C CA . LEU B 1 62 ? -13.109 36.438 16.484 1 94.88 62 LEU B CA 1
ATOM 2938 C C . LEU B 1 62 ? -12.68 37.812 16.938 1 94.88 62 LEU B C 1
ATOM 2940 O O . LEU B 1 62 ? -11.891 38.469 16.266 1 94.88 62 LEU B O 1
ATOM 2944 N N . PRO B 1 63 ? -13.07 38.156 18.156 1 93.94 63 PRO B N 1
ATOM 2945 C CA . PRO B 1 63 ? -12.648 39.469 18.656 1 93.94 63 PRO B CA 1
ATOM 2946 C C . PRO B 1 63 ? -11.141 39.594 18.828 1 93.94 63 PRO B C 1
ATOM 2948 O O . PRO B 1 63 ? -10.484 38.625 19.219 1 93.94 63 PRO B O 1
ATOM 2951 N N . ASN B 1 64 ? -10.641 40.781 18.703 1 95.12 64 ASN B N 1
ATOM 2952 C CA . ASN B 1 64 ? -9.203 41 18.75 1 95.12 64 ASN B CA 1
ATOM 2953 C C . ASN B 1 64 ? -8.633 40.781 20.141 1 95.12 64 ASN B C 1
ATOM 2955 O O . ASN B 1 64 ? -7.477 40.375 20.281 1 95.12 64 ASN B O 1
ATOM 2959 N N . ASP B 1 65 ? -9.438 40.938 21.141 1 95.25 65 ASP B N 1
ATOM 2960 C CA . ASP B 1 65 ? -8.945 40.906 22.516 1 95.25 65 ASP B CA 1
ATOM 2961 C C . ASP B 1 65 ? -9.133 39.5 23.109 1 95.25 65 ASP B C 1
ATOM 2963 O O . ASP B 1 65 ? -8.812 39.281 24.266 1 95.25 65 ASP B O 1
ATOM 2967 N N . ASP B 1 66 ? -9.711 38.656 22.328 1 95.12 66 ASP B N 1
ATOM 2968 C CA . ASP B 1 66 ? -9.758 37.25 22.734 1 95.12 66 ASP B CA 1
ATOM 2969 C C . ASP B 1 66 ? -8.422 36.562 22.484 1 95.12 66 ASP B C 1
ATOM 2971 O O . ASP B 1 66 ? -8.148 36.125 21.375 1 95.12 66 ASP B O 1
ATOM 2975 N N . ILE B 1 67 ? -7.66 36.406 23.547 1 97.38 67 ILE B N 1
ATOM 2976 C CA . ILE B 1 67 ? -6.262 36 23.422 1 97.38 67 ILE B CA 1
ATOM 2977 C C . ILE B 1 67 ? -6.141 34.5 23.656 1 97.38 67 ILE B C 1
ATOM 2979 O O . ILE B 1 67 ? -6.715 33.969 24.609 1 97.38 67 ILE B O 1
ATOM 2983 N N . TYR B 1 68 ? -5.449 33.844 22.812 1 98.19 68 TYR B N 1
ATOM 2984 C CA . TYR B 1 68 ? -5.184 32.406 22.891 1 98.19 68 TYR B CA 1
ATOM 2985 C C . TYR B 1 68 ? -3.688 32.125 22.984 1 98.19 68 TYR B C 1
ATOM 2987 O O . TYR B 1 68 ? -2.873 32.938 22.531 1 98.19 68 TYR B O 1
ATOM 2995 N N . ASP B 1 69 ? -3.34 31.031 23.625 1 98.19 69 ASP B N 1
ATOM 2996 C CA . ASP B 1 69 ? -1.94 30.625 23.688 1 98.19 69 ASP B CA 1
ATOM 2997 C C . ASP B 1 69 ? -1.436 30.188 22.312 1 98.19 69 ASP B C 1
ATOM 2999 O O . ASP B 1 69 ? -0.292 30.484 21.938 1 98.19 69 ASP B O 1
ATOM 3003 N N . PHE B 1 70 ? -2.244 29.516 21.594 1 98.69 70 PHE B N 1
ATOM 3004 C CA . PHE B 1 70 ? -1.956 29.094 20.234 1 98.69 70 PHE B CA 1
ATOM 3005 C C . PHE B 1 70 ? -3.184 29.25 19.344 1 98.69 70 PHE B C 1
ATOM 3007 O O . PHE B 1 70 ? -4.289 28.859 19.734 1 98.69 70 PHE B O 1
ATOM 3014 N N . VAL B 1 71 ? -2.973 29.844 18.234 1 98.75 71 VAL B N 1
ATOM 3015 C CA . VAL B 1 71 ? -3.947 29.875 17.156 1 98.75 71 VAL B CA 1
ATOM 3016 C C . VAL B 1 71 ? -3.486 28.953 16.016 1 98.75 71 VAL B C 1
ATOM 3018 O O . VAL B 1 71 ? -2.52 29.266 15.32 1 98.75 71 VAL B O 1
ATOM 3021 N N . LEU B 1 72 ? -4.148 27.828 15.82 1 98.88 72 LEU B N 1
ATOM 3022 C CA . LEU B 1 72 ? -3.834 26.953 14.695 1 98.88 72 LEU B CA 1
ATOM 3023 C C . LEU B 1 72 ? -4.602 27.375 13.445 1 98.88 72 LEU B C 1
ATOM 3025 O O . LEU B 1 72 ? -5.836 27.328 13.422 1 98.88 72 LEU B O 1
ATOM 3029 N N . LEU B 1 73 ? -3.854 27.828 12.516 1 98.62 73 LEU B N 1
ATOM 3030 C CA . LEU B 1 73 ? -4.434 28.234 11.234 1 98.62 73 LEU B CA 1
ATOM 3031 C C . LEU B 1 73 ? -4.523 27.047 10.281 1 98.62 73 LEU B C 1
ATOM 3033 O O . LEU B 1 73 ? -3.539 26.688 9.625 1 98.62 73 LEU B O 1
ATOM 3037 N N . THR B 1 74 ? -5.719 26.438 10.141 1 98.31 74 THR B N 1
ATOM 3038 C CA . THR B 1 74 ? -5.938 25.203 9.391 1 98.31 74 THR B CA 1
ATOM 3039 C C . THR B 1 74 ? -6.836 25.453 8.188 1 98.31 74 THR B C 1
ATOM 3041 O O . THR B 1 74 ? -7.918 24.875 8.078 1 98.31 74 THR B O 1
ATOM 3044 N N . VAL B 1 75 ? -6.383 26.297 7.254 1 97.06 75 VAL B N 1
ATOM 3045 C CA . VAL B 1 75 ? -7.105 26.609 6.027 1 97.06 75 VAL B CA 1
ATOM 3046 C C . VAL B 1 75 ? -6.285 26.172 4.816 1 97.06 75 VAL B C 1
ATOM 3048 O O . VAL B 1 75 ? -5.105 25.844 4.945 1 97.06 75 VAL B O 1
ATOM 3051 N N . ARG B 1 76 ? -6.938 26.156 3.688 1 95.19 76 ARG B N 1
ATOM 3052 C CA . ARG B 1 76 ? -6.238 25.875 2.438 1 95.19 76 ARG B CA 1
ATOM 3053 C C . ARG B 1 76 ? -5.301 27.016 2.064 1 95.19 76 ARG B C 1
ATOM 3055 O O . ARG B 1 76 ? -5.492 28.156 2.508 1 95.19 76 ARG B O 1
ATOM 3062 N N . GLU B 1 77 ? -4.355 26.719 1.315 1 95.12 77 GLU B N 1
ATOM 3063 C CA . GLU B 1 77 ? -3.355 27.719 0.926 1 95.12 77 GLU B CA 1
ATOM 3064 C C . GLU B 1 77 ? -4.004 28.922 0.241 1 95.12 77 GLU B C 1
ATOM 3066 O O . GLU B 1 77 ? -3.59 30.062 0.45 1 95.12 77 GLU B O 1
ATOM 3071 N N . ASN B 1 78 ? -5.066 28.688 -0.492 1 93.69 78 ASN B N 1
ATOM 3072 C CA . ASN B 1 78 ? -5.691 29.781 -1.231 1 93.69 78 ASN B CA 1
ATOM 3073 C C . ASN B 1 78 ? -6.57 30.641 -0.326 1 93.69 78 ASN B C 1
ATOM 3075 O O . ASN B 1 78 ? -7.109 31.656 -0.763 1 93.69 78 ASN B O 1
ATOM 3079 N N . GLN B 1 79 ? -6.668 30.297 0.895 1 95.38 79 GLN B N 1
ATOM 3080 C CA . GLN B 1 79 ? -7.406 31.078 1.882 1 95.38 79 GLN B CA 1
ATOM 3081 C C . GLN B 1 79 ? -6.461 31.703 2.906 1 95.38 79 GLN B C 1
ATOM 3083 O O . GLN B 1 79 ? -6.906 32.375 3.834 1 95.38 79 GLN B O 1
ATOM 3088 N N . LEU B 1 80 ? -5.211 31.469 2.758 1 96.94 80 LEU B N 1
ATOM 3089 C CA . LEU B 1 80 ? -4.195 31.828 3.744 1 96.94 80 LEU B CA 1
ATOM 3090 C C . LEU B 1 80 ? -4.172 33.344 3.988 1 96.94 80 LEU B C 1
ATOM 3092 O O . LEU B 1 80 ? -4.285 33.781 5.129 1 96.94 80 LEU B O 1
ATOM 3096 N N . TYR B 1 81 ? -4.125 34.094 3.004 1 97.31 81 TYR B N 1
ATOM 3097 C CA . TYR B 1 81 ? -3.922 35.531 3.152 1 97.31 81 TYR B CA 1
ATOM 3098 C C . TYR B 1 81 ? -5.18 36.219 3.688 1 97.31 81 TYR B C 1
ATOM 3100 O O . TYR B 1 81 ? -5.098 37.188 4.441 1 97.31 81 TYR B O 1
ATOM 3108 N N . GLU B 1 82 ? -6.32 35.688 3.25 1 96.94 82 GLU B N 1
ATOM 3109 C CA . GLU B 1 82 ? -7.559 36.188 3.85 1 96.94 82 GLU B CA 1
ATOM 3110 C C . GLU B 1 82 ? -7.594 35.906 5.352 1 96.94 82 GLU B C 1
ATOM 3112 O O . GLU B 1 82 ? -7.988 36.781 6.137 1 96.94 82 GLU B O 1
ATOM 3117 N N . ALA B 1 83 ? -7.195 34.781 5.75 1 97.5 83 ALA B N 1
ATOM 3118 C CA . ALA B 1 83 ? -7.172 34.375 7.156 1 97.5 83 ALA B CA 1
ATOM 3119 C C . ALA B 1 83 ? -6.168 35.219 7.941 1 97.5 83 ALA B C 1
ATOM 3121 O O . ALA B 1 83 ? -6.469 35.688 9.047 1 97.5 83 ALA B O 1
ATOM 3122 N N . LEU B 1 84 ? -4.98 35.438 7.391 1 98.12 84 LEU B N 1
ATOM 3123 C CA . LEU B 1 84 ? -3.955 36.25 8.047 1 98.12 84 LEU B CA 1
ATOM 3124 C C . LEU B 1 84 ? -4.434 37.688 8.242 1 98.12 84 LEU B C 1
ATOM 3126 O O . LEU B 1 84 ? -4.207 38.281 9.297 1 98.12 84 LEU B O 1
ATOM 3130 N N . THR B 1 85 ? -5.094 38.156 7.262 1 97.94 85 THR B N 1
ATOM 3131 C CA . THR B 1 85 ? -5.617 39.531 7.344 1 97.94 85 THR B CA 1
ATOM 3132 C C . THR B 1 85 ? -6.641 39.656 8.469 1 97.94 85 THR B C 1
ATOM 3134 O O . THR B 1 85 ? -6.645 40.625 9.211 1 97.94 85 THR B O 1
ATOM 3137 N N . GLU B 1 86 ? -7.441 38.656 8.586 1 96.62 86 GLU B N 1
ATOM 3138 C CA . GLU B 1 86 ? -8.445 38.656 9.633 1 96.62 86 GLU B CA 1
ATOM 3139 C C . GLU B 1 86 ? -7.805 38.562 11.016 1 96.62 86 GLU B C 1
ATOM 3141 O O . GLU B 1 86 ? -8.336 39.094 11.992 1 96.62 86 GLU B O 1
ATOM 3146 N N . LEU B 1 87 ? -6.652 37.969 11.125 1 97.44 87 LEU B N 1
ATOM 3147 C CA . LEU B 1 87 ? -5.973 37.719 12.391 1 97.44 87 LEU B CA 1
ATOM 3148 C C . LEU B 1 87 ? -5.012 38.875 12.703 1 97.44 87 LEU B C 1
ATOM 3150 O O . LEU B 1 87 ? -4.395 38.906 13.773 1 97.44 87 LEU B O 1
ATOM 3154 N N . LYS B 1 88 ? -4.918 39.781 11.844 1 97.31 88 LYS B N 1
ATOM 3155 C CA . LYS B 1 88 ? -3.916 40.844 11.914 1 97.31 88 LYS B CA 1
ATOM 3156 C C . LYS B 1 88 ? -3.955 41.562 13.266 1 97.31 88 LYS B C 1
ATOM 3158 O O . LYS B 1 88 ? -2.914 41.75 13.891 1 97.31 88 LYS B O 1
ATOM 3163 N N . ASN B 1 89 ? -5.176 41.812 13.734 1 95.56 89 ASN B N 1
ATOM 3164 C CA . ASN B 1 89 ? -5.309 42.656 14.922 1 95.56 89 ASN B CA 1
ATOM 3165 C C . ASN B 1 89 ? -5.598 41.812 16.172 1 95.56 89 ASN B C 1
ATOM 3167 O O . ASN B 1 89 ? -5.699 42.344 17.266 1 95.56 89 ASN B O 1
ATOM 3171 N N . ASN B 1 90 ? -5.789 40.469 15.906 1 96.69 90 ASN B N 1
ATOM 3172 C CA . ASN B 1 90 ? -5.922 39.625 17.078 1 96.69 90 ASN B CA 1
ATOM 3173 C C . ASN B 1 90 ? -4.652 39.625 17.922 1 96.69 90 ASN B C 1
ATOM 3175 O O . ASN B 1 90 ? -3.543 39.594 17.391 1 96.69 90 ASN B O 1
ATOM 3179 N N . LYS B 1 91 ? -4.758 39.625 19.234 1 96.38 91 LYS B N 1
ATOM 3180 C CA . LYS B 1 91 ? -3.619 39.906 20.109 1 96.38 91 LYS B CA 1
ATOM 3181 C C . LYS B 1 91 ? -2.922 38.594 20.516 1 96.38 91 LYS B C 1
ATOM 3183 O O . LYS B 1 91 ? -1.939 38.625 21.25 1 96.38 91 LYS B O 1
ATOM 3188 N N . SER B 1 92 ? -3.393 37.438 20.062 1 96.75 92 SER B N 1
ATOM 3189 C CA . SER B 1 92 ? -2.684 36.188 20.328 1 96.75 92 SER B CA 1
ATOM 3190 C C . SER B 1 92 ? -1.271 36.219 19.75 1 96.75 92 SER B C 1
ATOM 3192 O O . SER B 1 92 ? -1.053 36.75 18.656 1 96.75 92 SER B O 1
ATOM 3194 N N . ASN B 1 93 ? -0.345 35.656 20.422 1 94.81 93 ASN B N 1
ATOM 3195 C CA . ASN B 1 93 ? 1.059 35.875 20.078 1 94.81 93 ASN B CA 1
ATOM 3196 C C . ASN B 1 93 ? 1.567 34.781 19.125 1 94.81 93 ASN B C 1
ATOM 3198 O O . ASN B 1 93 ? 2.596 34.969 18.469 1 94.81 93 ASN B O 1
ATOM 3202 N N . THR B 1 94 ? 0.931 33.625 19.141 1 98.25 94 THR B N 1
ATOM 3203 C CA . THR B 1 94 ? 1.465 32.531 18.344 1 98.25 94 THR B CA 1
ATOM 3204 C C . THR B 1 94 ? 0.411 32.031 17.359 1 98.25 94 THR B C 1
ATOM 3206 O O . THR B 1 94 ? -0.623 31.5 17.781 1 98.25 94 THR B O 1
ATOM 3209 N N . ILE B 1 95 ? 0.71 32.188 16.109 1 98.62 95 ILE B N 1
ATOM 3210 C CA . ILE B 1 95 ? -0.096 31.641 15.031 1 98.62 95 ILE B CA 1
ATOM 3211 C C . ILE B 1 95 ? 0.644 30.469 14.383 1 98.62 95 ILE B C 1
ATOM 3213 O O . ILE B 1 95 ? 1.675 30.672 13.734 1 98.62 95 ILE B O 1
ATOM 3217 N N . VAL B 1 96 ? 0.111 29.266 14.641 1 98.88 96 VAL B N 1
ATOM 3218 C CA . VAL B 1 96 ? 0.675 28.062 14.039 1 98.88 96 VAL B CA 1
ATOM 3219 C C . VAL B 1 96 ? 0.054 27.828 12.664 1 98.88 96 VAL B C 1
ATOM 3221 O O . VAL B 1 96 ? -1.121 27.469 12.562 1 98.88 96 VAL B O 1
ATOM 3224 N N . THR B 1 97 ? 0.834 28 11.609 1 98.62 97 THR B N 1
ATOM 3225 C CA . THR B 1 97 ? 0.302 27.859 10.258 1 98.62 97 THR B CA 1
ATOM 3226 C C . THR B 1 97 ? 0.383 26.406 9.797 1 98.62 97 THR B C 1
ATOM 3228 O O . THR B 1 97 ? 1.451 25.938 9.406 1 98.62 97 THR B O 1
ATOM 3231 N N . MET B 1 98 ? -0.75 25.75 9.766 1 97.94 98 MET B N 1
ATOM 3232 C CA . MET B 1 98 ? -0.86 24.344 9.375 1 97.94 98 MET B CA 1
ATOM 3233 C C . MET B 1 98 ? -1.166 24.219 7.891 1 97.94 98 MET B C 1
ATOM 3235 O O . MET B 1 98 ? -2.158 23.594 7.508 1 97.94 98 MET B O 1
ATOM 3239 N N . ILE B 1 99 ? -0.291 24.828 7.07 1 95.88 99 ILE B N 1
ATOM 3240 C CA . ILE B 1 99 ? -0.518 24.969 5.633 1 95.88 99 ILE B CA 1
ATOM 3241 C C . ILE B 1 99 ? 0.778 24.672 4.879 1 95.88 99 ILE B C 1
ATOM 3243 O O . ILE B 1 99 ? 1.871 24.797 5.434 1 95.88 99 ILE B O 1
ATOM 3247 N N . ASN B 1 100 ? 0.57 24.188 3.68 1 95.31 100 ASN B N 1
ATOM 3248 C CA . ASN B 1 100 ? 1.727 24.094 2.793 1 95.31 100 ASN B CA 1
ATOM 3249 C C . ASN B 1 100 ? 1.778 25.281 1.827 1 95.31 100 ASN B C 1
ATOM 3251 O O . ASN B 1 100 ? 0.762 25.641 1.233 1 95.31 100 ASN B O 1
ATOM 3255 N N . SER B 1 101 ? 2.844 25.984 1.805 1 94.38 101 SER B N 1
ATOM 3256 C CA . SER B 1 101 ? 3.037 27.156 0.944 1 94.38 101 SER B CA 1
ATOM 3257 C C . SER B 1 101 ? 4.496 27.297 0.527 1 94.38 101 SER B C 1
ATOM 3259 O O . SER B 1 101 ? 5.402 26.922 1.277 1 94.38 101 SER B O 1
ATOM 3261 N N . LEU B 1 102 ? 4.688 27.828 -0.645 1 95 102 LEU B N 1
ATOM 3262 C CA . LEU B 1 102 ? 6.035 28.125 -1.12 1 95 102 LEU B CA 1
ATOM 3263 C C . LEU B 1 102 ? 6.445 29.547 -0.766 1 95 102 LEU B C 1
ATOM 3265 O O . LEU B 1 102 ? 7.609 29.922 -0.914 1 95 102 LEU B O 1
ATOM 3269 N N . ASP B 1 103 ? 5.562 30.281 -0.233 1 94.38 103 ASP B N 1
ATOM 3270 C CA . ASP B 1 103 ? 5.82 31.688 0.053 1 94.38 103 ASP B CA 1
ATOM 3271 C C . ASP B 1 103 ? 6.785 31.828 1.225 1 94.38 103 ASP B C 1
ATOM 3273 O O . ASP B 1 103 ? 6.863 30.969 2.092 1 94.38 103 ASP B O 1
ATOM 3277 N N . SER B 1 104 ? 7.457 32.969 1.178 1 94.94 104 SER B N 1
ATOM 3278 C CA . SER B 1 104 ? 8.297 33.312 2.318 1 94.94 104 SER B CA 1
ATOM 3279 C C . SER B 1 104 ? 7.457 33.688 3.529 1 94.94 104 SER B C 1
ATOM 3281 O O . SER B 1 104 ? 6.43 34.344 3.391 1 94.94 104 SER B O 1
ATOM 3283 N N . TYR B 1 105 ? 7.949 33.344 4.645 1 97.19 105 TYR B N 1
ATOM 3284 C CA . TYR B 1 105 ? 7.223 33.656 5.875 1 97.19 105 TYR B CA 1
ATOM 3285 C C . TYR B 1 105 ? 7.234 35.156 6.156 1 97.19 105 TYR B C 1
ATOM 3287 O O . TYR B 1 105 ? 6.395 35.656 6.906 1 97.19 105 TYR B O 1
ATOM 3295 N N . ASN B 1 106 ? 8.156 35.812 5.531 1 96.62 106 ASN B N 1
ATOM 3296 C CA . ASN B 1 106 ? 8.188 37.25 5.664 1 96.62 106 ASN B CA 1
ATOM 3297 C C . ASN B 1 106 ? 6.883 37.906 5.176 1 96.62 106 ASN B C 1
ATOM 3299 O O . ASN B 1 106 ? 6.418 38.875 5.75 1 96.62 106 ASN B O 1
ATOM 3303 N N . LYS B 1 107 ? 6.383 37.344 4.172 1 97.12 107 LYS B N 1
ATOM 3304 C CA . LYS B 1 107 ? 5.113 37.812 3.646 1 97.12 107 LYS B CA 1
ATOM 3305 C C . LYS B 1 107 ? 4 37.688 4.684 1 97.12 107 LYS B C 1
ATOM 3307 O O . LYS B 1 107 ? 3.139 38.562 4.793 1 97.12 107 LYS B O 1
ATOM 3312 N N . TRP B 1 108 ? 4.008 36.656 5.434 1 98.06 108 TRP B N 1
ATOM 3313 C CA . TRP B 1 108 ? 2.998 36.375 6.457 1 98.06 108 TRP B CA 1
ATOM 3314 C C . TRP B 1 108 ? 3.195 37.312 7.652 1 98.06 108 TRP B C 1
ATOM 3316 O O . TRP B 1 108 ? 2.236 37.906 8.148 1 98.06 108 TRP B O 1
ATOM 3326 N N . GLU B 1 109 ? 4.457 37.438 8.031 1 97.81 109 GLU B N 1
ATOM 3327 C CA . GLU B 1 109 ? 4.781 38.281 9.188 1 97.81 109 GLU B CA 1
ATOM 3328 C C . GLU B 1 109 ? 4.5 39.75 8.906 1 97.81 109 GLU B C 1
ATOM 3330 O O . GLU B 1 109 ? 4.145 40.5 9.82 1 97.81 109 GLU B O 1
ATOM 3335 N N . ASN B 1 110 ? 4.598 40.094 7.703 1 97.69 110 ASN B N 1
ATOM 3336 C CA . ASN B 1 110 ? 4.277 41.469 7.328 1 97.69 110 ASN B CA 1
ATOM 3337 C C . ASN B 1 110 ? 2.803 41.812 7.555 1 97.69 110 ASN B C 1
ATOM 3339 O O . ASN B 1 110 ? 2.432 42.969 7.734 1 97.69 110 ASN B O 1
ATOM 3343 N N . ILE B 1 111 ? 2.021 40.812 7.582 1 98.06 111 ILE B N 1
ATOM 3344 C CA . ILE B 1 111 ? 0.586 41 7.762 1 98.06 111 ILE B CA 1
ATOM 3345 C C . ILE B 1 111 ? 0.24 40.938 9.25 1 98.06 111 ILE B C 1
ATOM 3347 O O . ILE B 1 111 ? -0.394 41.875 9.781 1 98.06 111 ILE B O 1
ATOM 3351 N N . VAL B 1 112 ? 0.731 39.969 9.977 1 98.19 112 VAL B N 1
ATOM 3352 C CA . VAL B 1 112 ? 0.229 39.719 11.32 1 98.19 112 VAL B CA 1
ATOM 3353 C C . VAL B 1 112 ? 1.222 40.25 12.359 1 98.19 112 VAL B C 1
ATOM 3355 O O . VAL B 1 112 ? 0.898 40.344 13.539 1 98.19 112 VAL B O 1
ATOM 3358 N N . GLY B 1 113 ? 2.459 40.531 11.953 1 97.25 113 GLY B N 1
ATOM 3359 C CA . GLY B 1 113 ? 3.496 41 12.867 1 97.25 113 GLY B CA 1
ATOM 3360 C C . GLY B 1 113 ? 4.66 40.031 12.977 1 97.25 113 GLY B C 1
ATOM 3361 O O . GLY B 1 113 ? 4.469 38.812 12.961 1 97.25 113 GLY B O 1
ATOM 3362 N N . LYS B 1 114 ? 5.871 40.625 13.117 1 96.44 114 LYS B N 1
ATOM 3363 C CA . LYS B 1 114 ? 7.094 39.812 13.234 1 96.44 114 LYS B CA 1
ATOM 3364 C C . LYS B 1 114 ? 7.09 39 14.508 1 96.44 114 LYS B C 1
ATOM 3366 O O . LYS B 1 114 ? 6.695 39.469 15.57 1 96.44 114 LYS B O 1
ATOM 3371 N N . GLY B 1 115 ? 7.484 37.719 14.297 1 96.44 115 GLY B N 1
ATOM 3372 C CA . GLY B 1 115 ? 7.66 36.875 15.461 1 96.44 115 GLY B CA 1
ATOM 3373 C C . GLY B 1 115 ? 6.402 36.094 15.836 1 96.44 115 GLY B C 1
ATOM 3374 O O . GLY B 1 115 ? 6.43 35.25 16.719 1 96.44 115 GLY B O 1
ATOM 3375 N N . ARG B 1 116 ? 5.316 36.281 15.18 1 98.06 116 ARG B N 1
ATOM 3376 C CA . ARG B 1 116 ? 4.047 35.688 15.594 1 98.06 116 ARG B CA 1
ATOM 3377 C C . ARG B 1 116 ? 3.803 34.344 14.875 1 98.06 116 ARG B C 1
ATOM 3379 O O . ARG B 1 116 ? 2.949 33.562 15.297 1 98.06 116 ARG B O 1
ATOM 3386 N N . ILE B 1 117 ? 4.551 34.094 13.805 1 98.5 117 ILE B N 1
ATOM 3387 C CA . ILE B 1 117 ? 4.277 32.938 12.953 1 98.5 117 ILE B CA 1
ATOM 3388 C C . ILE B 1 117 ? 5.105 31.734 13.43 1 98.5 117 ILE B C 1
ATOM 3390 O O . ILE B 1 117 ? 6.316 31.859 13.641 1 98.5 117 ILE B O 1
ATOM 3394 N N . LEU B 1 118 ? 4.488 30.625 13.672 1 98.69 118 LEU B N 1
ATOM 3395 C CA . LEU B 1 118 ? 5.125 29.312 13.828 1 98.69 118 LEU B CA 1
ATOM 3396 C C . LEU B 1 118 ? 4.73 28.375 12.695 1 98.69 118 LEU B C 1
ATOM 3398 O O . LEU B 1 118 ? 3.648 27.781 12.719 1 98.69 118 LEU B O 1
ATOM 3402 N N . PRO B 1 119 ? 5.613 28.25 11.68 1 98.56 119 PRO B N 1
ATOM 3403 C CA . PRO B 1 119 ? 5.273 27.391 10.547 1 98.56 119 PRO B CA 1
ATOM 3404 C C . PRO B 1 119 ? 5.117 25.922 10.953 1 98.56 119 PRO B C 1
ATOM 3406 O O . PRO B 1 119 ? 5.91 25.406 11.75 1 98.56 119 PRO B O 1
ATOM 3409 N N . ALA B 1 120 ? 4.109 25.281 10.43 1 98.75 120 ALA B N 1
ATOM 3410 C CA . ALA B 1 120 ? 3.812 23.875 10.734 1 98.75 120 ALA B CA 1
ATOM 3411 C C . ALA B 1 120 ? 3.082 23.203 9.578 1 98.75 120 ALA B C 1
ATOM 3413 O O . ALA B 1 120 ? 2.816 23.828 8.555 1 98.75 120 ALA B O 1
ATOM 3414 N N . PHE B 1 121 ? 2.918 21.953 9.664 1 98.69 121 PHE B N 1
ATOM 3415 C CA . PHE B 1 121 ? 2.125 21.125 8.758 1 98.69 121 PHE B CA 1
ATOM 3416 C C . PHE B 1 121 ? 1.509 19.938 9.5 1 98.69 121 PHE B C 1
ATOM 3418 O O . PHE B 1 121 ? 2.172 19.297 10.312 1 98.69 121 PHE B O 1
ATOM 3425 N N . PRO B 1 122 ? 0.287 19.688 9.211 1 98.56 122 PRO B N 1
ATOM 3426 C CA . PRO B 1 122 ? -0.412 18.641 9.961 1 98.56 122 PRO B CA 1
ATOM 3427 C C . PRO B 1 122 ? -0.031 17.234 9.5 1 98.56 122 PRO B C 1
ATOM 3429 O O . PRO B 1 122 ? 0.453 17.062 8.383 1 98.56 122 PRO B O 1
ATOM 3432 N N . GLY B 1 123 ? -0.145 16.297 10.398 1 98.12 123 GLY B N 1
ATOM 3433 C CA . GLY B 1 123 ? -0.11 14.875 10.094 1 98.12 123 GLY B CA 1
ATOM 3434 C C . GLY B 1 123 ? -1.467 14.211 10.211 1 98.12 123 GLY B C 1
ATOM 3435 O O . GLY B 1 123 ? -1.677 13.367 11.086 1 98.12 123 GLY B O 1
ATOM 3436 N N . ALA B 1 124 ? -2.322 14.547 9.289 1 98.12 124 ALA B N 1
ATOM 3437 C CA . ALA B 1 124 ? -3.701 14.07 9.352 1 98.12 124 ALA B CA 1
ATOM 3438 C C . ALA B 1 124 ? -4.363 14.133 7.977 1 98.12 124 ALA B C 1
ATOM 3440 O O . ALA B 1 124 ? -3.85 14.773 7.059 1 98.12 124 ALA B O 1
ATOM 3441 N N . GLY B 1 125 ? -5.43 13.461 7.824 1 96.94 125 GLY B N 1
ATOM 3442 C CA . GLY B 1 125 ? -6.25 13.461 6.621 1 96.94 125 GLY B CA 1
ATOM 3443 C C . GLY B 1 125 ? -7.621 12.852 6.836 1 96.94 125 GLY B C 1
ATOM 3444 O O . GLY B 1 125 ? -7.918 12.352 7.922 1 96.94 125 GLY B O 1
ATOM 3445 N N . GLY B 1 126 ? -8.445 12.984 5.785 1 97.5 126 GLY B N 1
ATOM 3446 C CA . GLY B 1 126 ? -9.797 12.461 5.855 1 97.5 126 GLY B CA 1
ATOM 3447 C C . GLY B 1 126 ? -10.805 13.281 5.074 1 97.5 126 GLY B C 1
ATOM 3448 O O . GLY B 1 126 ? -10.453 13.898 4.066 1 97.5 126 GLY B O 1
ATOM 3449 N N . SER B 1 127 ? -12.039 13.172 5.594 1 97.12 127 SER B N 1
ATOM 3450 C CA . SER B 1 127 ? -13.117 13.883 4.922 1 97.12 127 SER B CA 1
ATOM 3451 C C . SER B 1 127 ? -14.258 14.195 5.883 1 97.12 127 SER B C 1
ATOM 3453 O O . SER B 1 127 ? -14.344 13.609 6.961 1 97.12 127 SER B O 1
ATOM 3455 N N . ILE B 1 128 ? -14.945 15.203 5.496 1 96.81 128 ILE B N 1
ATOM 3456 C CA . ILE B 1 128 ? -16.25 15.445 6.105 1 96.81 128 ILE B CA 1
ATOM 3457 C C . ILE B 1 128 ? -17.344 14.93 5.184 1 96.81 128 ILE B C 1
ATOM 3459 O O . ILE B 1 128 ? -17.5 15.406 4.055 1 96.81 128 ILE B O 1
ATOM 3463 N N . ASN B 1 129 ? -18.109 14.008 5.688 1 94.62 129 ASN B N 1
ATOM 3464 C CA . ASN B 1 129 ? -19.141 13.367 4.883 1 94.62 129 ASN B CA 1
ATOM 3465 C C . ASN B 1 129 ? -20.328 14.305 4.633 1 94.62 129 ASN B C 1
ATOM 3467 O O . ASN B 1 129 ? -20.438 15.359 5.254 1 94.62 129 ASN B O 1
ATOM 3471 N N . ASP B 1 130 ? -21.188 13.906 3.748 1 92.19 130 ASP B N 1
ATOM 3472 C CA . ASP B 1 130 ? -22.344 14.727 3.369 1 92.19 130 ASP B CA 1
ATOM 3473 C C . ASP B 1 130 ? -23.25 14.984 4.566 1 92.19 130 ASP B C 1
ATOM 3475 O O . ASP B 1 130 ? -23.938 16 4.625 1 92.19 130 ASP B O 1
ATOM 3479 N N . ASP B 1 131 ? -23.234 14.109 5.523 1 92.69 131 ASP B N 1
ATOM 3480 C CA . ASP B 1 131 ? -24.047 14.266 6.719 1 92.69 131 ASP B CA 1
ATOM 3481 C C . ASP B 1 131 ? -23.391 15.188 7.734 1 92.69 131 ASP B C 1
ATOM 3483 O O . ASP B 1 131 ? -23.906 15.414 8.82 1 92.69 131 ASP B O 1
ATOM 3487 N N . GLY B 1 132 ? -22.203 15.641 7.418 1 95.06 132 GLY B N 1
ATOM 3488 C CA . GLY B 1 132 ? -21.516 16.594 8.273 1 95.06 132 GLY B CA 1
ATOM 3489 C C . GLY B 1 132 ? -20.594 15.922 9.289 1 95.06 132 GLY B C 1
ATOM 3490 O O . GLY B 1 132 ? -19.922 16.609 10.062 1 95.06 132 GLY B O 1
ATOM 3491 N N . ILE B 1 133 ? -20.531 14.609 9.234 1 97.5 133 ILE B N 1
ATOM 3492 C CA . ILE B 1 133 ? -19.734 13.867 10.203 1 97.5 133 ILE B CA 1
ATOM 3493 C C . ILE B 1 133 ? -18.281 13.773 9.719 1 97.5 133 ILE B C 1
ATOM 3495 O O . ILE B 1 133 ? -18.031 13.414 8.562 1 97.5 133 ILE B O 1
ATOM 3499 N N . LEU B 1 134 ? -17.375 14.156 10.602 1 98.25 134 LEU B N 1
ATOM 3500 C CA . LEU B 1 134 ? -15.945 14.102 10.297 1 98.25 134 LEU B CA 1
ATOM 3501 C C . LEU B 1 134 ? -15.43 12.672 10.352 1 98.25 134 LEU B C 1
ATOM 3503 O O . LEU B 1 134 ? -15.625 11.977 11.352 1 98.25 134 LEU B O 1
ATOM 3507 N N . ASP B 1 135 ? -14.891 12.203 9.281 1 97.75 135 ASP B N 1
ATOM 3508 C CA . ASP B 1 135 ? -14.141 10.953 9.195 1 97.75 135 ASP B CA 1
ATOM 3509 C C . ASP B 1 135 ? -12.672 11.211 8.867 1 97.75 135 ASP B C 1
ATOM 3511 O O . ASP B 1 135 ? -12.289 11.219 7.695 1 97.75 135 ASP B O 1
ATOM 3515 N N . ALA B 1 136 ? -11.875 11.461 9.93 1 97.88 136 ALA B N 1
ATOM 3516 C CA . ALA B 1 136 ? -10.477 11.867 9.805 1 97.88 136 ALA B CA 1
ATOM 3517 C C . ALA B 1 136 ? -9.586 11.086 10.766 1 97.88 136 ALA B C 1
ATOM 3519 O O . ALA B 1 136 ? -10.086 10.445 11.695 1 97.88 136 ALA B O 1
ATOM 3520 N N . ALA B 1 137 ? -8.359 11.016 10.5 1 97.06 137 ALA B N 1
ATOM 3521 C CA . ALA B 1 137 ? -7.391 10.305 11.328 1 97.06 137 ALA B CA 1
ATOM 3522 C C . ALA B 1 137 ? -6.016 10.969 11.258 1 97.06 137 ALA B C 1
ATOM 3524 O O . ALA B 1 137 ? -5.719 11.695 10.305 1 97.06 137 ALA B O 1
ATOM 3525 N N . LEU B 1 138 ? -5.258 10.758 12.281 1 97.75 138 LEU B N 1
ATOM 3526 C CA . LEU B 1 138 ? -3.848 11.141 12.258 1 97.75 138 LEU B CA 1
ATOM 3527 C C . LEU B 1 138 ? -3.039 10.164 11.406 1 97.75 138 LEU B C 1
ATOM 3529 O O . LEU B 1 138 ? -3.316 8.961 11.398 1 97.75 138 LEU B O 1
ATOM 3533 N N . THR B 1 139 ? -2.086 10.695 10.703 1 96.44 139 THR B N 1
ATOM 3534 C CA . THR B 1 139 ? -1.142 9.82 10.016 1 96.44 139 THR B CA 1
ATOM 3535 C C . THR B 1 139 ? -0.232 9.117 11.023 1 96.44 139 THR B C 1
ATOM 3537 O O . THR B 1 139 ? 0.106 9.688 12.062 1 96.44 139 THR B O 1
ATOM 3540 N N . PRO B 1 140 ? 0.183 7.926 10.688 1 92.56 140 PRO B N 1
ATOM 3541 C CA . PRO B 1 140 ? 1.169 7.281 11.555 1 92.56 140 PRO B CA 1
ATOM 3542 C C . PRO B 1 140 ? 2.439 8.109 11.719 1 92.56 140 PRO B C 1
ATOM 3544 O O . PRO B 1 140 ? 2.91 8.727 10.766 1 92.56 140 PRO B O 1
ATOM 3547 N N . ARG B 1 141 ? 2.975 8.047 12.914 1 94 141 ARG B N 1
ATOM 3548 C CA . ARG B 1 141 ? 4.141 8.844 13.273 1 94 141 ARG B CA 1
ATOM 3549 C C . ARG B 1 141 ? 5.285 8.625 12.297 1 94 141 ARG B C 1
ATOM 3551 O O . ARG B 1 141 ? 5.953 9.57 11.883 1 94 141 ARG B O 1
ATOM 3558 N N . LEU B 1 142 ? 5.43 7.402 11.898 1 91.19 142 LEU B N 1
ATOM 3559 C CA . LEU B 1 142 ? 6.559 7.031 11.055 1 91.19 142 LEU B CA 1
ATOM 3560 C C . LEU B 1 142 ? 6.387 7.586 9.641 1 91.19 142 LEU B C 1
ATOM 3562 O O . LEU B 1 142 ? 7.363 7.715 8.898 1 91.19 142 LEU B O 1
ATOM 3566 N N . ILE B 1 143 ? 5.164 7.871 9.281 1 93.56 143 ILE B N 1
ATOM 3567 C CA . ILE B 1 143 ? 4.914 8.305 7.914 1 93.56 143 ILE B CA 1
ATOM 3568 C C . ILE B 1 143 ? 4.957 9.828 7.844 1 93.56 143 ILE B C 1
ATOM 3570 O O . ILE B 1 143 ? 5.801 10.406 7.148 1 93.56 143 ILE B O 1
ATOM 3574 N N . GLN B 1 144 ? 4.141 10.516 8.609 1 96.06 144 GLN B N 1
ATOM 3575 C CA . GLN B 1 144 ? 4.109 11.977 8.586 1 96.06 144 GLN B CA 1
ATOM 3576 C C . GLN B 1 144 ? 3.469 12.531 9.859 1 96.06 144 GLN B C 1
ATOM 3578 O O . GLN B 1 144 ? 2.266 12.789 9.891 1 96.06 144 GLN B O 1
ATOM 3583 N N . PRO B 1 145 ? 4.258 12.82 10.859 1 97.81 145 PRO B N 1
ATOM 3584 C CA . PRO B 1 145 ? 3.717 13.484 12.047 1 97.81 145 PRO B CA 1
ATOM 3585 C C . PRO B 1 145 ? 3.482 14.977 11.836 1 97.81 145 PRO B C 1
ATOM 3587 O O . PRO B 1 145 ? 3.918 15.539 10.828 1 97.81 145 PRO B O 1
ATOM 3590 N N . THR B 1 146 ? 2.67 15.539 12.719 1 98.81 146 THR B N 1
ATOM 3591 C CA . THR B 1 146 ? 2.629 17 12.727 1 98.81 146 THR B CA 1
ATOM 3592 C C . THR B 1 146 ? 4.035 17.578 12.844 1 98.81 146 THR B C 1
ATOM 3594 O O . THR B 1 146 ? 4.812 17.172 13.711 1 98.81 146 THR B O 1
ATOM 3597 N N . THR B 1 147 ? 4.379 18.5 11.922 1 98.81 147 THR B N 1
ATOM 3598 C CA . THR B 1 147 ? 5.746 19.016 11.844 1 98.81 147 THR B CA 1
ATOM 3599 C C . THR B 1 147 ? 5.766 20.531 11.961 1 98.81 147 THR B C 1
ATOM 3601 O O . THR B 1 147 ? 4.914 21.219 11.383 1 98.81 147 THR B O 1
ATOM 3604 N N . PHE B 1 148 ? 6.699 21.031 12.719 1 98.75 148 PHE B N 1
ATOM 3605 C CA . PHE B 1 148 ? 6.797 22.484 12.867 1 98.75 148 PHE B CA 1
ATOM 3606 C C . PHE B 1 148 ? 8.227 22.906 13.195 1 98.75 148 PHE B C 1
ATOM 3608 O O . PHE B 1 148 ? 9.062 22.062 13.516 1 98.75 148 PHE B O 1
ATOM 3615 N N . ALA B 1 149 ? 8.477 24.172 13.023 1 98.38 149 ALA B N 1
ATOM 3616 C CA . ALA B 1 149 ? 9.773 24.766 13.344 1 98.38 149 ALA B CA 1
ATOM 3617 C C . ALA B 1 149 ? 9.656 26.281 13.516 1 98.38 149 ALA B C 1
ATOM 3619 O O . ALA B 1 149 ? 8.797 26.922 12.898 1 98.38 149 ALA B O 1
ATOM 3620 N N . GLU B 1 150 ? 10.547 26.812 14.367 1 98.19 150 GLU B N 1
ATOM 3621 C CA . GLU B 1 150 ? 10.75 28.25 14.289 1 98.19 150 GLU B CA 1
ATOM 3622 C C . GLU B 1 150 ? 11.281 28.672 12.922 1 98.19 150 GLU B C 1
ATOM 3624 O O . GLU B 1 150 ? 12.031 27.922 12.289 1 98.19 150 GLU B O 1
ATOM 3629 N N . ILE B 1 151 ? 10.875 29.859 12.562 1 97.5 151 ILE B N 1
ATOM 3630 C CA . ILE B 1 151 ? 11.375 30.375 11.289 1 97.5 151 ILE B CA 1
ATOM 3631 C C . ILE B 1 151 ? 12.898 30.375 11.297 1 97.5 151 ILE B C 1
ATOM 3633 O O . ILE B 1 151 ? 13.531 30.047 10.281 1 97.5 151 ILE B O 1
ATOM 3637 N N . SER B 1 152 ? 13.539 30.594 12.453 1 95.5 152 SER B N 1
ATOM 3638 C CA . SER B 1 152 ? 14.992 30.625 12.586 1 95.5 152 SER B CA 1
ATOM 3639 C C . SER B 1 152 ? 15.578 29.219 12.594 1 95.5 152 SER B C 1
ATOM 3641 O O . SER B 1 152 ? 16.781 29.031 12.398 1 95.5 152 SER B O 1
ATOM 3643 N N . GLY B 1 153 ? 14.75 28.266 12.906 1 95.88 153 GLY B N 1
ATOM 3644 C CA . GLY B 1 153 ? 15.234 26.891 13.047 1 95.88 153 GLY B CA 1
ATOM 3645 C C . GLY B 1 153 ? 15.688 26.562 14.453 1 95.88 153 GLY B C 1
ATOM 3646 O O . GLY B 1 153 ? 15.969 25.406 14.773 1 95.88 153 GLY B O 1
ATOM 3647 N N . ASN B 1 154 ? 15.625 27.516 15.328 1 94.94 154 ASN B N 1
ATOM 3648 C CA . ASN B 1 154 ? 16.094 27.344 16.688 1 94.94 154 ASN B CA 1
ATOM 3649 C C . ASN B 1 154 ? 14.984 26.844 17.609 1 94.94 154 ASN B C 1
ATOM 3651 O O . ASN B 1 154 ? 13.805 26.984 17.297 1 94.94 154 ASN B O 1
ATOM 3655 N N . LYS B 1 155 ? 15.438 26.266 18.719 1 95.12 155 LYS B N 1
ATOM 3656 C CA . LYS B 1 155 ? 14.484 25.906 19.766 1 95.12 155 LYS B CA 1
ATOM 3657 C C . LYS B 1 155 ? 13.984 27.141 20.5 1 95.12 155 LYS B C 1
ATOM 3659 O O . LYS B 1 155 ? 14.719 28.125 20.641 1 95.12 155 LYS B O 1
ATOM 3664 N N . SER B 1 156 ? 12.766 27.094 20.875 1 97.25 156 SER B N 1
ATOM 3665 C CA . SER B 1 156 ? 12.172 28.188 21.625 1 97.25 156 SER B CA 1
ATOM 3666 C C . SER B 1 156 ? 11.195 27.672 22.672 1 97.25 156 SER B C 1
ATOM 3668 O O . SER B 1 156 ? 10.844 26.484 22.672 1 97.25 156 SER B O 1
ATOM 3670 N N . GLU B 1 157 ? 10.812 28.531 23.531 1 97.25 157 GLU B N 1
ATOM 3671 C CA . GLU B 1 157 ? 9.852 28.172 24.578 1 97.25 157 GLU B CA 1
ATOM 3672 C C . GLU B 1 157 ? 8.5 27.812 23.953 1 97.25 157 GLU B C 1
ATOM 3674 O O . GLU B 1 157 ? 7.84 26.875 24.422 1 97.25 157 GLU B O 1
ATOM 3679 N N . ARG B 1 158 ? 8.094 28.516 22.938 1 97 158 ARG B N 1
ATOM 3680 C CA . ARG B 1 158 ? 6.777 28.203 22.391 1 97 158 ARG B CA 1
ATOM 3681 C C . ARG B 1 158 ? 6.797 26.875 21.641 1 97 158 ARG B C 1
ATOM 3683 O O . ARG B 1 158 ? 5.801 26.156 21.641 1 97 158 ARG B O 1
ATOM 3690 N N . THR B 1 159 ? 7.941 26.531 20.969 1 98.19 159 THR B N 1
ATOM 3691 C CA . THR B 1 159 ? 7.996 25.219 20.328 1 98.19 159 THR B CA 1
ATOM 3692 C C . THR B 1 159 ? 7.973 24.109 21.375 1 98.19 159 THR B C 1
ATOM 3694 O O . THR B 1 159 ? 7.406 23.031 21.141 1 98.19 159 THR B O 1
ATOM 3697 N N . LYS B 1 160 ? 8.602 24.344 22.484 1 98.19 160 LYS B N 1
ATOM 3698 C CA . LYS B 1 160 ? 8.539 23.391 23.578 1 98.19 160 LYS B CA 1
ATOM 3699 C C . LYS B 1 160 ? 7.105 23.234 24.094 1 98.19 160 LYS B C 1
ATOM 3701 O O . LYS B 1 160 ? 6.629 22.109 24.281 1 98.19 160 LYS B O 1
ATOM 3706 N N . GLN B 1 161 ? 6.488 24.328 24.297 1 98.19 161 GLN B N 1
ATOM 3707 C CA . GLN B 1 161 ? 5.109 24.312 24.781 1 98.19 161 GLN B CA 1
ATOM 3708 C C . GLN B 1 161 ? 4.191 23.625 23.766 1 98.19 161 GLN B C 1
ATOM 3710 O O . GLN B 1 161 ? 3.316 22.844 24.156 1 98.19 161 GLN B O 1
ATOM 3715 N N . PHE B 1 162 ? 4.387 23.922 22.531 1 98.38 162 PHE B N 1
ATOM 3716 C CA . PHE B 1 162 ? 3.561 23.328 21.484 1 98.38 162 PHE B CA 1
ATOM 3717 C C . PHE B 1 162 ? 3.764 21.812 21.438 1 98.38 162 PHE B C 1
ATOM 3719 O O . PHE B 1 162 ? 2.803 21.062 21.281 1 98.38 162 PHE B O 1
ATOM 3726 N N . SER B 1 163 ? 4.988 21.344 21.594 1 98.38 163 SER B N 1
ATOM 3727 C CA . SER B 1 163 ? 5.273 19.922 21.656 1 98.38 163 SER B CA 1
ATOM 3728 C C . SER B 1 163 ? 4.555 19.266 22.828 1 98.38 163 SER B C 1
ATOM 3730 O O . SER B 1 163 ? 4.051 18.141 22.719 1 98.38 163 SER B O 1
ATOM 3732 N N . GLU B 1 164 ? 4.496 19.906 23.859 1 98.06 164 GLU B N 1
ATOM 3733 C CA . GLU B 1 164 ? 3.881 19.359 25.062 1 98.06 164 GLU B CA 1
ATOM 3734 C C . GLU B 1 164 ? 2.379 19.172 24.891 1 98.06 164 GLU B C 1
ATOM 3736 O O . GLU B 1 164 ? 1.82 18.156 25.312 1 98.06 164 GLU B O 1
ATOM 3741 N N . ILE B 1 165 ? 1.771 20.141 24.297 1 97.88 165 ILE B N 1
ATOM 3742 C CA . ILE B 1 165 ? 0.327 20.016 24.125 1 97.88 165 ILE B CA 1
ATOM 3743 C C . ILE B 1 165 ? 0.016 18.906 23.109 1 97.88 165 ILE B C 1
ATOM 3745 O O . ILE B 1 165 ? -0.96 18.172 23.266 1 97.88 165 ILE B O 1
ATOM 3749 N N . LEU B 1 166 ? 0.836 18.781 22.047 1 98.75 166 LEU B N 1
ATOM 3750 C CA . LEU B 1 166 ? 0.651 17.688 21.094 1 98.75 166 LEU B CA 1
ATOM 3751 C C . LEU B 1 166 ? 0.85 16.328 21.766 1 98.75 166 LEU B C 1
ATOM 3753 O O . LEU B 1 166 ? 0.064 15.414 21.547 1 98.75 166 LEU B O 1
ATOM 3757 N N . ARG B 1 167 ? 1.863 16.266 22.562 1 98.31 167 ARG B N 1
ATOM 3758 C CA . ARG B 1 167 ? 2.148 15.031 23.281 1 98.31 167 ARG B CA 1
ATOM 3759 C C . ARG B 1 167 ? 0.99 14.656 24.203 1 98.31 167 ARG B C 1
ATOM 3761 O O . ARG B 1 167 ? 0.555 13.5 24.219 1 98.31 167 ARG B O 1
ATOM 3768 N N . HIS B 1 168 ? 0.512 15.617 24.938 1 98.38 168 HIS B N 1
ATOM 3769 C CA . HIS B 1 168 ? -0.584 15.383 25.859 1 98.38 168 HIS B CA 1
ATOM 3770 C C . HIS B 1 168 ? -1.854 14.961 25.125 1 98.38 168 HIS B C 1
ATOM 3772 O O . HIS B 1 168 ? -2.637 14.156 25.641 1 98.38 168 HIS B O 1
ATOM 3778 N N . ALA B 1 169 ? -2.01 15.516 23.953 1 98.44 169 ALA B N 1
ATOM 3779 C CA . ALA B 1 169 ? -3.186 15.195 23.156 1 98.44 169 ALA B CA 1
ATOM 3780 C C . ALA B 1 169 ? -2.963 13.922 22.344 1 98.44 169 ALA B C 1
ATOM 3782 O O . ALA B 1 169 ? -3.814 13.539 21.531 1 98.44 169 ALA B O 1
ATOM 3783 N N . HIS B 1 170 ? -1.796 13.305 22.438 1 97.81 170 HIS B N 1
ATOM 3784 C CA . HIS B 1 170 ? -1.424 12.078 21.734 1 97.81 170 HIS B CA 1
ATOM 3785 C C . HIS B 1 170 ? -1.415 12.289 20.219 1 97.81 170 HIS B C 1
ATOM 3787 O O . HIS B 1 170 ? -1.894 11.438 19.469 1 97.81 170 HIS B O 1
ATOM 3793 N N . ILE B 1 171 ? -0.979 13.438 19.812 1 98.56 171 ILE B N 1
ATOM 3794 C CA . ILE B 1 171 ? -0.758 13.758 18.406 1 98.56 171 ILE B CA 1
ATOM 3795 C C . ILE B 1 171 ? 0.722 13.602 18.062 1 98.56 171 ILE B C 1
ATOM 3797 O O . ILE B 1 171 ? 1.57 14.305 18.625 1 98.56 171 ILE B O 1
ATOM 3801 N N . PRO B 1 172 ? 1.027 12.648 17.172 1 98.31 172 PRO B N 1
ATOM 3802 C CA . PRO B 1 172 ? 2.432 12.523 16.766 1 98.31 172 PRO B CA 1
ATOM 3803 C C . PRO B 1 172 ? 2.996 13.82 16.188 1 98.31 172 PRO B C 1
ATOM 3805 O O . PRO B 1 172 ? 2.314 14.508 15.43 1 98.31 172 PRO B O 1
ATOM 3808 N N . TYR B 1 173 ? 4.246 14.141 16.594 1 98.44 173 TYR B N 1
ATOM 3809 C CA . TYR B 1 173 ? 4.824 15.391 16.125 1 98.44 173 TYR B CA 1
ATOM 3810 C C . TYR B 1 173 ? 6.332 15.266 15.945 1 98.44 173 TYR B C 1
ATOM 3812 O O . TYR B 1 173 ? 6.938 14.297 16.422 1 98.44 173 TYR B O 1
ATOM 3820 N N . GLN B 1 174 ? 6.922 16.203 15.211 1 97.94 174 GLN B N 1
ATOM 3821 C CA . GLN B 1 174 ? 8.367 16.344 15.07 1 97.94 174 GLN B CA 1
ATOM 3822 C C . GLN B 1 174 ? 8.758 17.797 14.875 1 97.94 174 GLN B C 1
ATOM 3824 O O . GLN B 1 174 ? 7.996 18.578 14.297 1 97.94 174 GLN B O 1
ATOM 3829 N N . LYS B 1 175 ? 9.891 18.141 15.375 1 97.81 175 LYS B N 1
ATOM 3830 C CA . LYS B 1 175 ? 10.5 19.438 15.133 1 97.81 175 LYS B CA 1
ATOM 3831 C C . LYS B 1 175 ? 11.625 19.328 14.102 1 97.81 175 LYS B C 1
ATOM 3833 O O . LYS B 1 175 ? 12.414 18.391 14.133 1 97.81 175 LYS B O 1
ATOM 3838 N N . VAL B 1 176 ? 11.539 20.203 13.172 1 97.75 176 VAL B N 1
ATOM 3839 C CA . VAL B 1 176 ? 12.625 20.281 12.195 1 97.75 176 VAL B CA 1
ATOM 3840 C C . VAL B 1 176 ? 13.336 21.625 12.32 1 97.75 176 VAL B C 1
ATOM 3842 O O . VAL B 1 176 ? 12.906 22.484 13.086 1 97.75 176 VAL B O 1
ATOM 3845 N N . THR B 1 177 ? 14.438 21.797 11.602 1 97.12 177 THR B N 1
ATOM 3846 C CA . THR B 1 177 ? 15.211 23.016 11.719 1 97.12 177 THR B CA 1
ATOM 3847 C C . THR B 1 177 ? 14.891 23.984 10.57 1 97.12 177 THR B C 1
ATOM 3849 O O . THR B 1 177 ? 15.125 25.188 10.68 1 97.12 177 THR B O 1
ATOM 3852 N N . ASP B 1 178 ? 14.414 23.438 9.523 1 97.44 178 ASP B N 1
ATOM 3853 C CA . ASP B 1 178 ? 14.086 24.203 8.328 1 97.44 178 ASP B CA 1
ATOM 3854 C C . ASP B 1 178 ? 12.719 23.812 7.781 1 97.44 178 ASP B C 1
ATOM 3856 O O . ASP B 1 178 ? 12.617 22.953 6.902 1 97.44 178 ASP B O 1
ATOM 3860 N N . MET B 1 179 ? 11.727 24.562 8.211 1 98 179 MET B N 1
ATOM 3861 C CA . MET B 1 179 ? 10.359 24.219 7.836 1 98 179 MET B CA 1
ATOM 3862 C C . MET B 1 179 ? 10.109 24.516 6.359 1 98 179 MET B C 1
ATOM 3864 O O . MET B 1 179 ? 9.344 23.812 5.699 1 98 179 MET B O 1
ATOM 3868 N N . HIS B 1 180 ? 10.719 25.516 5.863 1 97.5 180 HIS B N 1
ATOM 3869 C CA . HIS B 1 180 ? 10.516 25.859 4.457 1 97.5 180 HIS B CA 1
ATOM 3870 C C . HIS B 1 180 ? 11.008 24.734 3.547 1 97.5 180 HIS B C 1
ATOM 3872 O O . HIS B 1 180 ? 10.336 24.391 2.578 1 97.5 180 HIS B O 1
ATOM 3878 N N . LEU B 1 181 ? 12.203 24.219 3.857 1 97.75 181 LEU B N 1
ATOM 3879 C CA . LEU B 1 181 ? 12.703 23.078 3.1 1 97.75 181 LEU B CA 1
ATOM 3880 C C . LEU B 1 181 ? 11.766 21.891 3.221 1 97.75 181 LEU B C 1
ATOM 3882 O O . LEU B 1 181 ? 11.5 21.203 2.232 1 97.75 181 LEU B O 1
ATOM 3886 N N . TRP B 1 182 ? 11.297 21.656 4.406 1 98.31 182 TRP B N 1
ATOM 3887 C CA . TRP B 1 182 ? 10.352 20.562 4.633 1 98.31 182 TRP B CA 1
ATOM 3888 C C . TRP B 1 182 ? 9.117 20.719 3.754 1 98.31 182 TRP B C 1
ATOM 3890 O O . TRP B 1 182 ? 8.68 19.766 3.109 1 98.31 182 TRP B O 1
ATOM 3900 N N . GLN B 1 183 ? 8.586 21.891 3.725 1 98.25 183 GLN B N 1
ATOM 3901 C CA . GLN B 1 183 ? 7.387 22.156 2.947 1 98.25 183 GLN B CA 1
ATOM 3902 C C . GLN B 1 183 ? 7.652 22.016 1.452 1 98.25 183 GLN B C 1
ATOM 3904 O O . GLN B 1 183 ? 6.805 21.516 0.713 1 98.25 183 GLN B O 1
ATOM 3909 N N . LEU B 1 184 ? 8.789 22.453 1.07 1 97.88 184 LEU B N 1
ATOM 3910 C CA . LEU B 1 184 ? 9.18 22.312 -0.328 1 97.88 184 LEU B CA 1
ATOM 3911 C C . LEU B 1 184 ? 9.25 20.844 -0.724 1 97.88 184 LEU B C 1
ATOM 3913 O O . LEU B 1 184 ? 8.734 20.453 -1.777 1 97.88 184 LEU B O 1
ATOM 3917 N N . CYS B 1 185 ? 9.875 20.062 0.097 1 98.56 185 CYS B N 1
ATOM 3918 C CA . CYS B 1 185 ? 9.977 18.625 -0.155 1 98.56 185 CYS B CA 1
ATOM 3919 C C . CYS B 1 185 ? 8.602 17.969 -0.137 1 98.56 185 CYS B C 1
ATOM 3921 O O . CYS B 1 185 ? 8.336 17.062 -0.931 1 98.56 185 CYS B O 1
ATOM 3923 N N . HIS B 1 186 ? 7.785 18.406 0.752 1 98.56 186 HIS B N 1
ATOM 3924 C CA . HIS B 1 186 ? 6.43 17.875 0.797 1 98.56 186 HIS B CA 1
ATOM 3925 C C . HIS B 1 186 ? 5.684 18.156 -0.501 1 98.56 186 HIS B C 1
ATOM 3927 O O . HIS B 1 186 ? 4.945 17.312 -1.001 1 98.56 186 HIS B O 1
ATOM 3933 N N . LEU B 1 187 ? 5.855 19.328 -1.02 1 98.38 187 LEU B N 1
ATOM 3934 C CA . LEU B 1 187 ? 5.211 19.672 -2.281 1 98.38 187 LEU B CA 1
ATOM 3935 C C . LEU B 1 187 ? 5.73 18.797 -3.416 1 98.38 187 LEU B C 1
ATOM 3937 O O . LEU B 1 187 ? 4.961 18.391 -4.289 1 98.38 187 LEU B O 1
ATOM 3941 N N . ALA B 1 188 ? 7.02 18.547 -3.389 1 98.69 188 ALA B N 1
ATOM 3942 C CA . ALA B 1 188 ? 7.641 17.703 -4.41 1 98.69 188 ALA B CA 1
ATOM 3943 C C . ALA B 1 188 ? 6.984 16.328 -4.457 1 98.69 188 ALA B C 1
ATOM 3945 O O . ALA B 1 188 ? 7 15.648 -5.492 1 98.69 188 ALA B O 1
ATOM 3946 N N . MET B 1 189 ? 6.43 15.914 -3.354 1 98.56 189 MET B N 1
ATOM 3947 C CA . MET B 1 189 ? 5.793 14.602 -3.242 1 98.56 189 MET B CA 1
ATOM 3948 C C . MET B 1 189 ? 4.305 14.688 -3.574 1 98.56 189 MET B C 1
ATOM 3950 O O . MET B 1 189 ? 3.805 13.93 -4.402 1 98.56 189 MET B O 1
ATOM 3954 N N . VAL B 1 190 ? 3.553 15.664 -3.018 1 98.25 190 VAL B N 1
ATOM 3955 C CA . VAL B 1 190 ? 2.094 15.641 -3.045 1 98.25 190 VAL B CA 1
ATOM 3956 C C . VAL B 1 190 ? 1.595 16.141 -4.395 1 98.25 190 VAL B C 1
ATOM 3958 O O . VAL B 1 190 ? 0.522 15.75 -4.855 1 98.25 190 VAL B O 1
ATOM 3961 N N . VAL B 1 191 ? 2.359 17 -5.051 1 98.5 191 VAL B N 1
ATOM 3962 C CA . VAL B 1 191 ? 1.914 17.578 -6.316 1 98.5 191 VAL B CA 1
ATOM 3963 C C . VAL B 1 191 ? 1.813 16.484 -7.379 1 98.5 191 VAL B C 1
ATOM 3965 O O . VAL B 1 191 ? 0.755 16.281 -7.98 1 98.5 191 VAL B O 1
ATOM 3968 N N . PRO B 1 192 ? 2.887 15.688 -7.602 1 98.75 192 PRO B N 1
ATOM 3969 C CA . PRO B 1 192 ? 2.74 14.609 -8.586 1 98.75 192 PRO B CA 1
ATOM 3970 C C . PRO B 1 192 ? 1.677 13.594 -8.188 1 98.75 192 PRO B C 1
ATOM 3972 O O . PRO B 1 192 ? 1.028 13 -9.062 1 98.75 192 PRO B O 1
ATOM 3975 N N . ILE B 1 193 ? 1.541 13.344 -6.941 1 98.69 193 ILE B N 1
ATOM 3976 C CA . ILE B 1 193 ? 0.533 12.398 -6.473 1 98.69 193 ILE B CA 1
ATOM 3977 C C . ILE B 1 193 ? -0.86 12.914 -6.824 1 98.69 193 ILE B C 1
ATOM 3979 O O . ILE B 1 193 ? -1.688 12.172 -7.355 1 98.69 193 ILE B O 1
ATOM 3983 N N . ALA B 1 194 ? -1.127 14.172 -6.57 1 98.69 194 ALA B N 1
ATOM 3984 C CA . ALA B 1 194 ? -2.414 14.766 -6.934 1 98.69 194 ALA B CA 1
ATOM 3985 C C . ALA B 1 194 ? -2.613 14.766 -8.445 1 98.69 194 ALA B C 1
ATOM 3987 O O . ALA B 1 194 ? -3.707 14.477 -8.93 1 98.69 194 ALA B O 1
ATOM 3988 N N . ASP B 1 195 ? -1.573 15.07 -9.18 1 98.69 195 ASP B N 1
ATOM 3989 C CA . ASP B 1 195 ? -1.632 15.07 -10.641 1 98.69 195 ASP B CA 1
ATOM 3990 C C . ASP B 1 195 ? -2.086 13.711 -11.18 1 98.69 195 ASP B C 1
ATOM 3992 O O . ASP B 1 195 ? -2.803 13.641 -12.18 1 98.69 195 ASP B O 1
ATOM 3996 N N . ALA B 1 196 ? -1.657 12.648 -10.562 1 98.75 196 ALA B N 1
ATOM 3997 C CA . ALA B 1 196 ? -2.016 11.305 -10.992 1 98.75 196 ALA B CA 1
ATOM 3998 C C . ALA B 1 196 ? -3.527 11.094 -10.953 1 98.75 196 ALA B C 1
ATOM 4000 O O . ALA B 1 196 ? -4.102 10.5 -11.867 1 98.75 196 ALA B O 1
ATOM 4001 N N . TYR B 1 197 ? -4.152 11.594 -9.883 1 98.62 197 TYR B N 1
ATOM 4002 C CA . TYR B 1 197 ? -5.602 11.492 -9.789 1 98.62 197 TYR B CA 1
ATOM 4003 C C . TYR B 1 197 ? -6.285 12.266 -10.906 1 98.62 197 TYR B C 1
ATOM 4005 O O . TYR B 1 197 ? -7.27 11.797 -11.484 1 98.62 197 TYR B O 1
ATOM 4013 N N . TYR B 1 198 ? -5.754 13.461 -11.234 1 98.31 198 TYR B N 1
ATOM 4014 C CA . TYR B 1 198 ? -6.398 14.359 -12.18 1 98.31 198 TYR B CA 1
ATOM 4015 C C . TYR B 1 198 ? -6.176 13.883 -13.617 1 98.31 198 TYR B C 1
ATOM 4017 O O . TYR B 1 198 ? -6.938 14.242 -14.516 1 98.31 198 TYR B O 1
ATOM 4025 N N . GLU B 1 199 ? -5.152 13.109 -13.844 1 97.94 199 GLU B N 1
ATOM 4026 C CA . GLU B 1 199 ? -4.848 12.594 -15.172 1 97.94 199 GLU B CA 1
ATOM 4027 C C . GLU B 1 199 ? -5.723 11.391 -15.516 1 97.94 199 GLU B C 1
ATOM 4029 O O . GLU B 1 199 ? -5.859 11.031 -16.688 1 97.94 199 GLU B O 1
ATOM 4034 N N . SER B 1 200 ? -6.293 10.789 -14.578 1 97.81 200 SER B N 1
ATOM 4035 C CA . SER B 1 200 ? -7.055 9.555 -14.773 1 97.81 200 SER B CA 1
ATOM 4036 C C . SER B 1 200 ? -8.516 9.852 -15.078 1 97.81 200 SER B C 1
ATOM 4038 O O . SER B 1 200 ? -9.094 10.789 -14.523 1 97.81 200 SER B O 1
ATOM 4040 N N . ASP B 1 201 ? -9.117 9.031 -15.906 1 96.5 201 ASP B N 1
ATOM 4041 C CA . ASP B 1 201 ? -10.555 9.102 -16.156 1 96.5 201 ASP B CA 1
ATOM 4042 C C . ASP B 1 201 ? -11.344 8.484 -15 1 96.5 201 ASP B C 1
ATOM 4044 O O . ASP B 1 201 ? -12.547 8.727 -14.867 1 96.5 201 ASP B O 1
ATOM 4048 N N . ASP B 1 202 ? -10.664 7.688 -14.211 1 96.25 202 ASP B N 1
ATOM 4049 C CA . ASP B 1 202 ? -11.227 7.059 -13.016 1 96.25 202 ASP B CA 1
ATOM 4050 C C . ASP B 1 202 ? -10.289 7.207 -11.82 1 96.25 202 ASP B C 1
ATOM 4052 O O . ASP B 1 202 ? -9.664 6.238 -11.398 1 96.25 202 ASP B O 1
ATOM 4056 N N . PRO B 1 203 ? -10.297 8.352 -11.148 1 97.31 203 PRO B N 1
ATOM 4057 C CA . PRO B 1 203 ? -9.32 8.664 -10.102 1 97.31 203 PRO B CA 1
ATOM 4058 C C . PRO B 1 203 ? -9.352 7.672 -8.945 1 97.31 203 PRO B C 1
ATOM 4060 O O . PRO B 1 203 ? -8.32 7.402 -8.32 1 97.31 203 PRO B O 1
ATOM 4063 N N . GLU B 1 204 ? -10.523 7.141 -8.68 1 95.44 204 GLU B N 1
ATOM 4064 C CA . GLU B 1 204 ? -10.68 6.219 -7.551 1 95.44 204 GLU B CA 1
ATOM 4065 C C . GLU B 1 204 ? -9.914 4.922 -7.789 1 95.44 204 GLU B C 1
ATOM 4067 O O . GLU B 1 204 ? -9.578 4.211 -6.844 1 95.44 204 GLU B O 1
ATOM 4072 N N . LYS B 1 205 ? -9.633 4.555 -9.031 1 95.69 205 LYS B N 1
ATOM 4073 C CA . LYS B 1 205 ? -8.961 3.307 -9.391 1 95.69 205 LYS B CA 1
ATOM 4074 C C . LYS B 1 205 ? -7.672 3.574 -10.156 1 95.69 205 LYS B C 1
ATOM 4076 O O . LYS B 1 205 ? -7.273 2.775 -11.008 1 95.69 205 LYS B O 1
ATOM 4081 N N . VAL B 1 206 ? -7.07 4.703 -9.906 1 97.81 206 VAL B N 1
ATOM 4082 C CA . VAL B 1 206 ? -5.914 5.125 -10.68 1 97.81 206 VAL B CA 1
ATOM 4083 C C . VAL B 1 206 ? -4.75 4.164 -10.453 1 97.81 206 VAL B C 1
ATOM 4085 O O . VAL B 1 206 ? -3.854 4.051 -11.289 1 97.81 206 VAL B O 1
ATOM 4088 N N . GLU B 1 207 ? -4.766 3.428 -9.32 1 96.81 207 GLU B N 1
ATOM 4089 C CA . GLU B 1 207 ? -3.689 2.494 -8.992 1 96.81 207 GLU B CA 1
ATOM 4090 C C . GLU B 1 207 ? -3.551 1.418 -10.07 1 96.81 207 GLU B C 1
ATOM 4092 O O . GLU B 1 207 ? -2.498 0.788 -10.188 1 96.81 207 GLU B O 1
ATOM 4097 N N . LYS B 1 208 ? -4.574 1.211 -10.906 1 94.31 208 LYS B N 1
ATOM 4098 C CA . LYS B 1 208 ? -4.57 0.181 -11.938 1 94.31 208 LYS B CA 1
ATOM 4099 C C . LYS B 1 208 ? -3.971 0.712 -13.242 1 94.31 208 LYS B C 1
ATOM 4101 O O . LYS B 1 208 ? -3.689 -0.059 -14.156 1 94.31 208 LYS B O 1
ATOM 4106 N N . GLU B 1 209 ? -3.828 2.02 -13.312 1 96.75 209 GLU B N 1
ATOM 4107 C CA . GLU B 1 209 ? -3.264 2.635 -14.516 1 96.75 209 GLU B CA 1
ATOM 4108 C C . GLU B 1 209 ? -1.746 2.75 -14.414 1 96.75 209 GLU B C 1
ATOM 4110 O O . GLU B 1 209 ? -1.22 3.818 -14.086 1 96.75 209 GLU B O 1
ATOM 4115 N N . TRP B 1 210 ? -1.059 1.83 -14.914 1 95.44 210 TRP B N 1
ATOM 4116 C CA . TRP B 1 210 ? 0.375 1.668 -14.695 1 95.44 210 TRP B CA 1
ATOM 4117 C C . TRP B 1 210 ? 1.161 2.777 -15.383 1 95.44 210 TRP B C 1
ATOM 4119 O O . TRP B 1 210 ? 2.207 3.207 -14.891 1 95.44 210 TRP B O 1
ATOM 4129 N N . LYS B 1 211 ? 0.69 3.141 -16.516 1 97.25 211 LYS B N 1
ATOM 4130 C CA . LYS B 1 211 ? 1.363 4.234 -17.219 1 97.25 211 LYS B CA 1
ATOM 4131 C C . LYS B 1 211 ? 1.38 5.5 -16.359 1 97.25 211 LYS B C 1
ATOM 4133 O O . LYS B 1 211 ? 2.398 6.188 -16.281 1 97.25 211 LYS B O 1
ATOM 4138 N N . ILE B 1 212 ? 0.216 5.809 -15.719 1 98.56 212 ILE B N 1
ATOM 4139 C CA . ILE B 1 212 ? 0.124 6.977 -14.844 1 98.56 212 ILE B CA 1
ATOM 4140 C C . ILE B 1 212 ? 1.012 6.777 -13.617 1 98.56 212 ILE B C 1
ATOM 4142 O O . ILE B 1 212 ? 1.704 7.703 -13.195 1 98.56 212 ILE B O 1
ATOM 4146 N N . MET B 1 213 ? 1.018 5.543 -13.039 1 98.44 213 MET B N 1
ATOM 4147 C CA . MET B 1 213 ? 1.855 5.242 -11.875 1 98.44 213 MET B CA 1
ATOM 4148 C C . MET B 1 213 ? 3.332 5.418 -12.219 1 98.44 213 MET B C 1
ATOM 4150 O O . MET B 1 213 ? 4.09 5.996 -11.43 1 98.44 213 MET B O 1
ATOM 4154 N N . ARG B 1 214 ? 3.736 4.941 -13.383 1 98.12 214 ARG B N 1
ATOM 4155 C CA . ARG B 1 214 ? 5.129 5.062 -13.805 1 98.12 214 ARG B CA 1
ATOM 4156 C C . ARG B 1 214 ? 5.504 6.523 -14.031 1 98.12 214 ARG B C 1
ATOM 4158 O O . ARG B 1 214 ? 6.578 6.965 -13.609 1 98.12 214 ARG B O 1
ATOM 4165 N N . LYS B 1 215 ? 4.648 7.223 -14.703 1 98.69 215 LYS B N 1
ATOM 4166 C CA . LYS B 1 215 ? 4.871 8.648 -14.93 1 98.69 215 LYS B CA 1
ATOM 4167 C C . LYS B 1 215 ? 5.016 9.398 -13.609 1 98.69 215 LYS B C 1
ATOM 4169 O O . LYS B 1 215 ? 5.871 10.273 -13.477 1 98.69 215 LYS B O 1
ATOM 4174 N N . THR B 1 216 ? 4.152 9.102 -12.672 1 98.88 216 THR B N 1
ATOM 4175 C CA . THR B 1 216 ? 4.215 9.727 -11.359 1 98.88 216 THR B CA 1
ATOM 4176 C C . THR B 1 216 ? 5.539 9.398 -10.664 1 98.88 216 THR B C 1
ATOM 4178 O O . THR B 1 216 ? 6.164 10.281 -10.062 1 98.88 216 THR B O 1
ATOM 4181 N N . ALA B 1 217 ? 5.965 8.148 -10.773 1 98.62 217 ALA B N 1
ATOM 4182 C CA . ALA B 1 217 ? 7.25 7.738 -10.211 1 98.62 217 ALA B CA 1
ATOM 4183 C C . ALA B 1 217 ? 8.398 8.531 -10.82 1 98.62 217 ALA B C 1
ATOM 4185 O O . ALA B 1 217 ? 9.297 8.977 -10.109 1 98.62 217 ALA B O 1
ATOM 4186 N N . GLU B 1 218 ? 8.367 8.703 -12.07 1 98.81 218 GLU B N 1
ATOM 4187 C CA . GLU B 1 218 ? 9.398 9.469 -12.773 1 98.81 218 GLU B CA 1
ATOM 4188 C C . GLU B 1 218 ? 9.43 10.914 -12.289 1 98.81 218 GLU B C 1
ATOM 4190 O O . GLU B 1 218 ? 10.5 11.492 -12.102 1 98.81 218 GLU B O 1
ATOM 4195 N N . ARG B 1 219 ? 8.242 11.469 -12.141 1 98.75 219 ARG B N 1
ATOM 4196 C CA . ARG B 1 219 ? 8.148 12.852 -11.672 1 98.75 219 ARG B CA 1
ATOM 4197 C C . ARG B 1 219 ? 8.688 12.992 -10.258 1 98.75 219 ARG B C 1
ATOM 4199 O O . ARG B 1 219 ? 9.398 13.953 -9.953 1 98.75 219 ARG B O 1
ATOM 4206 N N . LEU B 1 220 ? 8.336 12.055 -9.406 1 98.81 220 LEU B N 1
ATOM 4207 C CA . LEU B 1 220 ? 8.859 12.07 -8.047 1 98.81 220 LEU B CA 1
ATOM 4208 C C . LEU B 1 220 ? 10.383 12.016 -8.047 1 98.81 220 LEU B C 1
ATOM 4210 O O . LEU B 1 220 ? 11.039 12.812 -7.371 1 98.81 220 LEU B O 1
ATOM 4214 N N . LYS B 1 221 ? 10.914 11.094 -8.805 1 98.44 221 LYS B N 1
ATOM 4215 C CA . LYS B 1 221 ? 12.367 10.953 -8.891 1 98.44 221 LYS B CA 1
ATOM 4216 C C . LYS B 1 221 ? 13.016 12.234 -9.398 1 98.44 221 LYS B C 1
ATOM 4218 O O . LYS B 1 221 ? 14.016 12.695 -8.828 1 98.44 221 LYS B O 1
ATOM 4223 N N . ARG B 1 222 ? 12.445 12.797 -10.398 1 98.38 222 ARG B N 1
ATOM 4224 C CA . ARG B 1 222 ? 12.953 14.039 -10.969 1 98.38 222 ARG B CA 1
ATOM 4225 C C . ARG B 1 222 ? 12.922 15.164 -9.938 1 98.38 222 ARG B C 1
ATOM 4227 O O . ARG B 1 222 ? 13.914 15.875 -9.758 1 98.38 222 ARG B O 1
ATOM 4234 N N . ASN B 1 223 ? 11.758 15.359 -9.281 1 98.69 223 ASN B N 1
ATOM 4235 C CA . ASN B 1 223 ? 11.578 16.438 -8.312 1 98.69 223 ASN B CA 1
ATOM 4236 C C . ASN B 1 223 ? 12.586 16.344 -7.168 1 98.69 223 ASN B C 1
ATOM 4238 O O . ASN B 1 223 ? 13.211 17.328 -6.797 1 98.69 223 ASN B O 1
ATOM 4242 N N . PHE B 1 224 ? 12.789 15.141 -6.664 1 98.62 224 PHE B N 1
ATOM 4243 C CA . PHE B 1 224 ? 13.625 14.992 -5.48 1 98.62 224 PHE B CA 1
ATOM 4244 C C . PHE B 1 224 ? 15.102 15.023 -5.848 1 98.62 224 PHE B C 1
ATOM 4246 O O . PHE B 1 224 ? 15.93 15.508 -5.074 1 98.62 224 PHE B O 1
ATOM 4253 N N . ASN B 1 225 ? 15.453 14.508 -7.035 1 98.12 225 ASN B N 1
ATOM 4254 C CA . ASN B 1 225 ? 16.828 14.695 -7.5 1 98.12 225 ASN B CA 1
ATOM 4255 C C . ASN B 1 225 ? 17.156 16.172 -7.676 1 98.12 225 ASN B C 1
ATOM 4257 O O . ASN B 1 225 ? 18.234 16.625 -7.301 1 98.12 225 ASN B O 1
ATOM 4261 N N . PHE B 1 226 ? 16.234 16.891 -8.203 1 97.75 226 PHE B N 1
ATOM 4262 C CA . PHE B 1 226 ? 16.422 18.328 -8.391 1 97.75 226 PHE B CA 1
ATOM 4263 C C . PHE B 1 226 ? 16.594 19.031 -7.051 1 97.75 226 PHE B C 1
ATOM 4265 O O . PHE B 1 226 ? 17.547 19.797 -6.875 1 97.75 226 PHE B O 1
ATOM 4272 N N . LEU B 1 227 ? 15.688 18.797 -6.066 1 97.81 227 LEU B N 1
ATOM 4273 C CA . LEU B 1 227 ? 15.734 19.484 -4.777 1 97.81 227 LEU B CA 1
ATOM 4274 C C . LEU B 1 227 ? 17.016 19.141 -4.031 1 97.81 227 LEU B C 1
ATOM 4276 O O . LEU B 1 227 ? 17.609 20 -3.379 1 97.81 227 LEU B O 1
ATOM 4280 N N . ARG B 1 228 ? 17.406 17.859 -4.145 1 97.62 228 ARG B N 1
ATOM 4281 C CA . ARG B 1 228 ? 18.656 17.453 -3.49 1 97.62 228 ARG B CA 1
ATOM 4282 C C . ARG B 1 228 ? 19.844 18.203 -4.07 1 97.62 228 ARG B C 1
ATOM 4284 O O . ARG B 1 228 ? 20.719 18.656 -3.328 1 97.62 228 ARG B O 1
ATOM 4291 N N . LYS B 1 229 ? 19.859 18.297 -5.297 1 96.06 229 LYS B N 1
ATOM 4292 C CA . LYS B 1 229 ? 20.938 19.031 -5.961 1 96.06 229 LYS B CA 1
ATOM 4293 C C . LYS B 1 229 ? 20.906 20.516 -5.605 1 96.06 229 LYS B C 1
ATOM 4295 O O . LYS B 1 229 ? 21.938 21.125 -5.34 1 96.06 229 LYS B O 1
ATOM 4300 N N . GLN B 1 230 ? 19.75 21.078 -5.582 1 95.06 230 GLN B N 1
ATOM 4301 C CA . GLN B 1 230 ? 19.578 22.5 -5.395 1 95.06 230 GLN B CA 1
ATOM 4302 C C . GLN B 1 230 ? 19.781 22.906 -3.936 1 95.06 230 GLN B C 1
ATOM 4304 O O . GLN B 1 230 ? 20.359 23.953 -3.652 1 95.06 230 GLN B O 1
ATOM 4309 N N . LYS B 1 231 ? 19.297 22.078 -2.99 1 95.81 231 LYS B N 1
ATOM 4310 C CA . LYS B 1 231 ? 19.281 22.469 -1.583 1 95.81 231 LYS B CA 1
ATOM 4311 C C . LYS B 1 231 ? 20.359 21.734 -0.792 1 95.81 231 LYS B C 1
ATOM 4313 O O . LYS B 1 231 ? 20.641 22.094 0.358 1 95.81 231 LYS B O 1
ATOM 4318 N N . GLY B 1 232 ? 20.969 20.719 -1.375 1 95.5 232 GLY B N 1
ATOM 4319 C CA . GLY B 1 232 ? 22.031 19.953 -0.735 1 95.5 232 GLY B CA 1
ATOM 4320 C C . GLY B 1 232 ? 21.516 18.875 0.182 1 95.5 232 GLY B C 1
ATOM 4321 O O . GLY B 1 232 ? 22.234 17.922 0.492 1 95.5 232 GLY B O 1
ATOM 4322 N N . LYS B 1 233 ? 20.297 19.031 0.667 1 97.19 233 LYS B N 1
ATOM 4323 C CA . LYS B 1 233 ? 19.656 18.047 1.534 1 97.19 233 LYS B CA 1
ATOM 4324 C C . LYS B 1 233 ? 18.141 18.062 1.366 1 97.19 233 LYS B C 1
ATOM 4326 O O . LYS B 1 233 ? 17.594 19 0.782 1 97.19 233 LYS B O 1
ATOM 4331 N N . LEU B 1 234 ? 17.562 16.984 1.797 1 97.75 234 LEU B N 1
ATOM 4332 C CA . LEU B 1 234 ? 16.094 16.875 1.83 1 97.75 234 LEU B CA 1
ATOM 4333 C C . LEU B 1 234 ? 15.594 16.828 3.266 1 97.75 234 LEU B C 1
ATOM 4335 O O . LEU B 1 234 ? 16.328 16.453 4.176 1 97.75 234 LEU B O 1
ATOM 4339 N N . SER B 1 235 ? 14.406 17.266 3.482 1 97.25 235 SER B N 1
ATOM 4340 C CA . SER B 1 235 ? 13.727 17.188 4.773 1 97.25 235 SER B CA 1
ATOM 4341 C C . SER B 1 235 ? 12.281 16.719 4.609 1 97.25 235 SER B C 1
ATOM 4343 O O . SER B 1 235 ? 11.508 17.312 3.857 1 97.25 235 SER B O 1
ATOM 4345 N N . PRO B 1 236 ? 12.016 15.656 5.305 1 95.62 236 PRO B N 1
ATOM 4346 C CA . PRO B 1 236 ? 12.875 14.797 6.125 1 95.62 236 PRO B CA 1
ATOM 4347 C C . PRO B 1 236 ? 13.828 13.953 5.289 1 95.62 236 PRO B C 1
ATOM 4349 O O . PRO B 1 236 ? 13.648 13.82 4.078 1 95.62 236 PRO B O 1
ATOM 4352 N N . TRP B 1 237 ? 14.781 13.414 5.918 1 94.31 237 TRP B N 1
ATOM 4353 C CA . TRP B 1 237 ? 15.82 12.656 5.23 1 94.31 237 TRP B CA 1
ATOM 4354 C C . TRP B 1 237 ? 15.227 11.461 4.496 1 94.31 237 TRP B C 1
ATOM 4356 O O . TRP B 1 237 ? 15.742 11.039 3.459 1 94.31 237 TRP B O 1
ATOM 4366 N N . LYS B 1 238 ? 14.18 10.875 4.988 1 93 238 LYS B N 1
ATOM 4367 C CA . LYS B 1 238 ? 13.578 9.664 4.43 1 93 238 LYS B CA 1
ATOM 4368 C C . LYS B 1 238 ? 13.078 9.906 3.008 1 93 238 LYS B C 1
ATOM 4370 O O . LYS B 1 238 ? 12.844 8.961 2.256 1 93 238 LYS B O 1
ATOM 4375 N N . MET B 1 239 ? 12.93 11.172 2.588 1 95.94 239 MET B N 1
ATOM 4376 C CA . MET B 1 239 ? 12.469 11.508 1.241 1 95.94 239 MET B CA 1
ATOM 4377 C C . MET B 1 239 ? 13.492 11.078 0.196 1 95.94 239 MET B C 1
ATOM 4379 O O . MET B 1 239 ? 13.172 10.969 -0.988 1 95.94 239 MET B O 1
ATOM 4383 N N . ASN B 1 240 ? 14.719 10.773 0.624 1 95.56 240 ASN B N 1
ATOM 4384 C CA . ASN B 1 240 ? 15.758 10.297 -0.285 1 95.56 240 ASN B CA 1
ATOM 4385 C C . ASN B 1 240 ? 15.383 8.961 -0.917 1 95.56 240 ASN B C 1
ATOM 4387 O O . ASN B 1 240 ? 15.977 8.555 -1.916 1 95.56 240 ASN B O 1
ATOM 4391 N N . ILE B 1 241 ? 14.398 8.312 -0.355 1 93.06 241 ILE B N 1
ATOM 4392 C CA . ILE B 1 241 ? 13.961 7.027 -0.884 1 93.06 241 ILE B CA 1
ATOM 4393 C C . ILE B 1 241 ? 13.5 7.195 -2.33 1 93.06 241 ILE B C 1
ATOM 4395 O O . ILE B 1 241 ? 13.68 6.297 -3.154 1 93.06 241 ILE B O 1
ATOM 4399 N N . PHE B 1 242 ? 12.875 8.305 -2.66 1 96.62 242 PHE B N 1
ATOM 4400 C CA . PHE B 1 242 ? 12.359 8.555 -4 1 96.62 242 PHE B CA 1
ATOM 4401 C C . PHE B 1 242 ? 13.5 8.688 -5.004 1 96.62 242 PHE B C 1
ATOM 4403 O O . PHE B 1 242 ? 13.297 8.531 -6.207 1 96.62 242 PHE B O 1
ATOM 4410 N N . ARG B 1 243 ? 14.688 8.992 -4.496 1 96.25 243 ARG B N 1
ATOM 4411 C CA . ARG B 1 243 ? 15.859 9.117 -5.355 1 96.25 243 ARG B CA 1
ATOM 4412 C C . ARG B 1 243 ? 16.531 7.758 -5.574 1 96.25 243 ARG B C 1
ATOM 4414 O O . ARG B 1 243 ? 16.906 7.422 -6.699 1 96.25 243 ARG B O 1
ATOM 4421 N N . PHE B 1 244 ? 16.562 6.957 -4.531 1 93.38 244 PHE B N 1
ATOM 4422 C CA . PHE B 1 244 ? 17.422 5.773 -4.527 1 93.38 244 PHE B CA 1
ATOM 4423 C C . PHE B 1 244 ? 16.672 4.566 -5.086 1 93.38 244 PHE B C 1
ATOM 4425 O O . PHE B 1 244 ? 17.281 3.67 -5.672 1 93.38 244 PHE B O 1
ATOM 4432 N N . LEU B 1 245 ? 15.414 4.457 -4.879 1 93.62 245 LEU B N 1
ATOM 4433 C CA . LEU B 1 245 ? 14.656 3.293 -5.328 1 93.62 245 LEU B CA 1
ATOM 4434 C C . LEU B 1 245 ? 14.586 3.242 -6.852 1 93.62 245 LEU B C 1
ATOM 4436 O O . LEU B 1 245 ? 14.383 4.27 -7.504 1 93.62 245 LEU B O 1
ATOM 4440 N N . PRO B 1 246 ? 14.781 2.064 -7.387 1 93.75 246 PRO B N 1
ATOM 4441 C CA . PRO B 1 246 ? 14.562 1.925 -8.828 1 93.75 246 PRO B CA 1
ATOM 4442 C C . PRO B 1 246 ? 13.141 2.287 -9.242 1 93.75 246 PRO B C 1
ATOM 4444 O O . PRO B 1 246 ? 12.203 2.123 -8.461 1 93.75 246 PRO B O 1
ATOM 4447 N N . LEU B 1 247 ? 13.055 2.746 -10.461 1 96.12 247 LEU B N 1
ATOM 4448 C CA . LEU B 1 247 ? 11.789 3.252 -10.984 1 96.12 247 LEU B CA 1
ATOM 4449 C C . LEU B 1 247 ? 10.695 2.195 -10.867 1 96.12 247 LEU B C 1
ATOM 4451 O O . LEU B 1 247 ? 9.555 2.51 -10.5 1 96.12 247 LEU B O 1
ATOM 4455 N N . SER B 1 248 ? 10.961 0.96 -11.125 1 94.19 248 SER B N 1
ATOM 4456 C CA . SER B 1 248 ? 9.969 -0.109 -11.078 1 94.19 248 SER B CA 1
ATOM 4457 C C . SER B 1 248 ? 9.438 -0.313 -9.664 1 94.19 248 SER B C 1
ATOM 4459 O O . SER B 1 248 ? 8.234 -0.523 -9.477 1 94.19 248 SER B O 1
ATOM 4461 N N . PHE B 1 249 ? 10.297 -0.21 -8.68 1 94 249 PHE B N 1
ATOM 4462 C CA . PHE B 1 249 ? 9.898 -0.374 -7.293 1 94 249 PHE B CA 1
ATOM 4463 C C . PHE B 1 249 ? 9.023 0.794 -6.84 1 94 249 PHE B C 1
ATOM 4465 O O . PHE B 1 249 ? 8.031 0.6 -6.137 1 94 249 PHE B O 1
ATOM 4472 N N . LEU B 1 250 ? 9.508 1.934 -7.277 1 96.38 250 LEU B N 1
ATOM 4473 C CA . LEU B 1 250 ? 8.719 3.117 -6.938 1 96.38 250 LEU B CA 1
ATOM 4474 C C . LEU B 1 250 ? 7.328 3.041 -7.559 1 96.38 250 LEU B C 1
ATOM 4476 O O . LEU B 1 250 ? 6.344 3.426 -6.926 1 96.38 250 LEU B O 1
ATOM 4480 N N . THR B 1 251 ? 7.25 2.561 -8.773 1 97.44 251 THR B N 1
ATOM 4481 C CA . THR B 1 251 ? 5.98 2.416 -9.469 1 97.44 251 THR B CA 1
ATOM 4482 C C . THR B 1 251 ? 5.062 1.449 -8.727 1 97.44 251 THR B C 1
ATOM 4484 O O . THR B 1 251 ? 3.879 1.734 -8.523 1 97.44 251 THR B O 1
ATOM 4487 N N . ILE B 1 252 ? 5.582 0.363 -8.273 1 96.19 252 ILE B N 1
ATOM 4488 C CA . ILE B 1 252 ? 4.824 -0.638 -7.531 1 96.19 252 ILE B CA 1
ATOM 4489 C C . ILE B 1 252 ? 4.348 -0.046 -6.207 1 96.19 252 ILE B C 1
ATOM 4491 O O . ILE B 1 252 ? 3.18 -0.199 -5.836 1 96.19 252 ILE B O 1
ATOM 4495 N N . MET B 1 253 ? 5.262 0.612 -5.531 1 96.56 253 MET B N 1
ATOM 4496 C CA . MET B 1 253 ? 4.93 1.237 -4.254 1 96.56 253 MET B CA 1
ATOM 4497 C C . MET B 1 253 ? 3.777 2.223 -4.414 1 96.56 253 MET B C 1
ATOM 4499 O O . MET B 1 253 ? 2.857 2.244 -3.594 1 96.56 253 MET B O 1
ATOM 4503 N N . LEU B 1 254 ? 3.816 2.971 -5.473 1 98.06 254 LEU B N 1
ATOM 4504 C CA . LEU B 1 254 ? 2.758 3.941 -5.73 1 98.06 254 LEU B CA 1
ATOM 4505 C C . LEU B 1 254 ? 1.434 3.24 -6.012 1 98.06 254 LEU B C 1
ATOM 4507 O O . LEU B 1 254 ? 0.395 3.625 -5.469 1 98.06 254 LEU B O 1
ATOM 4511 N N . ALA B 1 255 ? 1.502 2.24 -6.832 1 97.88 255 ALA B N 1
ATOM 4512 C CA . ALA B 1 255 ? 0.282 1.512 -7.168 1 97.88 255 ALA B CA 1
ATOM 4513 C C . ALA B 1 255 ? -0.381 0.944 -5.918 1 97.88 255 ALA B C 1
ATOM 4515 O O . ALA B 1 255 ? -1.595 1.072 -5.738 1 97.88 255 ALA B O 1
ATOM 4516 N N . VAL B 1 256 ? 0.391 0.371 -5.074 1 97.62 256 VAL B N 1
ATOM 4517 C CA . VAL B 1 256 ? -0.119 -0.23 -3.848 1 97.62 256 VAL B CA 1
ATOM 4518 C C . VAL B 1 256 ? -0.654 0.86 -2.922 1 97.62 256 VAL B C 1
ATOM 4520 O O . VAL B 1 256 ? -1.728 0.711 -2.334 1 97.62 256 VAL B O 1
ATOM 4523 N N . THR B 1 257 ? 0.054 1.953 -2.807 1 98.25 257 THR B N 1
ATOM 4524 C CA . THR B 1 257 ? -0.338 3.051 -1.93 1 98.25 257 THR B CA 1
ATOM 4525 C C . THR B 1 257 ? -1.646 3.678 -2.4 1 98.25 257 THR B C 1
ATOM 4527 O O . THR B 1 257 ? -2.559 3.896 -1.601 1 98.25 257 THR B O 1
ATOM 4530 N N . PHE B 1 258 ? -1.741 3.91 -3.713 1 98.56 258 PHE B N 1
ATOM 4531 C CA . PHE B 1 258 ? -2.936 4.531 -4.273 1 98.56 258 PHE B CA 1
ATOM 4532 C C . PHE B 1 258 ? -4.156 3.643 -4.062 1 98.56 258 PHE B C 1
ATOM 4534 O O . PHE B 1 258 ? -5.277 4.141 -3.941 1 98.56 258 PHE B O 1
ATOM 4541 N N . GLY B 1 259 ? -3.895 2.373 -4 1 97.94 259 GLY B N 1
ATOM 4542 C CA . GLY B 1 259 ? -4.992 1.438 -3.811 1 97.94 259 GLY B CA 1
ATOM 4543 C C . GLY B 1 259 ? -5.207 1.053 -2.359 1 97.94 259 GLY B C 1
ATOM 4544 O O . GLY B 1 259 ? -5.891 0.071 -2.066 1 97.94 259 GLY B O 1
ATOM 4545 N N . SER B 1 260 ? -4.629 1.774 -1.412 1 97.94 260 SER B N 1
ATOM 4546 C CA . SER B 1 260 ? -4.691 1.443 0.007 1 97.94 260 SER B CA 1
ATOM 4547 C C . SER B 1 260 ? -5.676 2.346 0.743 1 97.94 260 SER B C 1
ATOM 4549 O O . SER B 1 260 ? -6.066 3.396 0.229 1 97.94 260 SER B O 1
ATOM 4551 N N . SER B 1 261 ? -6.059 1.901 1.961 1 96.62 261 SER B N 1
ATOM 4552 C CA . SER B 1 261 ? -6.867 2.75 2.832 1 96.62 261 SER B CA 1
ATOM 4553 C C . SER B 1 261 ? -6.121 4.027 3.207 1 96.62 261 SER B C 1
ATOM 4555 O O . SER B 1 261 ? -6.734 5.086 3.363 1 96.62 261 SER B O 1
ATOM 4557 N N . PHE B 1 262 ? -4.785 3.926 3.324 1 96.75 262 PHE B N 1
ATOM 4558 C CA . PHE B 1 262 ? -3.969 5.109 3.562 1 96.75 262 PHE B CA 1
ATOM 4559 C C . PHE B 1 262 ? -4.113 6.105 2.418 1 96.75 262 PHE B C 1
ATOM 4561 O O . PHE B 1 262 ? -4.371 7.289 2.646 1 96.75 262 PHE B O 1
ATOM 4568 N N . GLY B 1 263 ? -3.881 5.609 1.196 1 97.69 263 GLY B N 1
ATOM 4569 C CA . GLY B 1 263 ? -3.994 6.473 0.033 1 97.69 263 GLY B CA 1
ATOM 4570 C C . GLY B 1 263 ? -5.363 7.117 -0.103 1 97.69 263 GLY B C 1
ATOM 4571 O O . GLY B 1 263 ? -5.473 8.281 -0.488 1 97.69 263 GLY B O 1
ATOM 4572 N N . ASP B 1 264 ? -6.328 6.355 0.207 1 97.44 264 ASP B N 1
ATOM 4573 C CA . ASP B 1 264 ? -7.691 6.867 0.114 1 97.44 264 ASP B CA 1
ATOM 4574 C C . ASP B 1 264 ? -7.93 7.984 1.128 1 97.44 264 ASP B C 1
ATOM 4576 O O . ASP B 1 264 ? -8.391 9.07 0.768 1 97.44 264 ASP B O 1
ATOM 4580 N N . LYS B 1 265 ? -7.531 7.75 2.34 1 96.12 265 LYS B N 1
ATOM 4581 C CA . LYS B 1 265 ? -7.855 8.656 3.434 1 96.12 265 LYS B CA 1
ATOM 4582 C C . LYS B 1 265 ? -6.965 9.898 3.398 1 96.12 265 LYS B C 1
ATOM 4584 O O . LYS B 1 265 ? -7.43 11.008 3.664 1 96.12 265 LYS B O 1
ATOM 4589 N N . PHE B 1 266 ? -5.711 9.766 3.006 1 97.06 266 PHE B N 1
ATOM 4590 C CA . PHE B 1 266 ? -4.758 10.844 3.232 1 97.06 266 PHE B CA 1
ATOM 4591 C C . PHE B 1 266 ? -4.348 11.492 1.916 1 97.06 266 PHE B C 1
ATOM 4593 O O . PHE B 1 266 ? -3.729 12.555 1.907 1 97.06 266 PHE B O 1
ATOM 4600 N N . MET B 1 267 ? -4.629 10.859 0.746 1 97.5 267 MET B N 1
ATOM 4601 C CA . MET B 1 267 ? -4.234 11.398 -0.555 1 97.5 267 MET B CA 1
ATOM 4602 C C . MET B 1 267 ? -5.461 11.695 -1.409 1 97.5 267 MET B C 1
ATOM 4604 O O . MET B 1 267 ? -5.711 12.852 -1.759 1 97.5 267 MET B O 1
ATOM 4608 N N . TYR B 1 268 ? -6.32 10.75 -1.635 1 97.94 268 TYR B N 1
ATOM 4609 C CA . TYR B 1 268 ? -7.441 10.82 -2.562 1 97.94 268 TYR B CA 1
ATOM 4610 C C . TYR B 1 268 ? -8.461 11.859 -2.102 1 97.94 268 TYR B C 1
ATOM 4612 O O . TYR B 1 268 ? -8.898 12.703 -2.887 1 97.94 268 TYR B O 1
ATOM 4620 N N . GLN B 1 269 ? -8.82 11.781 -0.854 1 95.88 269 GLN B N 1
ATOM 4621 C CA . GLN B 1 269 ? -9.867 12.664 -0.333 1 95.88 269 GLN B CA 1
ATOM 4622 C C . GLN B 1 269 ? -9.469 14.125 -0.477 1 95.88 269 GLN B C 1
ATOM 4624 O O . GLN B 1 269 ? -10.273 14.945 -0.94 1 95.88 269 GLN B O 1
ATOM 4629 N N . HIS B 1 270 ? -8.258 14.445 -0.126 1 94.62 270 HIS B N 1
ATOM 4630 C CA . HIS B 1 270 ? -7.809 15.836 -0.218 1 94.62 270 HIS B CA 1
ATOM 4631 C C . HIS B 1 270 ? -7.703 16.281 -1.671 1 94.62 270 HIS B C 1
ATOM 4633 O O . HIS B 1 270 ? -8.188 17.359 -2.029 1 94.62 270 HIS B O 1
ATOM 4639 N N . ALA B 1 271 ? -7.121 15.469 -2.506 1 96.31 271 ALA B N 1
ATOM 4640 C CA . ALA B 1 271 ? -6.926 15.812 -3.912 1 96.31 271 ALA B CA 1
ATOM 4641 C C . ALA B 1 271 ? -8.258 16.047 -4.613 1 96.31 271 ALA B C 1
ATOM 4643 O O . ALA B 1 271 ? -8.391 16.969 -5.426 1 96.31 271 ALA B O 1
ATOM 4644 N N . MET B 1 272 ? -9.258 15.273 -4.266 1 96 272 MET B N 1
ATOM 4645 C CA . MET B 1 272 ? -10.531 15.336 -4.973 1 96 272 MET B CA 1
ATOM 4646 C C . MET B 1 272 ? -11.422 16.422 -4.391 1 96 272 MET B C 1
ATOM 4648 O O . MET B 1 272 ? -12.258 17 -5.102 1 96 272 MET B O 1
ATOM 4652 N N . LYS B 1 273 ? -11.195 16.781 -3.164 1 94.31 273 LYS B N 1
ATOM 4653 C CA . LYS B 1 273 ? -12.062 17.75 -2.514 1 94.31 273 LYS B CA 1
ATOM 4654 C C . LYS B 1 273 ? -11.5 19.172 -2.643 1 94.31 273 LYS B C 1
ATOM 4656 O O . LYS B 1 273 ? -12.219 20.156 -2.461 1 94.31 273 LYS B O 1
ATOM 4661 N N . ALA B 1 274 ? -10.18 19.266 -2.904 1 95.12 274 ALA B N 1
ATOM 4662 C CA . ALA B 1 274 ? -9.562 20.594 -3.037 1 95.12 274 ALA B CA 1
ATOM 4663 C C . ALA B 1 274 ? -8.727 20.672 -4.312 1 95.12 274 ALA B C 1
ATOM 4665 O O . ALA B 1 274 ? -7.559 21.062 -4.27 1 95.12 274 ALA B O 1
ATOM 4666 N N . PRO B 1 275 ? -9.375 20.469 -5.469 1 96.06 275 PRO B N 1
ATOM 4667 C CA . PRO B 1 275 ? -8.602 20.469 -6.711 1 96.06 275 PRO B CA 1
ATOM 4668 C C . PRO B 1 275 ? -8.031 21.844 -7.051 1 96.06 275 PRO B C 1
ATOM 4670 O O . PRO B 1 275 ? -6.945 21.953 -7.629 1 96.06 275 PRO B O 1
ATOM 4673 N N . ASP B 1 276 ? -8.766 22.906 -6.746 1 96.5 276 ASP B N 1
ATOM 4674 C CA . ASP B 1 276 ? -8.289 24.25 -7.031 1 96.5 276 ASP B CA 1
ATOM 4675 C C . ASP B 1 276 ? -7.004 24.547 -6.262 1 96.5 276 ASP B C 1
ATOM 4677 O O . ASP B 1 276 ? -6.059 25.109 -6.816 1 96.5 276 ASP B O 1
ATOM 4681 N N . GLU B 1 277 ? -6.973 24.188 -5.035 1 96.5 277 GLU B N 1
ATOM 4682 C CA . GLU B 1 277 ? -5.766 24.375 -4.234 1 96.5 277 GLU B CA 1
ATOM 4683 C C . GLU B 1 277 ? -4.59 23.594 -4.824 1 96.5 277 GLU B C 1
ATOM 4685 O O . GLU B 1 277 ? -3.49 24.141 -4.965 1 96.5 277 GLU B O 1
ATOM 4690 N N . MET B 1 278 ? -4.844 22.359 -5.18 1 97.06 278 MET B N 1
ATOM 4691 C CA . MET B 1 278 ? -3.768 21.484 -5.656 1 97.06 278 MET B CA 1
ATOM 4692 C C . MET B 1 278 ? -3.232 21.969 -7 1 97.06 278 MET B C 1
ATOM 4694 O O . MET B 1 278 ? -2.035 21.875 -7.27 1 97.06 278 MET B O 1
ATOM 4698 N N . ARG B 1 279 ? -4.086 22.531 -7.789 1 96.69 279 ARG B N 1
ATOM 4699 C CA . ARG B 1 279 ? -3.656 23.078 -9.07 1 96.69 279 ARG B CA 1
ATOM 4700 C C . ARG B 1 279 ? -2.783 24.312 -8.875 1 96.69 279 ARG B C 1
ATOM 4702 O O . ARG B 1 279 ? -1.811 24.516 -9.602 1 96.69 279 ARG B O 1
ATOM 4709 N N . GLU B 1 280 ? -3.193 25.062 -7.922 1 96.44 280 GLU B N 1
ATOM 4710 C CA . GLU B 1 280 ? -2.393 26.25 -7.613 1 96.44 280 GLU B CA 1
ATOM 4711 C C . GLU B 1 280 ? -1.016 25.844 -7.082 1 96.44 280 GLU B C 1
ATOM 4713 O O . GLU B 1 280 ? -0.004 26.438 -7.48 1 96.44 280 GLU B O 1
ATOM 4718 N N . LEU B 1 281 ? -0.961 24.875 -6.246 1 97.44 281 LEU B N 1
ATOM 4719 C CA . LEU B 1 281 ? 0.302 24.391 -5.695 1 97.44 281 LEU B CA 1
ATOM 4720 C C . LEU B 1 281 ? 1.171 23.781 -6.785 1 97.44 281 LEU B C 1
ATOM 4722 O O . LEU B 1 281 ? 2.395 23.938 -6.773 1 97.44 281 LEU B O 1
ATOM 4726 N N . HIS B 1 282 ? 0.511 23.094 -7.715 1 98.12 282 HIS B N 1
ATOM 4727 C CA . HIS B 1 282 ? 1.215 22.562 -8.867 1 98.12 282 HIS B CA 1
ATOM 4728 C C . HIS B 1 282 ? 1.904 23.672 -9.664 1 98.12 282 HIS B C 1
ATOM 4730 O O . HIS B 1 282 ? 3.092 23.562 -9.977 1 98.12 282 HIS B O 1
ATOM 4736 N N . LYS B 1 283 ? 1.16 24.672 -9.961 1 97.88 283 LYS B N 1
ATOM 4737 C CA . LYS B 1 283 ? 1.702 25.797 -10.727 1 97.88 283 LYS B CA 1
ATOM 4738 C C . LYS B 1 283 ? 2.865 26.453 -9.984 1 97.88 283 LYS B C 1
ATOM 4740 O O . LYS B 1 283 ? 3.912 26.719 -10.578 1 97.88 283 LYS B O 1
ATOM 4745 N N . GLN B 1 284 ? 2.676 26.688 -8.75 1 96.88 284 GLN B N 1
ATOM 4746 C CA . GLN B 1 284 ? 3.689 27.359 -7.945 1 96.88 284 GLN B CA 1
ATOM 4747 C C . GLN B 1 284 ? 4.961 26.516 -7.848 1 96.88 284 GLN B C 1
ATOM 4749 O O . GLN B 1 284 ? 6.066 27.047 -8.008 1 96.88 284 GLN B O 1
ATOM 4754 N N . PHE B 1 285 ? 4.824 25.281 -7.641 1 98.19 285 PHE B N 1
ATOM 4755 C CA . PHE B 1 285 ? 5.969 24.406 -7.426 1 98.19 285 PHE B CA 1
ATOM 4756 C C . PHE B 1 285 ? 6.797 24.266 -8.695 1 98.19 285 PHE B C 1
ATOM 4758 O O . PHE B 1 285 ? 8.023 24.422 -8.664 1 98.19 285 PHE B O 1
ATOM 4765 N N . TYR B 1 286 ? 6.137 24 -9.766 1 97.94 286 TYR B N 1
ATOM 4766 C CA . TYR B 1 286 ? 6.891 23.797 -11 1 97.94 286 TYR B CA 1
ATOM 4767 C C . TYR B 1 286 ? 7.41 25.109 -11.547 1 97.94 286 TYR B C 1
ATOM 4769 O O . TYR B 1 286 ? 8.438 25.141 -12.227 1 97.94 286 TYR B O 1
ATOM 4777 N N . ALA B 1 287 ? 6.723 26.188 -11.273 1 97.06 287 ALA B N 1
ATOM 4778 C CA . ALA B 1 287 ? 7.309 27.5 -11.578 1 97.06 287 ALA B CA 1
ATOM 4779 C C . ALA B 1 287 ? 8.586 27.719 -10.781 1 97.06 287 ALA B C 1
ATOM 4781 O O . ALA B 1 287 ? 9.57 28.25 -11.305 1 97.06 287 ALA B O 1
ATOM 4782 N N . TYR B 1 288 ? 8.531 27.359 -9.555 1 96.25 288 TYR B N 1
ATOM 4783 C CA . TYR B 1 288 ? 9.711 27.453 -8.703 1 96.25 288 TYR B CA 1
ATOM 4784 C C . TYR B 1 288 ? 10.859 26.625 -9.281 1 96.25 288 TYR B C 1
ATOM 4786 O O . TYR B 1 288 ? 11.992 27.109 -9.367 1 96.25 288 TYR B O 1
ATOM 4794 N N . MET B 1 289 ? 10.602 25.406 -9.656 1 96 289 MET B N 1
ATOM 4795 C CA . MET B 1 289 ? 11.641 24.547 -10.195 1 96 289 MET B CA 1
ATOM 4796 C C . MET B 1 289 ? 12.234 25.141 -11.469 1 96 289 MET B C 1
ATOM 4798 O O . MET B 1 289 ? 13.453 25.125 -11.656 1 96 289 MET B O 1
ATOM 4802 N N . LYS B 1 290 ? 11.375 25.656 -12.297 1 95.12 290 LYS B N 1
ATOM 4803 C CA . LYS B 1 290 ? 11.82 26.266 -13.555 1 95.12 290 LYS B CA 1
ATOM 4804 C C . LYS B 1 290 ? 12.719 27.469 -13.297 1 95.12 290 LYS B C 1
ATOM 4806 O O . LYS B 1 290 ? 13.75 27.625 -13.945 1 95.12 290 LYS B O 1
ATOM 4811 N N . ARG B 1 291 ? 12.32 28.266 -12.391 1 93.31 291 ARG B N 1
ATOM 4812 C CA . ARG B 1 291 ? 13.086 29.453 -12.055 1 93.31 291 ARG B CA 1
ATOM 4813 C C . ARG B 1 291 ? 14.461 29.094 -11.523 1 93.31 291 ARG B C 1
ATOM 4815 O O . ARG B 1 291 ? 15.461 29.734 -11.867 1 93.31 291 ARG B O 1
ATOM 4822 N N . MET B 1 292 ? 14.5 28.109 -10.695 1 91.75 292 MET B N 1
ATOM 4823 C CA . MET B 1 292 ? 15.766 27.703 -10.102 1 91.75 292 MET B CA 1
ATOM 4824 C C . MET B 1 292 ? 16.688 27.062 -11.141 1 91.75 292 MET B C 1
ATOM 4826 O O . MET B 1 292 ? 17.906 27.172 -11.047 1 91.75 292 MET B O 1
ATOM 4830 N N . LYS B 1 293 ? 16.172 26.375 -12.062 1 87.38 293 LYS B N 1
ATOM 4831 C CA . LYS B 1 293 ? 16.953 25.766 -13.133 1 87.38 293 LYS B CA 1
ATOM 4832 C C . LYS B 1 293 ? 17.594 26.844 -14.023 1 87.38 293 LYS B C 1
ATOM 4834 O O . LYS B 1 293 ? 18.734 26.688 -14.461 1 87.38 293 LYS B O 1
ATOM 4839 N N . LYS B 1 294 ? 16.922 27.859 -14.344 1 84.56 294 LYS B N 1
ATOM 4840 C CA . LYS B 1 294 ? 17.375 28.922 -15.219 1 84.56 294 LYS B CA 1
ATOM 4841 C C . LYS B 1 294 ? 18.484 29.734 -14.547 1 84.56 294 LYS B C 1
ATOM 4843 O O . LYS B 1 294 ? 19.469 30.125 -15.188 1 84.56 294 LYS B O 1
ATOM 4848 N N . CYS B 1 295 ? 18.25 29.984 -13.383 1 78.62 295 CYS B N 1
ATOM 4849 C CA . CYS B 1 295 ? 19.188 30.859 -12.688 1 78.62 295 CYS B CA 1
ATOM 4850 C C . CYS B 1 295 ? 20.438 30.094 -12.273 1 78.62 295 CYS B C 1
ATOM 4852 O O . CYS B 1 295 ? 21.469 30.703 -11.93 1 78.62 295 CYS B O 1
ATOM 4854 N N . GLY B 1 296 ? 20.562 28.812 -12.555 1 68.88 296 GLY B N 1
ATOM 4855 C CA . GLY B 1 296 ? 21.672 28.047 -12.016 1 68.88 296 GLY B CA 1
ATOM 4856 C C . GLY B 1 296 ? 21.906 28.297 -10.539 1 68.88 296 GLY B C 1
ATOM 4857 O O . GLY B 1 296 ? 23 28.078 -10.031 1 68.88 296 GLY B O 1
ATOM 4858 N N . CYS B 1 297 ? 21 28.984 -9.969 1 62 297 CYS B N 1
ATOM 4859 C CA . CYS B 1 297 ? 21.125 29.453 -8.594 1 62 297 CYS B CA 1
ATOM 4860 C C . CYS B 1 297 ? 20.844 28.328 -7.605 1 62 297 CYS B C 1
ATOM 4862 O O . CYS B 1 297 ? 20.062 27.422 -7.898 1 62 297 CYS B O 1
ATOM 4864 N N . LYS B 1 298 ? 21.719 28.094 -6.785 1 59.12 298 LYS B N 1
ATOM 4865 C CA . LYS B 1 298 ? 21.406 27.359 -5.57 1 59.12 298 LYS B CA 1
ATOM 4866 C C . LYS B 1 298 ? 20.562 28.188 -4.617 1 59.12 298 LYS B C 1
ATOM 4868 O O . LYS B 1 298 ? 20.797 29.391 -4.465 1 59.12 298 LYS B O 1
ATOM 4873 N N . ALA B 1 299 ? 19.188 27.766 -4.477 1 52.03 299 ALA B N 1
ATOM 4874 C CA . ALA B 1 299 ? 18.234 28.516 -3.672 1 52.03 299 ALA B CA 1
ATOM 4875 C C . ALA B 1 299 ? 18.906 29.109 -2.43 1 52.03 299 ALA B C 1
ATOM 4877 O O . ALA B 1 299 ? 19.625 28.391 -1.715 1 52.03 299 ALA B O 1
ATOM 4878 N N . LYS B 1 300 ? 19.203 30.297 -2.215 1 45.5 300 LYS B N 1
ATOM 4879 C CA . LYS B 1 300 ? 19.719 30.953 -1.012 1 45.5 300 LYS B CA 1
ATOM 4880 C C . LYS B 1 300 ? 18.906 30.547 0.215 1 45.5 300 LYS B C 1
ATOM 4882 O O . LYS B 1 300 ? 17.688 30.344 0.12 1 45.5 300 LYS B O 1
ATOM 4887 N N . LYS B 1 301 ? 19.625 30 1.299 1 45.69 301 LYS B N 1
ATOM 4888 C CA . LYS B 1 301 ? 18.969 29.859 2.596 1 45.69 301 LYS B CA 1
ATOM 4889 C C . LYS B 1 301 ? 18.031 31.031 2.861 1 45.69 301 LYS B C 1
ATOM 4891 O O . LYS B 1 301 ? 18.453 32.188 2.879 1 45.69 301 LYS B O 1
ATOM 4896 N N . VAL B 1 302 ? 16.75 30.953 2.344 1 31.36 302 VAL B N 1
ATOM 4897 C CA . VAL B 1 302 ? 15.875 32.062 2.742 1 31.36 302 VAL B CA 1
ATOM 4898 C C . VAL B 1 302 ? 16.109 32.406 4.215 1 31.36 302 VAL B C 1
ATOM 4900 O O . VAL B 1 302 ? 15.875 31.562 5.094 1 31.36 302 VAL B O 1
ATOM 4903 N N . LEU B 1 303 ? 16.922 33.25 4.496 1 30.84 303 LEU B N 1
ATOM 4904 C CA . LEU B 1 303 ? 16.984 33.875 5.82 1 30.84 303 LEU B CA 1
ATOM 4905 C C . LEU B 1 303 ? 15.633 34.438 6.219 1 30.84 303 LEU B C 1
ATOM 4907 O O . LEU B 1 303 ? 14.945 35.031 5.398 1 30.84 303 LEU B O 1
#

InterPro domains:
  IPR013332 Ketopantoate reductase, N-terminal domain [PF02558] (3-121)
  IPR036291 NAD(P)-binding domain superfamily [SSF51735] (1-128)

Radius of gyration: 28.55 Å; Cα contacts (8 Å, |Δi|>4): 1090; chains: 2; bounding box: 54×86×56 Å

pLDDT: mean 95.62, std 8.18, range [30.84, 98.88]

Nearest PDB structures (foldseek):
  5ayv-assembly1_A  TM=6.733E-01  e=8.014E-13  Thermococcus kodakarensis KOD1
  5x20-assembly1_B  TM=6.751E-01  e=7.427E-12  Enterococcus faecium DO
  3ghy-assembly3_B  TM=6.063E-01  e=4.758E-12  Ralstonia solanacearum MolK2
  3ghy-assembly3_A  TM=6.438E-01  e=5.824E-11  Ralstonia solanacearum MolK2
  3hwr-assembly1_B  TM=5.778E-01  e=8.599E-11  Cupriavidus pinatubonensis JMP134

Foldseek 3Di:
DEEEEEDCFQQSLVVQQLLQVLPHQYEYEDEDPLLVVCVVPNAWEDDPNDIDHGDYHYDPDDDQAPEGQEYEYDDFPVCLVVSLQRNQSRPYQAYEYQYQDLDDCVVSCVRNHPNRYKYKHAQKFAHQDPSRYHYMDGHDLVPDFIEIADCQLDDDPSVVVVVVSCVSSVGRYDYGSHVSLQSLLVLLLQLLLLVLLVPDPHSLQSLPVLVSLLVSLVSSLVSVVLSCVQAVAHPPNVSCCSNPDDSVVSSNVSSVLCNDPNVVTHRVRCSVVPVVSSVVSNVVSVVVSVVCVVVVHRPPSSD/DEEEEEDCFQQSLVVQQLLQVLPHQYEYEDEDPLLVVCVVPNAWEDDPNDIDHGDYHYDPDDDQAPEGQEYEYDDFPVCLVVSLQRNQSRPYQAYEYQYQDLDDCVVSCVRNHPNRYKYKHAQKFAHQDPSRYHYMDGHDLVPDFIEIADCQLDDDPSVVVVVVSCVSSVGRYDYGSHVSLQSLLVLLQQLLLLVLLVPDPHSLQSLPVLVSLLVSLVSSLVSVVLSCVQAVAHPPNVSCCSNPDDSVVSSNVSSVLCNDPNVVTHRVRCSVVPVVSSVVSNVVSVVVSVVCVVVVHRPPPPD

Organism: NCBI:txid410072